Protein AF-A0A1X2I5U7-F1 (afdb_monomer)

Sequence (411 aa):
MTASFQISAQQADEIYQLALQRPPNKSVFQLFKKVQKAIQSRNKKMQIYSWTVEALQRQYERRLCEDRLLVERHKTQVTKLTQDKLQLEKDIHDYTKQIQAQNPHLQTARDDAHTCQTKLQHRQRQYHRYTKIPLVGYSYKRKYLRAQKKTQEADSRVAAQRLVIDRLKEKRMAAAQRIRQELKEQAQLVVDMDGIRSRMADAQALGMTWKEGLIFWTDCMAPLCLAMDQKVVALQHLLRKRKDGNGDDGDSDGDGDGGIYQQEVMSVLKSFRSMCLNFEKMETYGDDRKWRLDDLDFDCAKCMQSVYHDTPLPDKTRPADILCSSCYQDSRTTMIIKKKLGFRQSPSPSPSPSSSTSSSFSSLYSSFSPLVTPSSSRQSSIAIDTSCPTSHSIQYPAYSPPHHIDHPLKT

Structure (mmCIF, N/CA/C/O backbone):
data_AF-A0A1X2I5U7-F1
#
_entry.id   AF-A0A1X2I5U7-F1
#
loop_
_atom_site.group_PDB
_atom_site.id
_atom_site.type_symbol
_atom_site.label_atom_id
_atom_site.label_alt_id
_atom_site.label_comp_id
_atom_site.label_asym_id
_atom_site.label_entity_id
_atom_site.label_seq_id
_atom_site.pdbx_PDB_ins_code
_atom_site.Cartn_x
_atom_site.Cartn_y
_atom_site.Cartn_z
_atom_site.occupancy
_atom_site.B_iso_or_equiv
_atom_site.auth_seq_id
_atom_site.auth_comp_id
_atom_site.auth_asym_id
_atom_site.auth_atom_id
_atom_site.pdbx_PDB_model_num
ATOM 1 N N . MET A 1 1 ? 7.477 -12.141 -41.848 1.00 34.75 1 MET A N 1
ATOM 2 C CA . MET A 1 1 ? 8.507 -11.438 -41.057 1.00 34.75 1 MET A CA 1
ATOM 3 C C . MET A 1 1 ? 9.775 -11.384 -41.893 1.00 34.75 1 MET A C 1
ATOM 5 O O . MET A 1 1 ? 10.355 -12.424 -42.156 1.00 34.75 1 MET A O 1
ATOM 9 N N . THR A 1 2 ? 10.150 -10.219 -42.420 1.00 40.19 2 THR A N 1
ATOM 10 C CA . THR A 1 2 ? 11.444 -10.052 -43.101 1.00 40.19 2 THR A CA 1
ATOM 11 C C . THR A 1 2 ? 12.544 -10.093 -42.049 1.00 40.19 2 THR A C 1
ATOM 13 O O . THR A 1 2 ? 12.471 -9.306 -41.105 1.00 40.19 2 THR A O 1
ATOM 16 N N . ALA A 1 3 ? 13.526 -10.985 -42.196 1.00 51.72 3 ALA A N 1
ATOM 17 C CA . ALA A 1 3 ? 14.685 -11.041 -41.308 1.00 51.72 3 ALA A CA 1
ATOM 18 C C . ALA A 1 3 ? 15.307 -9.640 -41.189 1.00 51.72 3 ALA A C 1
ATOM 20 O O . ALA A 1 3 ? 15.660 -9.017 -42.196 1.00 51.72 3 ALA A O 1
ATOM 21 N N . SER A 1 4 ? 15.360 -9.103 -39.970 1.00 71.12 4 SER A N 1
ATOM 22 C CA . SER A 1 4 ? 16.009 -7.823 -39.710 1.00 71.12 4 SER A CA 1
ATOM 23 C C . SER A 1 4 ? 17.502 -7.975 -39.964 1.00 71.12 4 SER A C 1
ATOM 25 O O . SER A 1 4 ? 18.129 -8.884 -39.430 1.00 71.12 4 SER A O 1
ATOM 27 N N . PHE A 1 5 ? 18.072 -7.091 -40.780 1.00 79.06 5 PHE A N 1
ATOM 28 C CA . PHE A 1 5 ? 19.515 -7.042 -40.994 1.00 79.06 5 PHE A CA 1
ATOM 29 C C . PHE A 1 5 ? 20.218 -6.755 -39.659 1.00 79.06 5 PHE A C 1
ATOM 31 O O . PHE A 1 5 ? 19.973 -5.707 -39.061 1.00 79.06 5 PHE A O 1
ATOM 38 N N . GLN A 1 6 ? 21.060 -7.683 -39.209 1.00 83.94 6 GLN A N 1
ATOM 39 C CA . GLN A 1 6 ? 21.841 -7.581 -37.976 1.00 83.94 6 GLN A CA 1
ATOM 40 C C . GLN A 1 6 ? 23.300 -7.321 -38.331 1.00 83.94 6 GLN A C 1
ATOM 42 O O . GLN A 1 6 ? 23.841 -8.039 -39.166 1.00 83.94 6 GLN A O 1
ATOM 47 N N . ILE A 1 7 ? 23.910 -6.301 -37.726 1.00 85.94 7 ILE A N 1
ATOM 48 C CA . ILE A 1 7 ? 25.324 -5.966 -37.929 1.00 85.94 7 ILE A CA 1
ATOM 49 C C . ILE A 1 7 ? 26.165 -7.056 -37.266 1.00 85.94 7 ILE A C 1
ATOM 51 O O . ILE A 1 7 ? 26.074 -7.242 -36.056 1.00 85.94 7 ILE A O 1
ATOM 55 N N . SER A 1 8 ? 26.982 -7.757 -38.050 1.00 87.25 8 SER A N 1
ATOM 56 C CA . SER A 1 8 ? 27.823 -8.854 -37.560 1.00 87.25 8 SER A CA 1
ATOM 57 C C . SER A 1 8 ? 29.245 -8.796 -38.104 1.00 87.25 8 SER A C 1
ATOM 59 O O . SER A 1 8 ? 29.527 -8.153 -39.123 1.00 87.25 8 SER A O 1
ATOM 61 N N . ALA A 1 9 ? 30.143 -9.530 -37.448 1.00 80.88 9 ALA A N 1
ATOM 62 C CA . ALA A 1 9 ? 31.512 -9.762 -37.905 1.00 80.88 9 ALA A CA 1
ATOM 63 C C . ALA A 1 9 ? 31.581 -10.220 -39.372 1.00 80.88 9 ALA A C 1
ATOM 65 O O . ALA A 1 9 ? 32.409 -9.741 -40.143 1.00 80.88 9 ALA A O 1
ATOM 66 N N . GLN A 1 10 ? 30.670 -11.110 -39.771 1.00 84.81 10 GLN A N 1
ATOM 67 C CA . GLN A 1 10 ? 30.624 -11.677 -41.120 1.00 84.81 10 GLN A CA 1
ATOM 68 C C . GLN A 1 10 ? 30.318 -10.611 -42.179 1.00 84.81 10 GLN A C 1
ATOM 70 O O . GLN A 1 10 ? 30.930 -10.595 -43.244 1.00 84.81 10 GLN A O 1
ATOM 75 N N . GLN A 1 11 ? 29.417 -9.674 -41.876 1.00 84.94 11 GLN A N 1
ATOM 76 C CA . GLN A 1 11 ? 29.107 -8.562 -42.779 1.00 84.94 11 GLN A CA 1
ATOM 77 C C . GLN A 1 11 ? 30.244 -7.547 -42.853 1.00 84.94 11 GLN A C 1
ATOM 79 O O . GLN A 1 11 ? 30.477 -6.954 -43.907 1.00 84.94 11 GLN A O 1
ATOM 84 N N . ALA A 1 12 ? 30.962 -7.340 -41.748 1.00 85.44 12 ALA A N 1
ATOM 85 C CA . ALA A 1 12 ? 32.159 -6.513 -41.757 1.00 85.44 12 ALA A CA 1
ATOM 86 C C . ALA A 1 12 ? 33.244 -7.115 -42.664 1.00 85.44 12 ALA A C 1
ATOM 88 O O . ALA A 1 12 ? 33.891 -6.374 -43.402 1.00 85.44 12 ALA A O 1
ATOM 89 N N . ASP A 1 13 ? 33.388 -8.442 -42.661 1.00 86.50 13 ASP A N 1
ATOM 90 C CA . ASP A 1 13 ? 34.321 -9.172 -43.524 1.00 86.50 13 ASP A CA 1
ATOM 91 C C . ASP A 1 13 ? 33.896 -9.116 -44.998 1.00 86.50 13 ASP A C 1
ATOM 93 O O . ASP A 1 13 ? 34.731 -8.887 -45.872 1.00 86.50 13 ASP A O 1
ATOM 97 N N . GLU A 1 14 ? 32.599 -9.220 -45.289 1.00 87.94 14 GLU A N 1
ATOM 98 C CA . GLU A 1 14 ? 32.057 -9.045 -46.642 1.00 87.94 14 GLU A CA 1
ATOM 99 C C . GLU A 1 14 ? 32.313 -7.624 -47.180 1.00 87.94 14 GLU A C 1
ATOM 101 O O . GLU A 1 14 ? 32.800 -7.449 -48.300 1.00 87.94 14 GLU A O 1
ATOM 106 N N . ILE A 1 15 ? 32.054 -6.595 -46.363 1.00 86.19 15 ILE A N 1
ATOM 107 C CA . ILE A 1 15 ? 32.351 -5.194 -46.701 1.00 86.19 15 ILE A CA 1
ATOM 108 C C . ILE A 1 15 ? 33.853 -5.003 -46.915 1.00 86.19 15 ILE A C 1
ATOM 110 O O . ILE A 1 15 ? 34.245 -4.320 -47.861 1.00 86.19 15 ILE A O 1
ATOM 114 N N . TYR A 1 16 ? 34.689 -5.616 -46.074 1.00 86.81 16 TYR A N 1
ATOM 115 C CA . TYR A 1 16 ? 36.142 -5.564 -46.193 1.00 86.81 16 TYR A CA 1
ATOM 116 C C . TYR A 1 16 ? 36.613 -6.122 -47.542 1.00 86.81 16 TYR A C 1
ATOM 118 O O . TYR A 1 16 ? 37.341 -5.442 -48.262 1.00 86.81 16 TYR A O 1
ATOM 126 N N . GLN A 1 17 ? 36.139 -7.307 -47.936 1.00 85.94 17 GLN A N 1
ATOM 127 C CA . GLN A 1 17 ? 36.508 -7.933 -49.211 1.00 85.94 17 GLN A CA 1
ATOM 128 C C . GLN A 1 17 ? 36.024 -7.123 -50.424 1.00 85.94 17 GLN A C 1
ATOM 130 O O . GLN A 1 17 ? 36.776 -6.906 -51.375 1.00 85.94 17 GLN A O 1
ATOM 135 N N . LEU A 1 18 ? 34.785 -6.621 -50.388 1.00 85.44 18 LEU A N 1
ATOM 136 C CA . LEU A 1 18 ? 34.199 -5.851 -51.493 1.00 85.44 18 LEU A CA 1
ATOM 137 C C . LEU A 1 18 ? 34.793 -4.443 -51.634 1.00 85.44 18 LEU A C 1
ATOM 139 O O . LEU A 1 18 ? 34.870 -3.922 -52.747 1.00 85.44 18 LEU A O 1
ATOM 143 N N . ALA A 1 19 ? 35.220 -3.821 -50.532 1.00 81.56 19 ALA A N 1
ATOM 144 C CA . ALA A 1 19 ? 35.849 -2.501 -50.543 1.00 81.56 19 ALA A CA 1
ATOM 145 C C . ALA A 1 19 ? 37.261 -2.520 -51.154 1.00 81.56 19 ALA A C 1
ATOM 147 O O . ALA A 1 19 ? 37.711 -1.507 -51.693 1.00 81.56 19 ALA A O 1
ATOM 148 N N . LEU A 1 20 ? 37.958 -3.661 -51.100 1.00 82.25 20 LEU A N 1
ATOM 149 C CA . LEU A 1 20 ? 39.312 -3.795 -51.640 1.00 82.25 20 LEU A CA 1
ATOM 150 C C . LEU A 1 20 ? 39.351 -3.972 -53.164 1.00 82.25 20 LEU A C 1
ATOM 152 O O . LEU A 1 20 ? 40.344 -3.575 -53.781 1.00 82.25 20 LEU A O 1
ATOM 156 N N . GLN A 1 21 ? 38.269 -4.458 -53.782 1.00 80.50 21 GLN A N 1
ATOM 157 C CA . GLN A 1 21 ? 38.164 -4.653 -55.236 1.00 80.50 21 GLN A CA 1
ATOM 158 C C . GLN A 1 21 ? 38.388 -3.340 -56.019 1.00 80.50 21 GLN A C 1
ATOM 160 O O . GLN A 1 21 ? 37.928 -2.268 -55.611 1.00 80.50 21 GLN A O 1
ATOM 165 N N . ARG A 1 22 ? 39.114 -3.415 -57.146 1.00 73.81 22 ARG A N 1
ATOM 166 C CA . ARG A 1 22 ? 39.284 -2.322 -58.123 1.00 73.81 22 ARG A CA 1
ATOM 167 C C . ARG A 1 22 ? 38.575 -2.709 -59.430 1.00 73.81 22 ARG A C 1
ATOM 169 O O . ARG A 1 22 ? 39.002 -3.684 -60.040 1.00 73.81 22 ARG A O 1
ATOM 176 N N . PRO A 1 23 ? 37.537 -1.977 -59.879 1.00 70.56 23 PRO A N 1
ATOM 177 C CA . PRO A 1 23 ? 36.858 -0.859 -59.210 1.00 70.56 23 PRO A CA 1
ATOM 178 C C . PRO A 1 23 ? 35.976 -1.311 -58.023 1.00 70.56 23 PRO A C 1
ATOM 180 O O . PRO A 1 23 ? 35.567 -2.473 -57.970 1.00 70.56 23 PRO A O 1
ATOM 183 N N . PRO A 1 24 ? 35.643 -0.411 -57.074 1.00 69.62 24 PRO A N 1
ATOM 184 C CA . PRO A 1 24 ? 34.790 -0.746 -55.935 1.00 69.62 24 PRO A CA 1
ATOM 185 C C . PRO A 1 24 ? 33.391 -1.178 -56.394 1.00 69.62 24 PRO A C 1
ATOM 187 O O . PRO A 1 24 ? 32.719 -0.484 -57.165 1.00 69.62 24 PRO A O 1
ATOM 190 N N . ASN A 1 25 ? 32.938 -2.328 -55.899 1.00 77.88 25 ASN A N 1
ATOM 191 C CA . ASN A 1 25 ? 31.682 -2.936 -56.322 1.00 77.88 25 ASN A CA 1
ATOM 192 C C . ASN A 1 25 ? 30.472 -2.102 -55.858 1.00 77.88 25 ASN A C 1
ATOM 194 O O . ASN A 1 25 ? 30.389 -1.703 -54.698 1.00 77.88 25 ASN A O 1
ATOM 198 N N . LYS A 1 26 ? 29.476 -1.877 -56.730 1.00 83.69 26 LYS A N 1
ATOM 199 C CA . LYS A 1 26 ? 28.217 -1.191 -56.364 1.00 83.69 26 LYS A CA 1
ATOM 200 C C . LYS A 1 26 ? 27.510 -1.861 -55.172 1.00 83.69 26 LYS A C 1
ATOM 202 O O . LYS A 1 26 ? 26.786 -1.179 -54.444 1.00 83.69 26 LYS A O 1
ATOM 207 N N . SER A 1 27 ? 27.735 -3.159 -54.950 1.00 86.69 27 SER A N 1
ATOM 208 C CA . SER A 1 27 ? 27.223 -3.908 -53.798 1.00 86.69 27 SER A CA 1
ATOM 209 C C . SER A 1 27 ? 27.727 -3.374 -52.449 1.00 86.69 27 SER A C 1
ATOM 211 O O . SER A 1 27 ? 26.948 -3.339 -51.497 1.00 86.69 27 SER A O 1
ATOM 213 N N . VAL A 1 28 ? 28.961 -2.851 -52.358 1.00 87.75 28 VAL A N 1
ATOM 214 C CA . VAL A 1 28 ? 29.520 -2.328 -51.094 1.00 87.75 28 VAL A CA 1
ATOM 215 C C . VAL A 1 28 ? 28.720 -1.127 -50.584 1.00 87.75 28 VAL A C 1
ATOM 217 O O . VAL A 1 28 ? 28.394 -1.026 -49.403 1.00 87.75 28 VAL A O 1
ATOM 220 N N . PHE A 1 29 ? 28.279 -0.254 -51.494 1.00 89.12 29 PHE A N 1
ATOM 221 C CA . PHE A 1 29 ? 27.430 0.889 -51.158 1.00 89.12 29 PHE A CA 1
ATOM 222 C C . PHE A 1 29 ? 26.022 0.463 -50.730 1.00 89.12 29 PHE A C 1
ATOM 224 O O . PHE A 1 29 ? 25.394 1.146 -49.919 1.00 89.12 29 PHE A O 1
ATOM 231 N N . GLN A 1 30 ? 25.514 -0.663 -51.240 1.00 90.62 30 GLN A N 1
ATOM 232 C CA . GLN A 1 30 ? 24.252 -1.231 -50.764 1.00 90.62 30 GLN A CA 1
ATOM 233 C C . GLN A 1 30 ? 24.398 -1.804 -49.350 1.00 90.62 30 GLN A C 1
ATOM 235 O O . GLN A 1 30 ? 23.511 -1.584 -48.526 1.00 90.62 30 GLN A O 1
ATOM 240 N N . LEU A 1 31 ? 25.513 -2.478 -49.046 1.00 89.81 31 LEU A N 1
ATOM 241 C CA . LEU A 1 31 ? 25.815 -2.972 -47.699 1.00 89.81 31 LEU A CA 1
ATOM 242 C C . LEU A 1 31 ? 25.954 -1.822 -46.699 1.00 89.81 31 LEU A C 1
ATOM 244 O O . LEU A 1 31 ? 25.306 -1.855 -45.657 1.00 89.81 31 LEU A O 1
ATOM 248 N N . PHE A 1 32 ? 26.664 -0.744 -47.045 1.00 91.50 32 PHE A N 1
ATOM 249 C CA . PHE A 1 32 ? 26.716 0.441 -46.186 1.00 91.50 32 PHE A CA 1
ATOM 250 C C . PHE A 1 32 ? 25.330 1.042 -45.919 1.00 91.50 32 PHE A C 1
ATOM 252 O O . PHE A 1 32 ? 25.024 1.387 -44.781 1.00 91.50 32 PHE A O 1
ATOM 259 N N . LYS A 1 33 ? 24.449 1.108 -46.929 1.00 92.06 33 LYS A N 1
ATOM 260 C CA . LYS A 1 33 ? 23.054 1.539 -46.721 1.00 92.06 33 LYS A CA 1
ATOM 261 C C . LYS A 1 33 ? 22.291 0.605 -45.775 1.00 92.06 33 LYS A C 1
ATOM 263 O O . LYS A 1 33 ? 21.448 1.084 -45.019 1.00 92.06 33 LYS A O 1
ATOM 268 N N . LYS A 1 34 ? 22.543 -0.710 -45.815 1.00 92.38 34 LYS A N 1
ATOM 269 C CA . LYS A 1 34 ? 21.940 -1.672 -44.874 1.00 92.38 34 LYS A CA 1
ATOM 270 C C . LYS A 1 34 ? 22.452 -1.445 -43.446 1.00 92.38 34 LYS A C 1
ATOM 272 O O . LYS A 1 34 ? 21.631 -1.366 -42.538 1.00 92.38 34 LYS A O 1
ATOM 277 N N . VAL A 1 35 ? 23.759 -1.233 -43.269 1.00 92.31 35 VAL A N 1
ATOM 278 C CA . VAL A 1 35 ? 24.370 -0.896 -41.970 1.00 92.31 35 VAL A CA 1
ATOM 279 C C . VAL A 1 35 ? 23.786 0.402 -41.407 1.00 92.31 35 VAL A C 1
ATOM 281 O O . VAL A 1 35 ? 23.311 0.411 -40.277 1.00 92.31 35 VAL A O 1
ATOM 284 N N . GLN A 1 36 ? 23.704 1.473 -42.203 1.00 93.81 36 GLN A N 1
ATOM 285 C CA . GLN A 1 36 ? 23.096 2.740 -41.767 1.00 93.81 36 GLN A CA 1
ATOM 286 C C . GLN A 1 36 ? 21.630 2.573 -41.351 1.00 93.81 36 GLN A C 1
ATOM 288 O O . GLN A 1 36 ? 21.210 3.113 -40.331 1.00 93.81 36 GLN A O 1
ATOM 293 N N . LYS A 1 37 ? 20.845 1.781 -42.096 1.00 93.88 37 LYS A N 1
ATOM 294 C CA . LYS A 1 37 ? 19.461 1.455 -41.714 1.00 93.88 37 LYS A CA 1
ATOM 295 C C . LYS A 1 37 ? 19.387 0.696 -40.387 1.00 93.88 37 LYS A C 1
ATOM 297 O O . LYS A 1 37 ? 18.485 0.968 -39.597 1.00 93.88 37 LYS A O 1
ATOM 302 N N . ALA A 1 38 ? 20.309 -0.231 -40.131 1.00 92.06 38 ALA A N 1
ATOM 303 C CA . ALA A 1 38 ? 20.370 -0.949 -38.861 1.00 92.06 38 ALA A CA 1
ATOM 304 C C . ALA A 1 38 ? 20.753 -0.029 -37.694 1.00 92.06 38 ALA A C 1
ATOM 306 O O . ALA A 1 38 ? 20.063 -0.046 -36.677 1.00 92.06 38 ALA A O 1
ATOM 307 N N . ILE A 1 39 ? 21.743 0.854 -37.872 1.00 93.69 39 ILE A N 1
ATOM 308 C CA . ILE A 1 39 ? 22.111 1.880 -36.879 1.00 93.69 39 ILE A CA 1
ATOM 309 C C . ILE A 1 39 ? 20.911 2.787 -36.571 1.00 93.69 39 ILE A C 1
ATOM 311 O O . ILE A 1 39 ? 20.557 2.984 -35.411 1.00 93.69 39 ILE A O 1
ATOM 315 N N . GLN A 1 40 ? 20.217 3.290 -37.598 1.00 94.12 40 GLN A N 1
ATOM 316 C CA . GLN A 1 40 ? 19.009 4.108 -37.422 1.00 94.12 40 GLN A CA 1
ATOM 317 C C . GLN A 1 40 ? 17.895 3.349 -36.690 1.00 94.12 40 GLN A C 1
ATOM 319 O O . GLN A 1 40 ? 17.229 3.906 -35.815 1.00 94.12 40 GLN A O 1
ATOM 324 N N . SER A 1 41 ? 17.697 2.071 -37.022 1.00 92.44 41 SER A N 1
ATOM 325 C CA . SER A 1 41 ? 16.740 1.208 -36.331 1.00 92.44 41 SER A CA 1
ATOM 326 C C . SER A 1 41 ? 17.110 1.021 -34.857 1.00 92.44 41 SER A C 1
ATOM 328 O O . SER A 1 41 ? 16.226 1.088 -34.002 1.00 92.44 41 SER A O 1
ATOM 330 N N . ARG A 1 42 ? 18.398 0.832 -34.535 1.00 92.88 42 ARG A N 1
ATOM 331 C CA . ARG A 1 42 ? 18.879 0.720 -33.151 1.00 92.88 42 ARG A CA 1
ATOM 332 C C . ARG A 1 42 ? 18.696 2.027 -32.387 1.00 92.88 42 ARG A C 1
ATOM 334 O O . ARG A 1 42 ? 18.124 1.998 -31.305 1.00 92.88 42 ARG A O 1
ATOM 341 N N . ASN A 1 43 ? 19.072 3.167 -32.965 1.00 94.00 43 ASN A N 1
ATOM 342 C CA . ASN A 1 43 ? 18.847 4.489 -32.368 1.00 94.00 43 ASN A CA 1
ATOM 343 C C . ASN A 1 43 ? 17.372 4.710 -32.022 1.00 94.00 43 ASN A C 1
ATOM 345 O O . ASN A 1 43 ? 17.048 5.157 -30.925 1.00 94.00 43 ASN A O 1
ATOM 349 N N . LYS A 1 44 ? 16.462 4.309 -32.916 1.00 92.62 44 LYS A N 1
ATOM 350 C CA . LYS A 1 44 ? 15.024 4.361 -32.648 1.00 92.62 44 LYS A CA 1
ATOM 351 C C . LYS A 1 44 ? 14.604 3.433 -31.502 1.00 92.62 44 LYS A C 1
ATOM 353 O O . LYS A 1 44 ? 13.796 3.844 -30.674 1.00 92.62 44 LYS A O 1
ATOM 358 N N . LYS A 1 45 ? 15.125 2.201 -31.441 1.00 91.56 45 LYS A N 1
ATOM 359 C CA . LYS A 1 45 ? 14.867 1.280 -30.318 1.00 91.56 45 LYS A CA 1
ATOM 360 C C . LYS A 1 45 ? 15.361 1.864 -28.990 1.00 91.56 45 LYS A C 1
ATOM 362 O O . LYS A 1 45 ? 14.607 1.852 -28.028 1.00 91.56 45 LYS A O 1
ATOM 367 N N . MET A 1 46 ? 16.570 2.427 -28.952 1.00 93.62 46 MET A N 1
ATOM 368 C CA . MET A 1 46 ? 17.126 3.067 -27.750 1.00 93.62 46 MET A CA 1
ATOM 369 C C . MET A 1 46 ? 16.304 4.285 -27.315 1.00 93.62 46 MET A C 1
ATOM 371 O O . MET A 1 46 ? 16.060 4.470 -26.130 1.00 93.62 46 MET A O 1
ATOM 375 N N . GLN A 1 47 ? 15.814 5.086 -28.264 1.00 93.31 47 GLN A N 1
ATOM 376 C CA . GLN A 1 47 ? 14.930 6.212 -27.960 1.00 93.31 47 GLN A CA 1
ATOM 377 C C . GLN A 1 47 ? 13.594 5.750 -27.360 1.00 93.31 47 GLN A C 1
ATOM 379 O O . GLN A 1 47 ? 13.153 6.295 -26.352 1.00 93.31 47 GLN A O 1
ATOM 384 N N . ILE A 1 48 ? 12.969 4.724 -27.951 1.00 92.44 48 ILE A N 1
ATOM 385 C CA . ILE A 1 48 ? 11.758 4.097 -27.398 1.00 92.44 48 ILE A CA 1
ATOM 386 C C . ILE A 1 48 ? 12.042 3.565 -25.993 1.00 92.44 48 ILE A C 1
ATOM 388 O O . ILE A 1 48 ? 11.226 3.768 -25.096 1.00 92.44 48 ILE A O 1
ATOM 392 N N . TYR A 1 49 ? 13.202 2.936 -25.797 1.00 93.69 49 TYR A N 1
ATOM 393 C CA . TYR A 1 49 ? 13.620 2.437 -24.497 1.00 93.69 49 TYR A CA 1
ATOM 394 C C . TYR A 1 49 ? 13.714 3.555 -23.459 1.00 93.69 49 TYR A C 1
ATOM 396 O O . TYR A 1 49 ? 13.104 3.444 -22.400 1.00 93.69 49 TYR A O 1
ATOM 404 N N . SER A 1 50 ? 14.388 4.660 -23.793 1.00 94.56 50 SER A N 1
ATOM 405 C CA . SER A 1 50 ? 14.507 5.835 -22.921 1.00 94.56 50 SER A CA 1
ATOM 406 C C . SER A 1 50 ? 13.145 6.361 -22.483 1.00 94.56 50 SER A C 1
ATOM 408 O O . SER A 1 50 ? 12.884 6.477 -21.290 1.00 94.56 50 SER A O 1
ATOM 410 N N . TRP A 1 51 ? 12.243 6.614 -23.435 1.00 94.75 51 TRP A N 1
ATOM 411 C CA . TRP A 1 51 ? 10.904 7.125 -23.131 1.00 94.75 51 TRP A CA 1
ATOM 412 C C . TRP A 1 51 ? 10.093 6.171 -22.261 1.00 94.75 51 TRP A C 1
ATOM 414 O O . TRP A 1 51 ? 9.439 6.595 -21.311 1.00 94.75 51 TRP A O 1
ATOM 424 N N . THR A 1 52 ? 10.169 4.877 -22.563 1.00 94.44 52 THR A N 1
ATOM 425 C CA . THR A 1 52 ? 9.459 3.841 -21.812 1.00 94.44 52 THR A CA 1
ATOM 426 C C . THR A 1 52 ? 9.971 3.763 -20.378 1.00 94.44 52 THR A C 1
ATOM 428 O O . THR A 1 52 ? 9.174 3.794 -19.445 1.00 94.44 52 THR A O 1
ATOM 431 N N . VAL A 1 53 ? 11.292 3.727 -20.183 1.00 95.06 53 VAL A N 1
ATOM 432 C CA . VAL A 1 53 ? 11.902 3.685 -18.849 1.00 95.06 53 VAL A CA 1
ATOM 433 C C . VAL A 1 53 ? 11.591 4.944 -18.051 1.00 95.06 53 VAL A C 1
ATOM 435 O O . VAL A 1 53 ? 11.224 4.833 -16.887 1.00 95.06 53 VAL A O 1
ATOM 438 N N . GLU A 1 54 ? 11.670 6.130 -18.651 1.00 94.38 54 GLU A N 1
ATOM 439 C CA . GLU A 1 54 ? 11.291 7.367 -17.965 1.00 94.38 54 GLU A CA 1
ATOM 440 C C . GLU A 1 54 ? 9.819 7.358 -17.529 1.00 94.38 54 GLU A C 1
ATOM 442 O O . GLU A 1 54 ? 9.484 7.797 -16.429 1.00 94.38 54 GLU A O 1
ATOM 447 N N . ALA A 1 55 ? 8.917 6.865 -18.381 1.00 94.12 55 ALA A N 1
ATOM 448 C CA . ALA A 1 55 ? 7.504 6.737 -18.043 1.00 94.12 55 ALA A CA 1
ATOM 449 C C . ALA A 1 55 ? 7.281 5.734 -16.898 1.00 94.12 55 ALA A C 1
ATOM 451 O O . ALA A 1 55 ? 6.559 6.043 -15.947 1.00 94.12 55 ALA A O 1
ATOM 452 N N . LEU A 1 56 ? 7.943 4.572 -16.948 1.00 94.12 56 LEU A N 1
ATOM 453 C CA . LEU A 1 56 ? 7.911 3.566 -15.882 1.00 94.12 56 LEU A CA 1
ATOM 454 C C . LEU A 1 56 ? 8.470 4.119 -14.567 1.00 94.12 56 LEU A C 1
ATOM 456 O O . LEU A 1 56 ? 7.851 3.947 -13.522 1.00 94.12 56 LEU A O 1
ATOM 460 N N . GLN A 1 57 ? 9.586 4.850 -14.605 1.00 94.31 57 GLN A N 1
ATOM 461 C CA . GLN A 1 57 ? 10.169 5.497 -13.427 1.00 94.31 57 GLN A CA 1
ATOM 462 C C . GLN A 1 57 ? 9.179 6.461 -12.771 1.00 94.31 57 GLN A C 1
ATOM 464 O O . GLN A 1 57 ? 8.952 6.361 -11.568 1.00 94.31 57 GLN A O 1
ATOM 469 N N . ARG A 1 58 ? 8.499 7.312 -13.551 1.00 93.25 58 ARG A N 1
ATOM 470 C CA . ARG A 1 58 ? 7.444 8.197 -13.022 1.00 93.25 58 ARG A CA 1
ATOM 471 C C . ARG A 1 58 ? 6.284 7.412 -12.401 1.00 93.25 58 ARG A C 1
ATOM 473 O O . ARG A 1 58 ? 5.690 7.861 -11.422 1.00 93.25 58 ARG A O 1
ATOM 480 N N . GLN A 1 59 ? 5.919 6.256 -12.959 1.00 93.69 59 GLN A N 1
ATOM 481 C CA . GLN A 1 59 ? 4.900 5.389 -12.357 1.00 93.69 59 GLN A CA 1
ATOM 482 C C . GLN A 1 59 ? 5.370 4.798 -11.029 1.00 93.69 59 GLN A C 1
ATOM 484 O O . GLN A 1 59 ? 4.647 4.899 -10.040 1.00 93.69 59 GLN A O 1
ATOM 489 N N . TYR A 1 60 ? 6.584 4.250 -10.977 1.00 94.06 60 TYR A N 1
ATOM 490 C CA . TYR A 1 60 ? 7.148 3.702 -9.746 1.00 94.06 60 TYR A CA 1
ATOM 491 C C . TYR A 1 60 ? 7.314 4.769 -8.667 1.00 94.06 60 TYR A C 1
ATOM 493 O O . TYR A 1 60 ? 6.958 4.524 -7.522 1.00 94.06 60 TYR A O 1
ATOM 501 N N . GLU A 1 61 ? 7.776 5.971 -9.007 1.00 94.81 61 GLU A N 1
ATOM 502 C CA . GLU A 1 61 ? 7.898 7.082 -8.058 1.00 94.81 61 GLU A CA 1
ATOM 503 C C . GLU A 1 61 ? 6.549 7.482 -7.453 1.00 94.81 61 GLU A C 1
ATOM 505 O O . GLU A 1 61 ? 6.456 7.679 -6.238 1.00 94.81 61 GLU A O 1
ATOM 510 N N . ARG A 1 62 ? 5.489 7.548 -8.273 1.00 93.75 62 ARG A N 1
ATOM 511 C CA . ARG A 1 62 ? 4.126 7.801 -7.783 1.00 93.75 62 ARG A CA 1
ATOM 512 C C . ARG A 1 62 ? 3.653 6.695 -6.845 1.00 93.75 62 ARG A C 1
ATOM 514 O O . ARG A 1 62 ? 3.273 7.004 -5.718 1.00 93.75 62 ARG A O 1
ATOM 521 N N . ARG A 1 63 ? 3.766 5.427 -7.256 1.00 94.00 63 ARG A N 1
ATOM 522 C CA . ARG A 1 63 ? 3.398 4.269 -6.421 1.00 94.00 63 ARG A CA 1
ATOM 523 C C . ARG A 1 63 ? 4.176 4.253 -5.100 1.00 94.00 63 ARG A C 1
ATOM 525 O O . ARG A 1 63 ? 3.586 4.083 -4.043 1.00 94.00 63 ARG A O 1
ATOM 532 N N . LEU A 1 64 ? 5.482 4.529 -5.131 1.00 96.25 64 LEU A N 1
ATOM 533 C CA . LEU A 1 64 ? 6.317 4.633 -3.929 1.00 96.25 64 LEU A CA 1
ATOM 534 C C . LEU A 1 64 ? 5.871 5.771 -3.005 1.00 96.25 64 LEU A C 1
ATOM 536 O O . LEU A 1 64 ? 5.948 5.632 -1.786 1.00 96.25 64 LEU A O 1
ATOM 540 N N . CYS A 1 65 ? 5.442 6.909 -3.554 1.00 97.25 65 CYS A N 1
ATOM 541 C CA . CYS A 1 65 ? 4.900 8.008 -2.759 1.00 97.25 65 CYS A CA 1
ATOM 542 C C . CYS A 1 65 ? 3.579 7.608 -2.086 1.00 97.25 65 CYS A C 1
ATOM 544 O O . CYS A 1 65 ? 3.421 7.814 -0.883 1.00 97.25 65 CYS A O 1
ATOM 546 N N . GLU A 1 66 ? 2.671 6.984 -2.835 1.00 96.38 66 GLU A N 1
ATOM 547 C CA . GLU A 1 66 ? 1.390 6.480 -2.332 1.00 96.38 66 GLU A CA 1
ATOM 548 C C . GLU A 1 66 ? 1.583 5.426 -1.233 1.00 96.38 66 GLU A C 1
ATOM 550 O O . GLU A 1 66 ? 1.010 5.556 -0.149 1.00 96.38 66 GLU A O 1
ATOM 555 N N . ASP A 1 67 ? 2.457 4.444 -1.459 1.00 97.56 67 ASP A N 1
ATOM 556 C CA . ASP A 1 67 ? 2.794 3.406 -0.482 1.00 97.56 67 ASP A CA 1
ATOM 557 C C . ASP A 1 67 ? 3.424 4.007 0.791 1.00 97.56 67 ASP A C 1
ATOM 559 O O . ASP A 1 67 ? 3.060 3.621 1.904 1.00 97.56 67 ASP A O 1
ATOM 563 N N . ARG A 1 68 ? 4.309 5.012 0.670 1.00 98.06 68 ARG A N 1
ATOM 564 C CA . ARG A 1 68 ? 4.860 5.736 1.837 1.00 98.06 68 ARG A CA 1
ATOM 565 C C . ARG A 1 68 ? 3.763 6.417 2.649 1.00 98.06 68 ARG A C 1
ATOM 567 O O . ARG A 1 68 ? 3.750 6.296 3.872 1.00 98.06 68 ARG A O 1
ATOM 574 N N . LEU A 1 69 ? 2.845 7.119 1.986 1.00 97.94 69 LEU A N 1
ATOM 575 C CA . LEU A 1 69 ? 1.723 7.784 2.654 1.00 97.94 69 LEU A CA 1
ATOM 576 C C . LEU A 1 69 ? 0.804 6.773 3.349 1.00 97.94 69 LEU A C 1
ATOM 578 O O . LEU A 1 69 ? 0.324 7.036 4.454 1.00 97.94 69 LEU A O 1
ATOM 582 N N . LEU A 1 70 ? 0.581 5.611 2.734 1.00 97.75 70 LEU A N 1
ATOM 583 C CA . LEU A 1 70 ? -0.208 4.535 3.323 1.00 97.75 70 LEU A CA 1
ATOM 584 C C . LEU A 1 70 ? 0.466 3.955 4.576 1.00 97.75 70 LEU A C 1
ATOM 586 O O . LEU A 1 70 ? -0.194 3.794 5.604 1.00 97.75 70 LEU A O 1
ATOM 590 N N . VAL A 1 71 ? 1.783 3.731 4.539 1.00 98.38 71 VAL A N 1
ATOM 591 C CA . VAL A 1 71 ? 2.563 3.301 5.711 1.00 98.38 71 VAL A CA 1
ATOM 592 C C . VAL A 1 71 ? 2.480 4.325 6.844 1.00 98.38 71 VAL A C 1
ATOM 594 O O . VAL A 1 71 ? 2.250 3.941 7.989 1.00 98.38 71 VAL A O 1
ATOM 597 N N . GLU A 1 72 ? 2.623 5.621 6.559 1.00 98.12 72 GLU A N 1
ATOM 598 C CA . GLU A 1 72 ? 2.495 6.667 7.587 1.00 98.12 72 GLU A CA 1
ATOM 599 C C . GLU A 1 72 ? 1.079 6.738 8.178 1.00 98.12 72 GLU A C 1
ATOM 601 O O . GLU A 1 72 ? 0.908 6.921 9.389 1.00 98.12 72 GLU A O 1
ATOM 606 N N . ARG A 1 73 ? 0.047 6.505 7.359 1.00 98.31 73 ARG A N 1
ATOM 607 C CA . ARG A 1 73 ? -1.333 6.396 7.845 1.00 98.31 73 ARG A CA 1
ATOM 608 C C . ARG A 1 73 ? -1.494 5.213 8.799 1.00 98.31 73 ARG A C 1
ATOM 610 O O . ARG A 1 73 ? -2.050 5.392 9.883 1.00 98.31 73 ARG A O 1
ATOM 617 N N . HIS A 1 74 ? -0.990 4.034 8.437 1.00 98.25 74 HIS A N 1
ATOM 618 C CA . HIS A 1 74 ? -1.053 2.852 9.299 1.00 98.25 74 HIS A CA 1
ATOM 619 C C . HIS A 1 74 ? -0.254 3.033 10.592 1.00 98.25 74 HIS A C 1
ATOM 621 O O . HIS A 1 74 ? -0.768 2.714 11.662 1.00 98.25 74 HIS A O 1
ATOM 627 N N . LYS A 1 75 ? 0.938 3.644 10.543 1.00 98.31 75 LYS A N 1
ATOM 628 C CA . LYS A 1 75 ? 1.690 4.029 11.752 1.00 98.31 75 LYS A CA 1
ATOM 629 C C . LYS A 1 75 ? 0.862 4.925 12.668 1.00 98.31 75 LYS A C 1
ATOM 631 O O . LYS A 1 75 ? 0.753 4.649 13.860 1.00 98.31 75 LYS A O 1
ATOM 636 N N . THR A 1 76 ? 0.243 5.965 12.111 1.00 98.31 76 THR A N 1
ATOM 637 C CA . THR A 1 76 ? -0.629 6.873 12.871 1.00 98.31 76 THR A CA 1
ATOM 638 C C . THR A 1 76 ? -1.778 6.105 13.532 1.00 98.31 76 THR A C 1
ATOM 640 O O . THR A 1 76 ? -2.032 6.267 14.726 1.00 98.31 76 THR A O 1
ATOM 643 N N . GLN A 1 77 ? -2.429 5.198 12.801 1.00 98.31 77 GLN A N 1
ATOM 644 C CA . GLN A 1 77 ? -3.498 4.353 13.340 1.00 98.31 77 GLN A CA 1
ATOM 645 C C . GLN A 1 77 ? -3.007 3.437 14.468 1.00 98.31 77 GLN A C 1
ATOM 647 O O . GLN A 1 77 ? -3.653 3.366 15.510 1.00 98.31 77 GLN A O 1
ATOM 652 N N . VAL A 1 78 ? -1.835 2.813 14.323 1.00 98.31 78 VAL A N 1
ATOM 653 C CA . VAL A 1 78 ? -1.210 2.006 15.383 1.00 98.31 78 VAL A CA 1
ATOM 654 C C . VAL A 1 78 ? -0.938 2.842 16.637 1.00 98.31 78 VAL A C 1
ATOM 656 O O . VAL A 1 78 ? -1.220 2.387 17.748 1.00 98.31 78 VAL A O 1
ATOM 659 N N . THR A 1 79 ? -0.438 4.075 16.492 1.00 98.06 79 THR A N 1
ATOM 660 C CA . THR A 1 79 ? -0.207 4.958 17.651 1.00 98.06 79 THR A CA 1
ATOM 661 C C . THR A 1 79 ? -1.505 5.330 18.359 1.00 98.06 79 THR A C 1
ATOM 663 O O . THR A 1 79 ? -1.551 5.306 19.588 1.00 98.06 79 THR A O 1
ATOM 666 N N . LYS A 1 80 ? -2.579 5.586 17.602 1.00 98.44 80 LYS A N 1
ATOM 667 C CA . LYS A 1 80 ? -3.909 5.848 18.154 1.00 98.44 80 LYS A CA 1
ATOM 668 C C . LYS A 1 80 ? -4.453 4.634 18.911 1.00 98.44 80 LYS A C 1
ATOM 670 O O . LYS A 1 80 ? -4.825 4.777 20.067 1.00 98.44 80 LYS A O 1
ATOM 675 N N . LEU A 1 81 ? -4.421 3.443 18.309 1.00 98.12 81 LEU A N 1
ATOM 676 C CA . LEU A 1 81 ? -4.841 2.199 18.970 1.00 98.12 81 LEU A CA 1
ATOM 677 C C . LEU A 1 81 ? -4.033 1.932 20.249 1.00 98.12 81 LEU A C 1
ATOM 679 O O . LEU A 1 81 ? -4.571 1.470 21.249 1.00 98.12 81 LEU A O 1
ATOM 683 N N . THR A 1 82 ? -2.741 2.272 20.248 1.00 98.00 82 THR A N 1
ATOM 684 C CA . THR A 1 82 ? -1.892 2.158 21.444 1.00 98.00 82 THR A CA 1
ATOM 685 C C . THR A 1 82 ? -2.358 3.099 22.561 1.00 98.00 82 THR A C 1
ATOM 687 O O . THR A 1 82 ? -2.404 2.691 23.720 1.00 98.00 82 THR A O 1
ATOM 690 N N . GLN A 1 83 ? -2.726 4.341 22.234 1.00 98.12 83 GLN A N 1
ATOM 691 C CA . GLN A 1 83 ? -3.270 5.296 23.206 1.00 98.12 83 GLN A CA 1
ATOM 692 C C . GLN A 1 83 ? -4.648 4.859 23.722 1.00 98.12 83 GLN A C 1
ATOM 694 O O . GLN A 1 83 ? -4.874 4.871 24.933 1.00 98.12 83 GLN A O 1
ATOM 699 N N . ASP A 1 84 ? -5.534 4.420 22.825 1.00 97.88 84 ASP A N 1
ATOM 700 C CA . ASP A 1 84 ? -6.876 3.932 23.161 1.00 97.88 84 ASP A CA 1
ATOM 701 C C . ASP A 1 84 ? -6.796 2.726 24.114 1.00 97.88 84 ASP A C 1
ATOM 703 O O . ASP A 1 84 ? -7.462 2.706 25.154 1.00 97.88 84 ASP A O 1
ATOM 707 N N . LYS A 1 85 ? -5.883 1.783 23.850 1.00 98.19 85 LYS A N 1
ATOM 708 C CA . LYS A 1 85 ? -5.595 0.655 24.743 1.00 98.19 85 LYS A CA 1
ATOM 709 C C . LYS A 1 85 ? -5.191 1.113 26.148 1.00 98.19 85 LYS A C 1
ATOM 711 O O . LYS A 1 85 ? -5.736 0.600 27.125 1.00 98.19 85 LYS A O 1
ATOM 716 N N . LEU A 1 86 ? -4.256 2.061 26.270 1.00 98.12 86 LEU A N 1
ATOM 717 C CA . LEU A 1 86 ? -3.815 2.579 27.575 1.00 98.12 86 LEU A CA 1
ATOM 718 C C . LEU A 1 86 ? -4.976 3.219 28.350 1.00 98.12 86 LEU A C 1
ATOM 720 O O . LEU A 1 86 ? -5.092 3.044 29.565 1.00 98.12 86 LEU A O 1
ATOM 724 N N . GLN A 1 87 ? -5.865 3.929 27.651 1.00 98.44 87 GLN A N 1
ATOM 725 C CA . GLN A 1 87 ? -7.061 4.497 28.266 1.00 98.44 87 GLN A CA 1
ATOM 726 C C . GLN A 1 87 ? -8.030 3.402 28.736 1.00 98.44 87 GLN A C 1
ATOM 728 O O . GLN A 1 87 ? -8.523 3.468 29.861 1.00 98.44 87 GLN A O 1
ATOM 733 N N . LEU A 1 88 ? -8.258 2.359 27.934 1.00 98.31 88 LEU A N 1
ATOM 734 C CA . LEU A 1 88 ? -9.099 1.223 28.326 1.00 98.31 88 LEU A CA 1
ATOM 735 C C . LEU A 1 88 ? -8.522 0.454 29.523 1.00 98.31 88 LEU A C 1
ATOM 737 O O . LEU A 1 88 ? -9.279 -0.003 30.380 1.00 98.31 88 LEU A O 1
ATOM 741 N N . GLU A 1 89 ? -7.198 0.323 29.624 1.00 98.44 89 GLU A N 1
ATOM 742 C CA . GLU A 1 89 ? -6.533 -0.278 30.788 1.00 98.44 89 GLU A CA 1
ATOM 743 C C . GLU A 1 89 ? -6.777 0.541 32.063 1.00 98.44 89 GLU A C 1
ATOM 745 O O . GLU A 1 89 ? -7.099 -0.025 33.115 1.00 98.44 89 GLU A O 1
ATOM 750 N N . LYS A 1 90 ? -6.709 1.875 31.963 1.00 98.62 90 LYS A N 1
ATOM 751 C CA . LYS A 1 90 ? -7.068 2.780 33.060 1.00 98.62 90 LYS A CA 1
ATOM 752 C C . LYS A 1 90 ? -8.538 2.628 33.455 1.00 98.62 90 LYS A C 1
ATOM 754 O O . LYS A 1 90 ? -8.831 2.475 34.640 1.00 98.62 90 LYS A O 1
ATOM 759 N N . ASP A 1 91 ? -9.447 2.584 32.484 1.00 98.38 91 ASP A N 1
ATOM 760 C CA . ASP A 1 91 ? -10.878 2.401 32.739 1.00 98.38 91 ASP A CA 1
ATOM 761 C C . ASP A 1 91 ? -11.159 1.058 33.435 1.00 98.38 91 ASP A C 1
ATOM 763 O O . ASP A 1 91 ? -11.922 0.996 34.399 1.00 98.38 91 ASP A O 1
ATOM 767 N N . ILE A 1 92 ? -10.511 -0.032 33.003 1.00 98.62 92 ILE A N 1
ATOM 768 C CA . ILE A 1 92 ? -10.611 -1.354 33.647 1.00 98.62 92 ILE A CA 1
ATOM 769 C C . ILE A 1 92 ? -10.160 -1.290 35.109 1.00 98.62 92 ILE A C 1
ATOM 771 O O . ILE A 1 92 ? -10.812 -1.883 35.980 1.00 98.62 92 ILE A O 1
ATOM 775 N N . HIS A 1 93 ? -9.063 -0.586 35.388 1.00 98.62 93 HIS A N 1
ATOM 776 C CA . HIS A 1 93 ? -8.568 -0.383 36.749 1.00 98.62 93 HIS A CA 1
ATOM 777 C C . HIS A 1 93 ? -9.565 0.407 37.600 1.00 98.62 93 HIS A C 1
ATOM 779 O O . HIS A 1 93 ? -9.899 -0.009 38.712 1.00 98.62 93 HIS A O 1
ATOM 785 N N . ASP A 1 94 ? -10.116 1.491 37.058 1.00 98.62 94 ASP A N 1
ATOM 786 C CA . ASP A 1 94 ? -11.089 2.334 37.751 1.00 98.62 94 ASP A CA 1
ATOM 787 C C . ASP A 1 94 ? -12.409 1.593 38.012 1.00 98.62 94 ASP A C 1
ATOM 789 O O . ASP A 1 94 ? -12.924 1.632 39.133 1.00 98.62 94 ASP A O 1
ATOM 793 N N . TYR A 1 95 ? -12.925 0.821 37.048 1.00 98.69 95 TYR A N 1
ATOM 79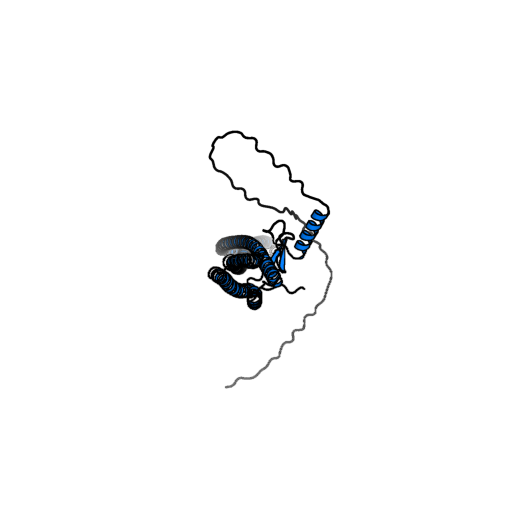4 C CA . TYR A 1 95 ? -14.077 -0.058 37.277 1.00 98.69 95 TYR A CA 1
ATOM 795 C C . TYR A 1 95 ? -13.781 -1.119 38.338 1.00 98.69 95 TYR A C 1
ATOM 797 O O . TYR A 1 95 ? -14.644 -1.430 39.158 1.00 98.69 95 TYR A O 1
ATOM 805 N N . THR A 1 96 ? -12.562 -1.662 38.368 1.00 98.56 96 THR A N 1
ATOM 806 C CA . THR A 1 96 ? -12.157 -2.640 39.387 1.00 98.56 96 THR A CA 1
ATOM 807 C C . THR A 1 96 ? -12.167 -2.021 40.784 1.00 98.56 96 THR A C 1
ATOM 809 O O . THR A 1 96 ? -12.732 -2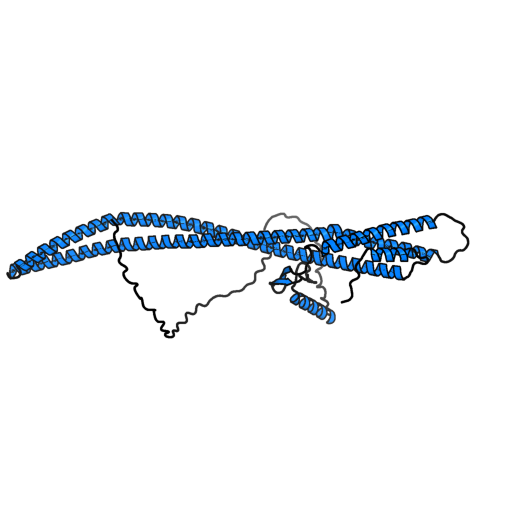.618 41.704 1.00 98.56 96 THR A O 1
ATOM 812 N N . LYS A 1 97 ? -11.643 -0.800 40.938 1.00 98.62 97 LYS A N 1
ATOM 813 C CA . LYS A 1 97 ? -11.722 -0.038 42.193 1.00 98.62 97 LYS A CA 1
ATOM 814 C C . LYS A 1 97 ? -13.164 0.252 42.603 1.00 98.62 97 LYS A C 1
ATOM 816 O O . LYS A 1 97 ? -13.514 0.057 43.763 1.00 98.62 97 LYS A O 1
ATOM 821 N N . GLN A 1 98 ? -14.017 0.671 41.668 1.00 98.44 98 GLN A N 1
ATOM 822 C CA . GLN A 1 98 ? -15.431 0.939 41.952 1.00 98.44 98 GLN A CA 1
ATOM 823 C C . GLN A 1 98 ? -16.168 -0.328 42.404 1.00 98.44 98 GLN A C 1
ATOM 825 O O . GLN A 1 98 ? -16.911 -0.282 43.379 1.00 98.44 98 GLN A O 1
ATOM 830 N N . ILE A 1 99 ? -15.925 -1.475 41.760 1.00 98.38 99 ILE A N 1
ATOM 831 C CA . ILE A 1 99 ? -16.481 -2.770 42.188 1.00 98.38 99 ILE A CA 1
ATOM 832 C C . ILE A 1 99 ? -16.031 -3.100 43.618 1.00 98.38 99 ILE A C 1
ATOM 834 O O . ILE A 1 99 ? -16.856 -3.487 44.444 1.00 98.38 99 ILE A O 1
ATOM 838 N N . GLN A 1 100 ? -14.744 -2.921 43.932 1.00 98.25 100 GLN A N 1
ATOM 839 C CA . GLN A 1 100 ? -14.217 -3.150 45.280 1.00 98.25 100 GLN A CA 1
ATOM 840 C C . GLN A 1 100 ? -14.856 -2.216 46.317 1.00 98.25 100 GLN A C 1
ATOM 842 O O . GLN A 1 100 ? -15.218 -2.676 47.397 1.00 98.25 100 GLN A O 1
ATOM 847 N N . ALA A 1 101 ? -15.066 -0.943 45.972 1.00 98.06 101 ALA A N 1
ATOM 848 C CA . ALA A 1 101 ? -15.721 0.037 46.836 1.00 98.06 101 ALA A CA 1
ATOM 849 C C . ALA A 1 101 ? -17.213 -0.267 47.085 1.00 98.06 101 ALA A C 1
ATOM 851 O O . ALA A 1 101 ? -17.729 0.065 48.148 1.00 98.06 101 ALA A O 1
ATOM 852 N N . GLN A 1 102 ? -17.909 -0.934 46.156 1.00 97.88 102 GLN A N 1
ATOM 853 C CA . GLN A 1 102 ? -19.315 -1.333 46.333 1.00 97.88 102 GLN A CA 1
ATOM 854 C C . GLN A 1 102 ? -19.501 -2.595 47.192 1.00 97.88 102 GLN A C 1
ATOM 856 O O . GLN A 1 102 ? -20.572 -2.802 47.765 1.00 97.88 102 GLN A O 1
ATOM 861 N N . ASN A 1 103 ? -18.469 -3.433 47.335 1.00 97.06 103 ASN A N 1
ATOM 862 C CA . ASN A 1 103 ? -18.534 -4.646 48.156 1.00 97.06 103 ASN A CA 1
ATOM 863 C C . ASN A 1 103 ? -18.942 -4.406 49.624 1.00 97.06 103 ASN A C 1
ATOM 865 O O . ASN A 1 103 ? -19.832 -5.127 50.083 1.00 97.06 103 ASN A O 1
ATOM 869 N N . PRO A 1 104 ? -18.376 -3.433 50.373 1.00 98.12 104 PRO A N 1
ATOM 870 C CA . PRO A 1 104 ? -18.824 -3.167 51.740 1.00 98.12 104 PRO A CA 1
ATOM 871 C C . PRO A 1 104 ? -20.293 -2.729 51.796 1.00 98.12 104 PRO A C 1
ATOM 873 O O . PRO A 1 104 ? -21.029 -3.219 52.646 1.00 98.12 104 PRO A O 1
ATOM 876 N N . HIS A 1 105 ? -20.766 -1.897 50.859 1.00 97.69 105 HIS A N 1
ATOM 877 C CA . HIS A 1 105 ? -22.175 -1.483 50.802 1.00 97.69 105 HIS A CA 1
ATOM 878 C C . HIS A 1 105 ? -23.120 -2.660 50.550 1.00 97.69 105 HIS A C 1
ATOM 880 O O . HIS A 1 105 ? -24.165 -2.777 51.196 1.00 97.69 105 HIS A O 1
ATOM 886 N N . LEU A 1 106 ? -22.744 -3.561 49.639 1.00 98.19 106 LEU A N 1
ATOM 887 C CA . LEU A 1 106 ? -23.486 -4.794 49.406 1.00 98.19 106 LEU A CA 1
ATOM 888 C C . LEU A 1 106 ? -23.485 -5.692 50.652 1.00 98.19 106 LEU A C 1
ATOM 890 O O . LEU A 1 106 ? -24.513 -6.299 50.951 1.00 98.19 106 LEU A O 1
ATOM 894 N N . GLN A 1 107 ? -22.368 -5.775 51.379 1.00 98.38 107 GLN A N 1
ATOM 895 C CA . GLN A 1 107 ? -22.289 -6.561 52.608 1.00 98.38 107 GLN A CA 1
ATOM 896 C C . GLN A 1 107 ? -23.192 -5.981 53.702 1.00 98.38 107 GLN A C 1
ATOM 898 O O . GLN A 1 107 ? -24.031 -6.707 54.225 1.00 98.38 107 GLN A O 1
ATOM 903 N N . THR A 1 108 ? -23.138 -4.669 53.950 1.00 98.25 108 THR A N 1
ATOM 904 C CA . THR A 1 108 ? -24.044 -3.995 54.895 1.00 98.25 108 THR A CA 1
ATOM 905 C C . THR A 1 108 ? -25.514 -4.220 54.530 1.00 98.25 108 THR A C 1
ATOM 907 O O . THR A 1 108 ? -26.325 -4.533 55.398 1.00 98.25 108 THR A O 1
ATOM 910 N N . ALA A 1 109 ? -25.875 -4.132 53.244 1.00 98.19 109 ALA A N 1
ATOM 911 C CA . ALA A 1 109 ? -27.244 -4.398 52.800 1.00 98.19 109 ALA A CA 1
ATOM 912 C C . ALA A 1 109 ? -27.677 -5.857 53.051 1.00 98.19 109 ALA A C 1
ATOM 914 O O . ALA A 1 109 ? -28.833 -6.102 53.398 1.00 98.19 109 ALA A O 1
ATOM 915 N N . ARG A 1 110 ? -26.764 -6.827 52.888 1.00 98.50 110 ARG A N 1
ATOM 916 C CA . ARG A 1 110 ? -27.019 -8.248 53.186 1.00 98.50 110 ARG A CA 1
ATOM 917 C C . ARG A 1 110 ? -27.222 -8.480 54.680 1.00 98.50 110 ARG A C 1
ATOM 919 O O . ARG A 1 110 ? -28.167 -9.176 55.048 1.00 98.50 110 ARG A O 1
ATOM 926 N N . ASP A 1 111 ? -26.386 -7.877 55.520 1.00 98.38 111 ASP A N 1
ATOM 927 C CA . ASP A 1 111 ? -26.476 -8.002 56.978 1.00 98.38 111 ASP A CA 1
ATOM 928 C C . ASP A 1 111 ? -27.798 -7.398 57.504 1.00 98.38 111 ASP A C 1
ATOM 930 O O . ASP A 1 111 ? -28.496 -8.001 58.332 1.00 98.38 111 ASP A O 1
ATOM 934 N N . ASP A 1 112 ? -28.209 -6.252 56.949 1.00 98.12 112 ASP A N 1
ATOM 935 C CA . ASP A 1 112 ? -29.508 -5.613 57.194 1.00 98.12 112 ASP A CA 1
ATOM 936 C C . ASP A 1 112 ? -30.686 -6.520 56.800 1.00 98.12 112 ASP A C 1
ATOM 938 O O . ASP A 1 112 ? -31.637 -6.692 57.576 1.00 98.12 112 ASP A O 1
ATOM 942 N N . ALA A 1 113 ? -30.638 -7.096 55.593 1.00 98.38 113 ALA A N 1
ATOM 943 C CA . ALA A 1 113 ? -31.672 -7.993 55.079 1.00 98.38 113 ALA A CA 1
ATOM 944 C C . ALA A 1 113 ? -31.800 -9.251 55.947 1.00 98.38 113 ALA A C 1
ATOM 946 O O . ALA A 1 113 ? -32.906 -9.595 56.369 1.00 98.38 113 ALA A O 1
ATOM 947 N N . HIS A 1 114 ? -30.676 -9.862 56.330 1.00 98.25 114 HIS A N 1
ATOM 948 C CA . HIS A 1 114 ? -30.640 -11.010 57.237 1.00 98.25 114 HIS A CA 1
ATOM 949 C C . HIS A 1 114 ? -31.237 -10.681 58.617 1.00 98.25 114 HIS A C 1
ATOM 951 O O . HIS A 1 114 ? -32.053 -11.433 59.168 1.00 98.25 114 HIS A O 1
ATOM 957 N N . THR A 1 115 ? -30.902 -9.511 59.167 1.00 98.19 115 THR A N 1
ATOM 958 C CA . THR A 1 115 ? -31.469 -9.031 60.436 1.00 98.19 115 THR A CA 1
ATOM 959 C C . THR A 1 115 ? -32.986 -8.827 60.333 1.00 98.19 115 THR A C 1
ATOM 961 O O . THR A 1 115 ? -33.734 -9.186 61.252 1.00 98.19 115 THR A O 1
ATOM 964 N N . CYS A 1 116 ? -33.475 -8.272 59.219 1.00 97.38 116 CYS A N 1
ATOM 965 C CA . CYS A 1 116 ? -34.906 -8.097 58.963 1.00 97.38 116 CYS A CA 1
ATOM 966 C C . CYS A 1 116 ? -35.630 -9.440 58.809 1.00 97.38 116 CYS A C 1
ATOM 968 O O . CYS A 1 116 ? -36.678 -9.630 59.429 1.00 97.38 116 CYS A O 1
ATOM 970 N N . GLN A 1 117 ? -35.039 -10.388 58.081 1.00 98.06 117 GLN A N 1
ATOM 971 C CA . GLN A 1 117 ? -35.569 -11.736 57.891 1.00 98.06 117 GLN A CA 1
ATOM 972 C C . GLN A 1 117 ? -35.691 -12.489 59.223 1.00 98.06 117 GLN A C 1
ATOM 974 O O . GLN A 1 117 ? -36.740 -13.061 59.523 1.00 98.06 117 GLN A O 1
ATOM 979 N N . THR A 1 118 ? -34.667 -12.415 60.077 1.00 98.12 118 THR A N 1
ATOM 980 C CA . THR A 1 118 ? -34.693 -13.006 61.425 1.00 98.12 118 THR A CA 1
ATOM 981 C C . THR A 1 118 ? -35.829 -12.409 62.268 1.00 98.12 118 THR A C 1
ATOM 983 O O . THR A 1 118 ? -36.602 -13.128 62.911 1.00 98.12 118 THR A O 1
ATOM 986 N N . LYS A 1 119 ? -36.005 -11.078 62.222 1.00 97.56 119 LYS A N 1
ATOM 987 C CA . LYS A 1 119 ? -37.121 -10.388 62.893 1.00 97.56 119 LYS A CA 1
ATOM 988 C C . LYS A 1 119 ? -38.477 -10.808 62.321 1.00 97.56 119 LYS A C 1
ATOM 990 O O . LYS A 1 119 ? -39.407 -11.020 63.100 1.00 97.56 119 LYS A O 1
ATOM 995 N N . LEU A 1 120 ? -38.608 -10.946 61.001 1.00 98.12 120 LEU A N 1
ATOM 996 C CA . LEU A 1 120 ? -39.826 -11.414 60.337 1.00 98.12 120 LEU A CA 1
ATOM 997 C C . LEU A 1 120 ? -40.215 -12.813 60.819 1.00 98.12 120 LEU A C 1
ATOM 999 O O . LEU A 1 120 ? -41.347 -12.992 61.265 1.00 98.12 120 LEU A O 1
ATOM 1003 N N . GLN A 1 121 ? -39.277 -13.763 60.817 1.00 98.06 121 GLN A N 1
ATOM 1004 C CA . GLN A 1 121 ? -39.509 -15.124 61.312 1.00 98.06 121 GLN A CA 1
ATOM 1005 C C . GLN A 1 121 ? -39.976 -15.119 62.774 1.00 98.06 121 GLN A C 1
ATOM 1007 O O . GLN A 1 121 ? -40.935 -15.804 63.133 1.00 98.06 121 GLN A O 1
ATOM 1012 N N . HIS A 1 122 ? -39.361 -14.293 63.627 1.00 97.94 122 HIS A N 1
ATOM 1013 C CA . HIS A 1 122 ? -39.802 -14.142 65.013 1.00 97.94 122 HIS A CA 1
ATOM 1014 C C . HIS A 1 122 ? -41.234 -13.582 65.113 1.00 97.94 122 HIS A C 1
ATOM 1016 O O . HIS A 1 122 ? -42.059 -14.112 65.864 1.00 97.94 122 HIS A O 1
ATOM 1022 N N . ARG A 1 123 ? -41.573 -12.541 64.336 1.00 97.12 123 ARG A N 1
ATOM 1023 C CA . ARG A 1 123 ? -42.934 -11.969 64.305 1.00 97.12 123 ARG A CA 1
ATOM 1024 C C . ARG A 1 123 ? -43.965 -12.937 63.737 1.00 97.12 123 ARG A C 1
ATOM 1026 O O . ARG A 1 123 ? -45.091 -12.944 64.224 1.00 97.12 123 ARG A O 1
ATOM 1033 N N . GLN A 1 124 ? -43.584 -13.764 62.772 1.00 97.44 124 GLN A N 1
ATOM 1034 C CA . GLN A 1 124 ? -44.428 -14.814 62.214 1.00 97.44 124 GLN A CA 1
ATOM 1035 C C . GLN A 1 124 ? -44.798 -15.847 63.285 1.00 97.44 124 GLN A C 1
ATOM 1037 O O . GLN A 1 124 ? -45.979 -16.123 63.486 1.00 97.44 124 GLN A O 1
ATOM 1042 N N . ARG A 1 125 ? -43.814 -16.339 64.055 1.00 97.56 125 ARG A N 1
ATOM 1043 C CA . ARG A 1 125 ? -44.059 -17.257 65.185 1.00 97.56 125 ARG A CA 1
ATOM 1044 C C . ARG A 1 125 ? -44.998 -16.643 66.230 1.00 97.56 125 ARG A C 1
ATOM 1046 O O . ARG A 1 125 ? -45.935 -17.301 66.675 1.00 97.56 125 ARG A O 1
ATOM 1053 N N . GLN A 1 126 ? -44.782 -15.377 66.601 1.00 95.62 126 GLN A N 1
ATOM 1054 C CA . GLN A 1 126 ? -45.658 -14.664 67.544 1.00 95.62 126 GLN A CA 1
ATOM 1055 C C . GLN A 1 126 ? -47.083 -14.502 67.008 1.00 95.62 126 GLN A C 1
ATOM 1057 O O . GLN A 1 126 ? -48.039 -14.731 67.744 1.00 95.62 126 GLN A O 1
ATOM 1062 N N . TYR A 1 127 ? -47.230 -14.127 65.735 1.00 96.81 127 TYR A N 1
ATOM 1063 C CA . TYR A 1 127 ? -48.535 -14.021 65.095 1.00 96.81 127 TYR A CA 1
ATOM 1064 C C . TYR A 1 127 ? -49.277 -15.356 65.151 1.00 96.81 127 TYR A C 1
ATOM 1066 O O . TYR A 1 127 ? -50.386 -15.389 65.682 1.00 96.81 127 TYR A O 1
ATOM 1074 N N . HIS A 1 128 ? -48.651 -16.458 64.726 1.00 96.00 128 HIS A N 1
ATOM 1075 C CA . HIS A 1 128 ? -49.263 -17.789 64.785 1.00 96.00 128 HIS A CA 1
ATOM 1076 C C . HIS A 1 128 ? -49.661 -18.196 66.210 1.00 96.00 128 HIS A C 1
ATOM 1078 O O . HIS A 1 128 ? -50.779 -18.667 66.412 1.00 96.00 128 HIS A O 1
ATOM 1084 N N . ARG A 1 129 ? -48.809 -17.930 67.214 1.00 96.31 129 ARG A N 1
ATOM 1085 C CA . ARG A 1 129 ? -49.105 -18.231 68.627 1.00 96.31 129 ARG A CA 1
ATOM 1086 C C . ARG A 1 129 ? -50.361 -17.519 69.139 1.00 96.31 129 ARG A C 1
ATOM 1088 O O . ARG A 1 129 ? -51.130 -18.115 69.884 1.00 96.31 129 ARG A O 1
ATOM 1095 N N . TYR A 1 130 ? -50.575 -16.264 68.746 1.00 94.69 130 TYR A N 1
ATOM 1096 C CA . TYR A 1 130 ? -51.674 -15.435 69.257 1.00 94.69 130 TYR A CA 1
ATOM 1097 C C . TYR A 1 130 ? -52.841 -15.253 68.275 1.00 94.69 130 TYR A C 1
ATOM 1099 O O . TYR A 1 130 ? -53.754 -14.484 68.560 1.00 94.69 130 TYR A O 1
ATOM 1107 N N . THR A 1 131 ? -52.854 -15.955 67.134 1.00 93.69 131 THR A N 1
ATOM 1108 C CA . THR A 1 131 ? -53.862 -15.756 66.069 1.00 93.69 131 THR A CA 1
ATOM 1109 C C . THR A 1 131 ? -55.296 -15.994 66.555 1.00 93.69 131 THR A C 1
ATOM 1111 O O . THR A 1 131 ? -56.213 -15.331 66.081 1.00 93.69 131 THR A O 1
ATOM 1114 N N . LYS A 1 132 ? -55.493 -16.897 67.524 1.00 94.31 132 LYS A N 1
ATOM 1115 C CA . LYS A 1 132 ? -56.816 -17.263 68.060 1.00 94.31 132 LYS A CA 1
ATOM 1116 C C . LYS A 1 132 ? -57.374 -16.278 69.099 1.00 94.31 132 LYS A C 1
ATOM 1118 O O . LYS A 1 132 ? -58.522 -16.419 69.494 1.00 94.31 132 LYS A O 1
ATOM 1123 N N . ILE A 1 133 ? -56.586 -15.299 69.553 1.00 92.88 133 ILE A N 1
ATOM 1124 C CA . ILE A 1 133 ? -57.017 -14.305 70.547 1.00 92.88 133 ILE A CA 1
ATOM 1125 C C . ILE A 1 133 ? -57.387 -13.019 69.792 1.00 92.88 133 ILE A C 1
ATOM 1127 O O . ILE A 1 133 ? -56.474 -12.375 69.285 1.00 92.88 133 ILE A O 1
ATOM 1131 N N . PRO A 1 134 ? -58.664 -12.601 69.694 1.00 86.38 134 PRO A N 1
ATOM 1132 C CA . PRO A 1 134 ? -59.103 -11.592 68.718 1.00 86.38 134 PRO A CA 1
ATOM 1133 C C . PRO A 1 134 ? -58.304 -10.275 68.725 1.00 86.38 134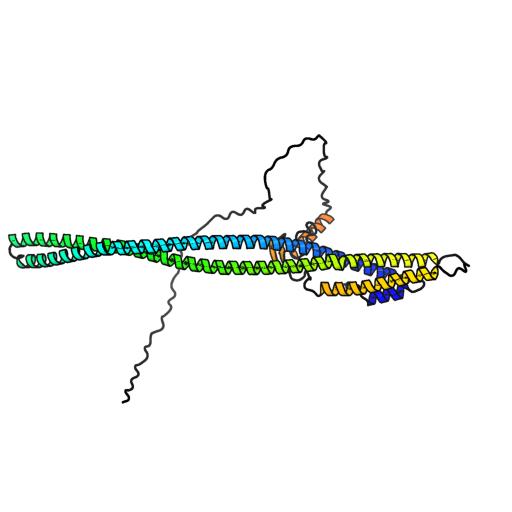 PRO A C 1
ATOM 1135 O O . PRO A 1 134 ? -57.709 -9.895 67.714 1.00 86.38 134 PRO A O 1
ATOM 1138 N N . LEU A 1 135 ? -58.217 -9.595 69.874 1.00 89.44 135 LEU A N 1
ATOM 1139 C CA . LEU A 1 135 ? -57.523 -8.303 69.985 1.00 89.44 135 LEU A CA 1
ATOM 1140 C C . LEU A 1 135 ? -55.993 -8.451 69.899 1.00 89.44 135 LEU A C 1
ATOM 1142 O O . LEU A 1 135 ? -55.309 -7.680 69.218 1.00 89.44 135 LEU A O 1
ATOM 1146 N N . VAL A 1 136 ? -55.443 -9.477 70.552 1.00 92.25 136 VAL A N 1
ATOM 1147 C CA . VAL A 1 136 ? -53.994 -9.721 70.607 1.00 92.25 136 VAL A CA 1
ATOM 1148 C C . VAL A 1 136 ? -53.477 -10.186 69.243 1.00 92.25 136 VAL A C 1
ATOM 1150 O O . VAL A 1 136 ? -52.509 -9.628 68.722 1.00 92.25 136 VAL A O 1
ATOM 1153 N N . GLY A 1 137 ? -54.161 -11.137 68.613 1.00 92.00 137 GLY A N 1
ATOM 1154 C CA . GLY A 1 137 ? -53.875 -11.668 67.284 1.00 92.00 137 GLY A CA 1
ATOM 1155 C C . GLY A 1 137 ? -53.902 -10.596 66.201 1.00 92.00 137 GLY A C 1
ATOM 1156 O O . GLY A 1 137 ? -52.987 -10.547 65.375 1.00 92.00 137 GLY A O 1
ATOM 1157 N N . TYR A 1 138 ? -54.861 -9.665 66.250 1.00 95.06 138 TYR A N 1
ATOM 1158 C CA . TYR A 1 138 ? -54.887 -8.518 65.339 1.00 95.06 138 TYR A CA 1
ATOM 1159 C C . TYR A 1 138 ? -53.647 -7.616 65.490 1.00 95.06 138 TYR A C 1
ATOM 1161 O O . TYR A 1 138 ? -53.028 -7.220 64.494 1.00 95.06 138 TYR A O 1
ATOM 1169 N N . SER A 1 139 ? -53.218 -7.340 66.728 1.00 95.25 139 SER A N 1
ATOM 1170 C CA . SER A 1 139 ? -52.014 -6.538 66.992 1.00 95.25 139 SER A CA 1
ATOM 1171 C C . SER A 1 139 ? -50.734 -7.198 66.449 1.00 95.25 139 SER A C 1
ATOM 1173 O O . SER A 1 139 ? -49.894 -6.525 65.839 1.00 95.25 139 SER A O 1
ATOM 1175 N N . TYR A 1 140 ? -50.597 -8.523 66.597 1.00 96.56 140 TYR A N 1
ATOM 1176 C CA . TYR A 1 140 ? -49.451 -9.268 66.073 1.00 96.56 140 TYR A CA 1
ATOM 1177 C C . TYR A 1 140 ? -49.507 -9.444 64.554 1.00 96.56 140 TYR A C 1
ATOM 1179 O O . TYR A 1 140 ? -48.454 -9.373 63.921 1.00 96.56 140 TYR A O 1
ATOM 1187 N N . LYS A 1 141 ? -50.700 -9.549 63.948 1.00 96.50 141 LYS A N 1
ATOM 1188 C CA . LYS A 1 141 ? -50.867 -9.517 62.485 1.00 96.50 141 LYS A CA 1
ATOM 1189 C C . LYS A 1 141 ? -50.295 -8.226 61.898 1.00 96.50 141 LYS A C 1
ATOM 1191 O O . LYS A 1 141 ? -49.489 -8.274 60.973 1.00 96.50 141 LYS A O 1
ATOM 1196 N N . ARG A 1 142 ? -50.633 -7.064 62.476 1.00 96.88 142 ARG A N 1
ATOM 1197 C CA . ARG A 1 142 ? -50.068 -5.765 62.052 1.00 96.88 142 ARG A CA 1
ATOM 1198 C C . ARG A 1 142 ? -48.541 -5.729 62.190 1.00 96.88 142 ARG A C 1
ATOM 1200 O O . ARG A 1 142 ? -47.861 -5.244 61.287 1.00 96.88 142 ARG A O 1
ATOM 1207 N N . LYS A 1 143 ? -47.986 -6.239 63.298 1.00 96.88 143 LYS A N 1
ATOM 1208 C CA . LYS A 1 143 ? -46.524 -6.313 63.511 1.00 96.88 143 LYS A CA 1
ATOM 1209 C C . LYS A 1 143 ? -45.839 -7.215 62.478 1.00 96.88 143 LYS A C 1
ATOM 1211 O O . LYS A 1 143 ? -44.783 -6.839 61.974 1.00 96.88 143 LYS A O 1
ATOM 1216 N N . TYR A 1 144 ? -46.440 -8.359 62.153 1.00 97.94 144 TYR A N 1
ATOM 1217 C CA . TYR A 1 144 ? -45.954 -9.279 61.125 1.00 97.94 144 TYR A CA 1
ATOM 1218 C C . TYR A 1 144 ? -45.933 -8.621 59.739 1.00 97.94 144 TYR A C 1
ATOM 1220 O O . TYR A 1 144 ? -44.872 -8.562 59.125 1.00 97.94 144 TYR A O 1
ATOM 1228 N N . LEU A 1 145 ? -47.045 -8.021 59.299 1.00 98.00 145 LEU A N 1
ATOM 1229 C CA . LEU A 1 145 ? -47.121 -7.347 57.995 1.00 98.00 145 LEU A CA 1
ATOM 1230 C C . LEU A 1 145 ? -46.105 -6.198 57.868 1.00 98.00 145 LEU A C 1
ATOM 1232 O O . LEU A 1 145 ? -45.468 -6.033 56.830 1.00 98.00 145 LEU A O 1
ATOM 1236 N N . ARG A 1 146 ? -45.880 -5.427 58.942 1.00 97.94 146 ARG A N 1
ATOM 1237 C CA . ARG A 1 146 ? -44.824 -4.396 58.965 1.00 97.94 146 ARG A CA 1
ATOM 1238 C C . ARG A 1 146 ? -43.423 -4.996 58.829 1.00 97.94 146 ARG A C 1
ATOM 1240 O O . ARG A 1 146 ? -42.591 -4.422 58.134 1.00 97.94 146 ARG A O 1
ATOM 1247 N N . ALA A 1 147 ? -43.144 -6.115 59.500 1.00 97.94 147 ALA A N 1
ATOM 1248 C CA . ALA A 1 147 ? -41.859 -6.803 59.375 1.00 97.94 147 ALA A CA 1
ATOM 1249 C C . ALA A 1 147 ? -41.661 -7.383 57.964 1.00 97.94 147 ALA A C 1
ATOM 1251 O O . ALA A 1 147 ? -40.553 -7.321 57.437 1.00 97.94 147 ALA A O 1
ATOM 1252 N N . GLN A 1 148 ? -42.731 -7.878 57.337 1.00 98.06 148 GLN A N 1
ATOM 1253 C CA . GLN A 1 148 ? -42.709 -8.386 55.966 1.00 98.06 148 GLN A CA 1
ATOM 1254 C C . GLN A 1 148 ? -42.338 -7.273 54.983 1.00 98.06 148 GLN A C 1
ATOM 1256 O O . GLN A 1 148 ? -41.373 -7.425 54.240 1.00 98.06 148 GLN A O 1
ATOM 1261 N N . LYS A 1 149 ? -43.025 -6.123 55.053 1.00 98.12 149 LYS A N 1
ATOM 1262 C CA . LYS A 1 149 ? -42.720 -4.957 54.211 1.00 98.12 149 LYS A CA 1
ATOM 1263 C C . LYS A 1 149 ? -41.262 -4.502 54.364 1.00 98.12 149 LYS A C 1
ATOM 1265 O O . LYS A 1 149 ? -40.573 -4.318 53.371 1.00 98.12 149 LYS A O 1
ATOM 1270 N N . LYS A 1 150 ? -40.763 -4.397 55.601 1.00 98.00 150 LYS A N 1
ATOM 1271 C CA . LYS A 1 150 ? -39.358 -4.025 55.866 1.00 98.00 150 LYS A CA 1
ATOM 1272 C C . LYS A 1 150 ? -38.350 -5.026 55.302 1.00 98.00 150 LYS A C 1
ATOM 1274 O O . LYS A 1 150 ? -37.278 -4.627 54.863 1.00 98.00 150 LYS A O 1
ATOM 1279 N N . THR A 1 151 ? -38.680 -6.317 55.334 1.00 98.19 151 THR A N 1
ATOM 1280 C CA . THR A 1 151 ? -37.826 -7.363 54.753 1.00 98.19 151 THR A CA 1
ATOM 1281 C C . THR A 1 151 ? -37.777 -7.212 53.236 1.00 98.19 151 THR A C 1
ATOM 1283 O O . THR A 1 151 ? -36.692 -7.143 52.679 1.00 98.19 151 THR A O 1
ATOM 1286 N N . GLN A 1 152 ? -38.930 -7.013 52.591 1.00 98.19 152 GLN A N 1
ATOM 1287 C CA . GLN A 1 152 ? -39.003 -6.743 51.153 1.00 98.19 152 GLN A CA 1
ATOM 1288 C C . GLN A 1 152 ? -38.204 -5.489 50.751 1.00 98.19 152 GLN A C 1
ATOM 1290 O O . GLN A 1 152 ? -37.481 -5.506 49.758 1.00 98.19 152 GLN A O 1
ATOM 1295 N N . GLU A 1 153 ? -38.289 -4.408 51.531 1.00 98.19 153 GLU A N 1
ATOM 1296 C CA . GLU A 1 153 ? -37.487 -3.193 51.321 1.00 98.19 153 GLU A CA 1
ATOM 1297 C C . GLU A 1 153 ? -35.977 -3.466 51.474 1.00 98.19 153 GLU A C 1
ATOM 1299 O O . GLU A 1 153 ? -35.169 -2.937 50.711 1.00 98.19 153 GLU A O 1
ATOM 1304 N N . ALA A 1 154 ? -35.569 -4.301 52.435 1.00 98.00 154 ALA A N 1
ATOM 1305 C CA . ALA A 1 154 ? -34.169 -4.686 52.612 1.00 98.00 154 ALA A CA 1
ATOM 1306 C C . ALA A 1 154 ? -33.655 -5.568 51.459 1.00 98.00 154 ALA A C 1
ATOM 1308 O O . ALA A 1 154 ? -32.583 -5.292 50.921 1.00 98.00 154 ALA A O 1
ATOM 1309 N N . ASP A 1 155 ? -34.442 -6.546 51.010 1.00 97.69 155 ASP A N 1
ATOM 1310 C CA . ASP A 1 155 ? -34.108 -7.392 49.858 1.00 97.69 155 ASP A CA 1
ATOM 1311 C C . ASP A 1 155 ? -34.002 -6.566 48.568 1.00 97.69 155 ASP A C 1
ATOM 1313 O O . ASP A 1 155 ? -33.065 -6.737 47.784 1.00 97.69 155 ASP A O 1
ATOM 1317 N N . SER A 1 156 ? -34.901 -5.593 48.380 1.00 98.06 156 SER A N 1
ATOM 1318 C CA . SER A 1 156 ? -34.827 -4.646 47.264 1.00 98.06 156 SER A CA 1
ATOM 1319 C C . SER A 1 156 ? -33.540 -3.815 47.292 1.00 98.06 156 SER A C 1
ATOM 1321 O O . SER A 1 156 ? -32.980 -3.535 46.231 1.00 98.06 156 SER A O 1
ATOM 1323 N N . ARG A 1 157 ? -33.038 -3.432 48.478 1.00 98.06 157 ARG A N 1
ATOM 1324 C CA . ARG A 1 157 ? -31.747 -2.731 48.614 1.00 98.06 157 ARG A CA 1
ATOM 1325 C C . ARG A 1 157 ? -30.573 -3.633 48.227 1.00 98.06 157 ARG A C 1
ATOM 1327 O O . ARG A 1 157 ? -29.684 -3.179 47.509 1.00 98.06 157 ARG A O 1
ATOM 1334 N N . VAL A 1 158 ? -30.584 -4.908 48.626 1.00 98.50 158 VAL A N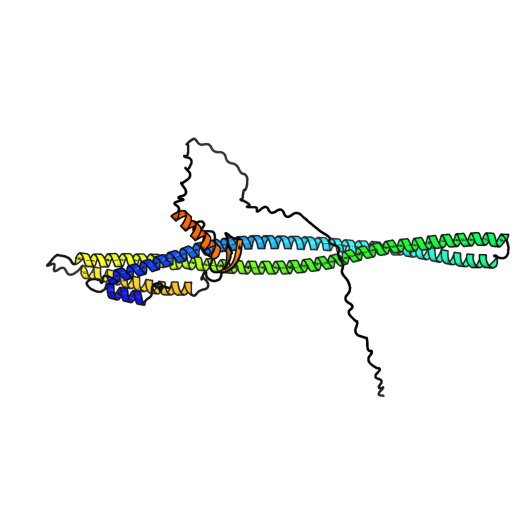 1
ATOM 1335 C CA . VAL A 1 158 ? -29.566 -5.888 48.199 1.00 98.50 158 VAL A CA 1
ATOM 1336 C C . VAL A 1 158 ? -29.577 -6.057 46.680 1.00 98.50 158 VAL A C 1
ATOM 1338 O O . VAL A 1 158 ? -28.516 -6.033 46.055 1.00 98.50 158 VAL A O 1
ATOM 1341 N N . ALA A 1 159 ? -30.759 -6.204 46.078 1.00 98.12 159 ALA A N 1
ATOM 1342 C CA . ALA A 1 159 ? -30.904 -6.326 44.631 1.00 98.12 159 ALA A CA 1
ATOM 1343 C C . ALA A 1 159 ? -30.368 -5.085 43.900 1.00 98.12 159 ALA A C 1
ATOM 1345 O O . ALA A 1 159 ? -29.598 -5.222 42.951 1.00 98.12 159 ALA A O 1
ATOM 1346 N N . ALA A 1 160 ? -30.691 -3.881 44.385 1.00 97.94 160 ALA A N 1
ATOM 1347 C CA . ALA A 1 160 ? -30.184 -2.635 43.817 1.00 97.94 160 ALA A CA 1
ATOM 1348 C C . ALA A 1 160 ? -28.645 -2.564 43.839 1.00 97.94 160 ALA A C 1
ATOM 1350 O O . ALA A 1 160 ? -28.036 -2.232 42.824 1.00 97.94 160 ALA A O 1
ATOM 1351 N N . GLN A 1 161 ? -28.006 -2.940 44.953 1.00 98.06 161 GLN A N 1
ATOM 1352 C CA . GLN A 1 161 ? -26.540 -2.955 45.059 1.00 98.06 161 GLN A CA 1
ATOM 1353 C C . GLN A 1 161 ? -25.890 -3.985 44.122 1.00 98.06 161 GLN A C 1
ATOM 1355 O O . GLN A 1 161 ? -24.873 -3.697 43.489 1.00 98.06 161 GLN A O 1
ATOM 1360 N N . ARG A 1 162 ? -26.493 -5.174 43.973 1.00 98.12 162 ARG A N 1
ATOM 1361 C CA . ARG A 1 162 ? -26.019 -6.185 43.009 1.00 98.12 162 ARG A CA 1
ATOM 1362 C C . ARG A 1 162 ? -26.062 -5.657 41.578 1.00 98.12 162 ARG A C 1
ATOM 1364 O O . ARG A 1 162 ? -25.059 -5.747 40.883 1.00 98.12 162 ARG A O 1
ATOM 1371 N N . LEU A 1 163 ? -27.167 -5.022 41.184 1.00 98.31 163 LEU A N 1
ATOM 1372 C CA . LEU A 1 163 ? -27.314 -4.442 39.847 1.00 98.31 163 LEU A CA 1
ATOM 1373 C C . LEU A 1 163 ? -26.253 -3.376 39.543 1.00 98.31 163 LEU A C 1
ATOM 1375 O O . LEU A 1 163 ? -25.765 -3.305 38.417 1.00 98.31 163 LEU A O 1
ATOM 1379 N N . VAL A 1 164 ? -25.868 -2.555 40.526 1.00 98.25 164 VAL A N 1
ATOM 1380 C CA . VAL A 1 164 ? -24.776 -1.580 40.356 1.00 98.25 164 VAL A CA 1
ATOM 1381 C C . VAL A 1 164 ? -23.453 -2.293 40.063 1.00 98.25 164 VAL A C 1
ATOM 1383 O O . VAL A 1 164 ? -22.757 -1.928 39.115 1.00 98.25 164 VAL A O 1
ATOM 1386 N N . ILE A 1 165 ? -23.120 -3.330 40.836 1.00 98.38 165 ILE A N 1
ATOM 1387 C CA . ILE A 1 165 ? -21.897 -4.119 40.637 1.00 98.38 165 ILE A CA 1
ATOM 1388 C C . ILE A 1 165 ? -21.910 -4.840 39.286 1.00 98.38 165 ILE A C 1
ATOM 1390 O O . ILE A 1 165 ? -20.891 -4.846 38.593 1.00 98.38 165 ILE A O 1
ATOM 1394 N N . ASP A 1 166 ? -23.038 -5.425 38.891 1.00 98.38 166 ASP A N 1
ATOM 1395 C CA . ASP A 1 166 ? -23.151 -6.168 37.635 1.00 98.38 166 ASP A CA 1
ATOM 1396 C C . ASP A 1 166 ? -22.964 -5.243 36.425 1.00 98.38 166 ASP A C 1
ATOM 1398 O O . ASP A 1 166 ? -22.159 -5.549 35.546 1.00 98.38 166 ASP A O 1
ATOM 1402 N N . ARG A 1 167 ? -23.545 -4.035 36.446 1.00 98.50 167 ARG A N 1
ATOM 1403 C CA . ARG A 1 167 ? -23.294 -3.009 35.414 1.00 98.50 167 ARG A CA 1
ATOM 1404 C C . ARG A 1 167 ? -21.820 -2.607 35.320 1.00 98.50 167 ARG A C 1
ATOM 1406 O O . ARG A 1 167 ? -21.3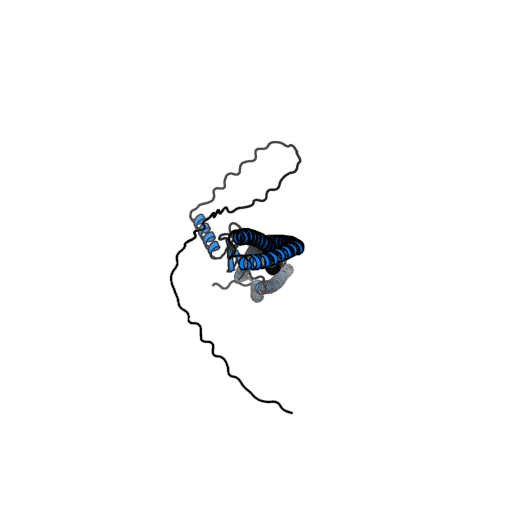06 -2.383 34.226 1.00 98.50 167 ARG A O 1
ATOM 1413 N N . LEU A 1 168 ? -21.118 -2.491 36.449 1.00 98.50 168 LEU A N 1
ATOM 1414 C CA . LEU A 1 168 ? -19.681 -2.187 36.447 1.00 98.50 168 LEU A CA 1
ATOM 1415 C C . LEU A 1 168 ? -18.859 -3.345 35.866 1.00 98.50 168 LEU A C 1
ATOM 1417 O O . LEU A 1 168 ? -17.917 -3.113 35.107 1.00 98.50 168 LEU A O 1
ATOM 1421 N N . LYS A 1 169 ? -19.226 -4.592 36.183 1.00 98.50 169 LYS A N 1
ATOM 1422 C CA . LYS A 1 169 ? -18.592 -5.784 35.604 1.00 98.50 169 LYS A CA 1
ATOM 1423 C C . LYS A 1 169 ? -18.805 -5.854 34.097 1.00 98.50 169 LYS A C 1
ATOM 1425 O O . LYS A 1 169 ? -17.845 -6.125 33.383 1.00 98.50 169 LYS A O 1
ATOM 1430 N N . GLU A 1 170 ? -20.010 -5.571 33.613 1.00 98.56 170 GLU A N 1
ATOM 1431 C CA . GLU A 1 170 ? -20.314 -5.506 32.179 1.00 98.56 170 GLU A CA 1
ATOM 1432 C C . GLU A 1 170 ? -19.432 -4.480 31.464 1.00 98.56 170 GLU A C 1
ATOM 1434 O O . GLU A 1 170 ? -18.766 -4.825 30.488 1.00 98.56 170 GLU A O 1
ATOM 1439 N N . LYS A 1 171 ? -19.334 -3.250 31.991 1.00 98.44 171 LYS A N 1
ATOM 1440 C CA . LYS A 1 171 ? -18.453 -2.210 31.428 1.00 98.44 171 LYS A CA 1
ATOM 1441 C C . LYS A 1 171 ? -16.988 -2.645 31.391 1.00 98.44 171 LYS A C 1
ATOM 1443 O O . LYS A 1 171 ? -16.321 -2.479 30.372 1.00 98.44 171 LYS A O 1
ATOM 1448 N N . ARG A 1 172 ? -16.495 -3.249 32.475 1.00 98.56 172 ARG A N 1
ATOM 1449 C CA . ARG A 1 172 ? -15.129 -3.785 32.546 1.00 98.56 172 ARG A CA 1
ATOM 1450 C C . ARG A 1 172 ? -14.897 -4.896 31.516 1.00 98.56 172 ARG A C 1
ATOM 1452 O O . ARG A 1 172 ? -13.847 -4.920 30.878 1.00 98.56 172 ARG A O 1
ATOM 1459 N N . MET A 1 173 ? -15.848 -5.818 31.354 1.00 98.56 173 MET A N 1
ATOM 1460 C CA . MET A 1 173 ? -15.757 -6.888 30.354 1.00 98.56 173 MET A CA 1
ATOM 1461 C C . MET A 1 173 ? -15.758 -6.330 28.931 1.00 98.56 173 MET A C 1
ATOM 1463 O O . MET A 1 173 ? -14.941 -6.763 28.122 1.00 98.56 173 MET A O 1
ATOM 1467 N N . ALA A 1 174 ? -16.612 -5.347 28.641 1.00 98.44 174 ALA A N 1
ATOM 1468 C CA . ALA A 1 174 ? -16.660 -4.685 27.342 1.00 98.44 174 ALA A CA 1
ATOM 1469 C C . ALA A 1 174 ? -15.332 -3.981 27.012 1.00 98.44 174 ALA A C 1
ATOM 1471 O O . ALA A 1 174 ? -14.794 -4.166 25.921 1.00 98.44 174 ALA A O 1
ATOM 1472 N N . ALA A 1 175 ? -14.744 -3.253 27.971 1.00 98.44 175 ALA A N 1
ATOM 1473 C CA . ALA A 1 175 ? -13.423 -2.644 27.803 1.00 98.44 175 ALA A CA 1
ATOM 1474 C C . ALA A 1 175 ? -12.331 -3.699 27.534 1.00 98.44 175 ALA A C 1
ATOM 1476 O O . ALA A 1 175 ? -11.530 -3.548 26.613 1.00 98.44 175 ALA A O 1
ATOM 1477 N N . ALA A 1 176 ? -12.339 -4.817 28.267 1.00 98.38 176 ALA A N 1
ATOM 1478 C CA . ALA A 1 176 ? -11.380 -5.904 28.058 1.00 98.38 176 ALA A CA 1
ATOM 1479 C C . ALA A 1 176 ? -11.542 -6.600 26.693 1.00 98.38 176 ALA A C 1
ATOM 1481 O O . ALA A 1 176 ? -10.553 -6.994 26.074 1.00 98.38 176 ALA A O 1
ATOM 1482 N N . GLN A 1 177 ? -12.776 -6.759 26.206 1.00 98.44 177 GLN A N 1
ATOM 1483 C CA . GLN A 1 177 ? -13.042 -7.277 24.861 1.00 98.44 177 GLN A CA 1
ATOM 1484 C C . GLN A 1 177 ? -12.525 -6.322 23.786 1.00 98.44 177 GLN A C 1
ATOM 1486 O O . GLN A 1 177 ? -11.893 -6.773 22.831 1.00 98.44 177 GLN A O 1
ATOM 1491 N N . ARG A 1 178 ? -12.727 -5.015 23.976 1.00 98.19 178 ARG A N 1
ATOM 1492 C CA . ARG A 1 178 ? -12.247 -3.987 23.055 1.00 98.19 178 ARG A CA 1
ATOM 1493 C C . ARG A 1 178 ? -10.722 -3.978 22.937 1.00 98.19 178 ARG A C 1
ATOM 1495 O O . ARG A 1 178 ? -10.226 -4.016 21.819 1.00 98.19 178 ARG A O 1
ATOM 1502 N N . ILE A 1 179 ? -9.986 -4.101 24.048 1.00 98.38 179 ILE A N 1
ATOM 1503 C CA . ILE A 1 179 ? -8.517 -4.265 24.016 1.00 98.38 179 ILE A CA 1
ATOM 1504 C C . ILE A 1 179 ? -8.106 -5.455 23.135 1.00 98.38 179 ILE A C 1
ATOM 1506 O O . ILE A 1 179 ? -7.181 -5.351 22.335 1.00 98.38 179 ILE A O 1
ATOM 1510 N N . ARG A 1 180 ? -8.787 -6.605 23.247 1.00 98.00 180 ARG A N 1
ATOM 1511 C CA . ARG A 1 180 ? -8.463 -7.785 22.421 1.00 98.00 180 ARG A CA 1
ATOM 1512 C C . ARG A 1 180 ? -8.707 -7.538 20.934 1.00 98.00 180 ARG A C 1
ATOM 1514 O O . ARG A 1 180 ? -7.979 -8.088 20.112 1.00 98.00 180 ARG A O 1
ATOM 1521 N N . GLN A 1 181 ? -9.736 -6.768 20.592 1.00 98.00 181 GLN A N 1
ATOM 1522 C CA . GLN A 1 181 ? -10.024 -6.391 19.211 1.00 98.00 181 GLN A CA 1
ATOM 1523 C C . GLN A 1 181 ? -8.960 -5.428 18.672 1.00 98.00 181 GLN A C 1
ATOM 1525 O O . GLN A 1 181 ? -8.408 -5.686 17.607 1.00 98.00 181 GLN A O 1
ATOM 1530 N N . GLU A 1 182 ? -8.613 -4.393 19.438 1.00 97.62 182 GLU A N 1
ATOM 1531 C CA . GLU A 1 182 ? -7.592 -3.406 19.065 1.00 97.62 182 GLU A CA 1
ATOM 1532 C C . GLU A 1 182 ? -6.208 -4.057 18.892 1.00 97.62 182 GLU A C 1
ATOM 1534 O O . GLU A 1 182 ? -5.489 -3.727 17.955 1.00 97.62 182 GLU A O 1
ATOM 1539 N N . LEU A 1 183 ? -5.860 -5.061 19.709 1.00 97.69 183 LEU A N 1
ATOM 1540 C CA . LEU A 1 183 ? -4.624 -5.840 19.536 1.00 97.69 183 LEU A CA 1
ATOM 1541 C C . LEU A 1 183 ? -4.601 -6.656 18.234 1.00 97.69 183 LEU A C 1
ATOM 1543 O O . LEU A 1 183 ? -3.553 -6.768 17.600 1.00 97.69 183 LEU A O 1
ATOM 1547 N N . LYS A 1 184 ? -5.738 -7.233 17.825 1.00 98.12 184 LYS A N 1
ATOM 1548 C CA . LYS A 1 184 ? -5.841 -7.954 16.545 1.00 98.12 184 LYS A CA 1
ATOM 1549 C C . LYS A 1 184 ? -5.698 -7.000 15.364 1.00 98.12 184 LYS A C 1
ATOM 1551 O O . LYS A 1 184 ? -4.978 -7.311 14.421 1.00 98.12 184 LYS A O 1
ATOM 1556 N N . GLU A 1 185 ? -6.356 -5.846 15.433 1.00 97.81 185 GLU A N 1
ATOM 1557 C CA . GLU A 1 185 ? -6.250 -4.804 14.410 1.00 97.81 185 GLU A CA 1
ATOM 1558 C C . GLU A 1 185 ? -4.814 -4.273 14.307 1.00 97.81 185 GLU A C 1
ATOM 1560 O O . GLU A 1 185 ? -4.269 -4.180 13.212 1.00 97.81 185 GLU A O 1
ATOM 1565 N N . GLN A 1 186 ? -4.156 -4.022 15.442 1.00 98.00 186 GLN A N 1
ATOM 1566 C CA . GLN A 1 186 ? -2.756 -3.606 15.478 1.00 98.00 186 GLN A CA 1
ATOM 1567 C C . GLN A 1 186 ? -1.831 -4.639 14.820 1.00 98.00 186 GLN A C 1
ATOM 1569 O O . GLN A 1 186 ? -0.967 -4.261 14.032 1.00 98.00 186 GLN A O 1
ATOM 1574 N N . ALA A 1 187 ? -2.013 -5.930 15.114 1.00 97.88 187 ALA A N 1
ATOM 1575 C CA . ALA A 1 187 ? -1.222 -6.991 14.495 1.00 97.88 187 ALA A CA 1
ATOM 1576 C C . ALA A 1 187 ? -1.421 -7.041 12.970 1.00 97.88 187 ALA A C 1
ATOM 1578 O O . ALA A 1 187 ? -0.442 -7.161 12.236 1.00 97.88 187 ALA A O 1
ATOM 1579 N N . GLN A 1 188 ? -2.661 -6.884 12.493 1.00 98.19 188 GLN A N 1
ATOM 1580 C CA . GLN A 1 188 ? -2.954 -6.840 11.059 1.00 98.19 188 GLN A CA 1
ATOM 1581 C C . GLN A 1 188 ? -2.281 -5.641 10.376 1.00 98.19 188 GLN A C 1
ATOM 1583 O O . GLN A 1 188 ? -1.617 -5.815 9.360 1.00 98.19 188 GLN A O 1
ATOM 1588 N N . LEU A 1 189 ? -2.371 -4.447 10.971 1.00 98.12 189 LEU A N 1
ATOM 1589 C CA . LEU A 1 189 ? -1.742 -3.235 10.435 1.00 98.12 189 LEU A CA 1
ATOM 1590 C C . LEU A 1 189 ? -0.219 -3.373 10.300 1.00 98.12 189 LEU A C 1
ATOM 1592 O O . LEU A 1 189 ? 0.365 -2.838 9.359 1.00 98.12 189 LEU A O 1
ATOM 1596 N N . VAL A 1 190 ? 0.433 -4.088 11.222 1.00 97.69 190 VAL A N 1
ATOM 1597 C CA . VAL A 1 190 ? 1.876 -4.366 11.140 1.00 97.69 190 VAL A CA 1
ATOM 1598 C C . VAL A 1 190 ? 2.192 -5.275 9.950 1.00 97.69 190 VAL A C 1
ATOM 1600 O O . VAL A 1 190 ? 3.092 -4.955 9.176 1.00 97.69 190 VAL A O 1
ATOM 1603 N N . VAL A 1 191 ? 1.423 -6.352 9.760 1.00 98.25 191 VAL A N 1
ATOM 1604 C CA . VAL A 1 191 ? 1.575 -7.254 8.604 1.00 98.25 191 VAL A CA 1
ATOM 1605 C C . VAL A 1 191 ? 1.366 -6.497 7.289 1.00 98.25 191 VAL A C 1
ATOM 1607 O O . VAL A 1 191 ? 2.169 -6.633 6.365 1.00 98.25 191 VAL A O 1
ATOM 1610 N N . ASP A 1 192 ? 0.338 -5.650 7.218 1.00 97.81 192 ASP A N 1
ATOM 1611 C CA . ASP A 1 192 ? 0.044 -4.846 6.030 1.00 97.81 192 ASP A CA 1
ATOM 1612 C C . ASP A 1 192 ? 1.188 -3.866 5.721 1.00 97.81 192 ASP A C 1
ATOM 1614 O O . ASP A 1 192 ? 1.611 -3.740 4.570 1.00 97.81 192 ASP A O 1
ATOM 1618 N N . MET A 1 193 ? 1.742 -3.207 6.747 1.00 98.25 193 MET A N 1
ATOM 1619 C CA . MET A 1 193 ? 2.902 -2.323 6.604 1.00 98.25 193 MET A CA 1
ATOM 1620 C C . MET A 1 193 ? 4.139 -3.051 6.075 1.00 98.25 193 MET A C 1
ATOM 1622 O O . MET A 1 193 ? 4.842 -2.500 5.226 1.00 98.25 193 MET A O 1
ATOM 1626 N N . ASP A 1 194 ? 4.419 -4.262 6.553 1.00 97.94 194 ASP A N 1
ATOM 1627 C CA . ASP A 1 194 ? 5.552 -5.055 6.067 1.00 97.94 194 ASP A CA 1
ATOM 1628 C C . ASP A 1 194 ? 5.336 -5.516 4.620 1.00 97.94 194 ASP A C 1
ATOM 1630 O O . ASP A 1 194 ? 6.253 -5.422 3.800 1.00 97.94 194 ASP A O 1
ATOM 1634 N N . GLY A 1 195 ? 4.102 -5.886 4.263 1.00 98.12 195 GLY A N 1
ATOM 1635 C CA . GLY A 1 195 ? 3.716 -6.154 2.878 1.00 98.12 195 GLY A CA 1
ATOM 1636 C C . GLY A 1 195 ? 3.929 -4.945 1.960 1.00 98.12 195 GLY A C 1
ATOM 1637 O O . GLY A 1 195 ? 4.497 -5.086 0.877 1.00 98.12 195 GLY A O 1
ATOM 1638 N N . ILE A 1 196 ? 3.541 -3.741 2.398 1.00 97.69 196 ILE A N 1
ATOM 1639 C CA . ILE A 1 196 ? 3.785 -2.499 1.645 1.00 97.69 196 ILE A CA 1
ATOM 1640 C C . ILE A 1 196 ? 5.292 -2.238 1.495 1.00 97.69 196 ILE A C 1
ATOM 1642 O O . ILE A 1 196 ? 5.757 -1.936 0.397 1.00 97.69 196 ILE A O 1
ATOM 1646 N N . ARG A 1 197 ? 6.083 -2.398 2.564 1.00 97.75 197 ARG A N 1
ATOM 1647 C CA . ARG A 1 197 ? 7.544 -2.206 2.518 1.00 97.75 197 ARG A CA 1
ATOM 1648 C C . ARG A 1 197 ? 8.230 -3.159 1.543 1.00 97.75 197 ARG A C 1
ATOM 1650 O O . ARG A 1 197 ? 9.132 -2.719 0.835 1.00 97.75 197 ARG A O 1
ATOM 1657 N N . SER A 1 198 ? 7.796 -4.420 1.482 1.00 97.56 198 SER A N 1
ATOM 1658 C CA . SER A 1 198 ? 8.311 -5.383 0.501 1.00 97.56 198 SER A CA 1
ATOM 1659 C C . SER A 1 198 ? 8.041 -4.904 -0.923 1.00 97.56 198 SER A C 1
ATOM 1661 O O . SER A 1 198 ? 8.976 -4.778 -1.707 1.00 97.56 198 SER A O 1
ATOM 1663 N N . ARG A 1 199 ? 6.794 -4.515 -1.232 1.00 95.19 199 ARG A N 1
ATOM 1664 C CA . ARG A 1 199 ? 6.447 -3.981 -2.560 1.00 95.19 199 ARG A CA 1
ATOM 1665 C C . ARG A 1 199 ? 7.249 -2.733 -2.919 1.00 95.19 199 ARG A C 1
ATOM 1667 O O . ARG A 1 199 ? 7.667 -2.577 -4.064 1.00 95.19 199 ARG A O 1
ATOM 1674 N N . MET A 1 200 ? 7.490 -1.848 -1.951 1.00 97.25 200 MET A N 1
ATOM 1675 C CA . MET A 1 200 ? 8.339 -0.675 -2.159 1.00 97.25 200 MET A CA 1
ATOM 1676 C C . MET A 1 200 ? 9.782 -1.067 -2.499 1.00 97.25 200 MET A C 1
ATOM 1678 O O . MET A 1 200 ? 10.383 -0.451 -3.379 1.00 97.25 200 MET A O 1
ATOM 1682 N N . ALA A 1 201 ? 10.344 -2.066 -1.814 1.00 96.94 201 ALA A N 1
ATOM 1683 C CA . ALA A 1 201 ? 11.686 -2.567 -2.100 1.00 96.94 201 ALA A CA 1
ATOM 1684 C C . ALA A 1 201 ? 11.763 -3.184 -3.506 1.00 96.94 201 ALA A C 1
ATOM 1686 O O . ALA A 1 201 ? 12.688 -2.871 -4.257 1.00 96.94 201 ALA A O 1
ATOM 1687 N N . ASP A 1 202 ? 10.753 -3.962 -3.900 1.00 94.12 202 ASP A N 1
ATOM 1688 C CA . ASP A 1 202 ? 10.661 -4.562 -5.234 1.00 94.12 202 ASP A CA 1
ATOM 1689 C C . ASP A 1 202 ? 10.574 -3.487 -6.329 1.00 94.12 202 ASP A C 1
ATOM 1691 O O . ASP A 1 202 ? 11.330 -3.511 -7.303 1.00 94.12 202 ASP A O 1
ATOM 1695 N N . ALA A 1 203 ? 9.717 -2.476 -6.142 1.00 93.19 203 ALA A N 1
ATOM 1696 C CA . ALA A 1 203 ? 9.591 -1.353 -7.069 1.00 93.19 203 ALA A CA 1
ATOM 1697 C C . ALA A 1 203 ? 10.896 -0.543 -7.190 1.00 93.19 203 ALA A C 1
ATOM 1699 O O . ALA A 1 203 ? 11.261 -0.111 -8.285 1.00 93.19 203 ALA A O 1
ATOM 1700 N N . GLN A 1 204 ? 11.631 -0.358 -6.088 1.00 95.69 204 GLN A N 1
ATOM 1701 C CA . GLN A 1 204 ? 12.946 0.291 -6.106 1.00 95.69 204 GLN A CA 1
ATOM 1702 C C . GLN A 1 204 ? 13.991 -0.547 -6.848 1.00 95.69 204 GLN A C 1
ATOM 1704 O O . GLN A 1 204 ? 14.735 0.000 -7.663 1.00 95.69 204 GLN A O 1
ATOM 1709 N N . ALA A 1 205 ? 14.035 -1.860 -6.611 1.00 94.00 205 ALA A N 1
ATOM 1710 C CA . ALA A 1 205 ? 14.958 -2.768 -7.288 1.00 94.00 205 ALA A CA 1
ATOM 1711 C C . ALA A 1 205 ? 14.710 -2.807 -8.806 1.00 94.00 205 ALA A C 1
ATOM 1713 O O . ALA A 1 205 ? 15.655 -2.725 -9.600 1.00 94.00 205 ALA A O 1
ATOM 1714 N N . LEU A 1 206 ? 13.439 -2.851 -9.220 1.00 91.44 206 LEU A N 1
ATOM 1715 C CA . LEU A 1 206 ? 13.048 -2.724 -10.624 1.00 91.44 206 LEU A CA 1
ATOM 1716 C C . LEU A 1 206 ? 13.472 -1.365 -11.191 1.00 91.44 206 LEU A C 1
ATOM 1718 O O . LEU A 1 206 ? 14.142 -1.314 -12.221 1.00 91.44 206 LEU A O 1
ATOM 1722 N N . GLY A 1 207 ? 13.171 -0.265 -10.493 1.00 92.44 207 GLY A N 1
ATOM 1723 C CA . GLY A 1 207 ? 13.574 1.085 -10.900 1.00 92.44 207 GLY A CA 1
ATOM 1724 C C . GLY A 1 207 ? 15.085 1.230 -11.130 1.00 92.44 207 GLY A C 1
ATOM 1725 O O . GLY A 1 207 ? 15.502 1.837 -12.121 1.00 92.44 207 GLY A O 1
ATOM 1726 N N . MET A 1 208 ? 15.906 0.627 -10.265 1.00 93.12 208 MET A N 1
ATOM 1727 C CA . MET A 1 208 ? 17.365 0.593 -10.420 1.00 93.12 208 MET A CA 1
ATOM 1728 C C . MET A 1 208 ? 17.795 -0.226 -11.639 1.00 93.12 208 MET A C 1
ATOM 1730 O O . MET A 1 208 ? 18.603 0.253 -12.432 1.00 93.12 208 MET A O 1
ATOM 1734 N N . THR A 1 209 ? 17.196 -1.402 -11.847 1.00 92.81 209 THR A N 1
ATOM 1735 C CA . THR A 1 209 ? 17.471 -2.256 -13.017 1.00 92.81 209 THR A CA 1
ATOM 1736 C C . THR A 1 209 ? 17.206 -1.508 -14.329 1.00 92.81 209 THR A C 1
ATOM 1738 O O . THR A 1 209 ? 18.022 -1.548 -15.253 1.00 92.81 209 THR A O 1
ATOM 1741 N N . TRP A 1 210 ? 16.097 -0.763 -14.407 1.00 93.06 210 TRP A N 1
ATOM 1742 C CA . TRP A 1 210 ? 15.767 0.039 -15.588 1.00 93.06 210 TRP A CA 1
ATOM 1743 C C . TRP A 1 210 ? 16.743 1.191 -15.812 1.00 93.06 210 TRP A C 1
ATOM 1745 O O . TRP A 1 210 ? 17.113 1.471 -16.955 1.00 93.06 210 TRP A O 1
ATOM 1755 N N . LYS A 1 211 ? 17.193 1.833 -14.729 1.00 93.50 211 LYS A N 1
ATOM 1756 C CA . LYS A 1 211 ? 18.187 2.910 -14.775 1.00 93.50 211 LYS A CA 1
ATOM 1757 C C . LYS A 1 211 ? 19.549 2.411 -15.260 1.00 93.50 211 LYS A C 1
ATOM 1759 O O . LYS A 1 211 ? 20.175 3.083 -16.073 1.00 93.50 211 LYS A O 1
ATOM 1764 N N . GLU A 1 212 ? 19.985 1.234 -14.818 1.00 93.50 212 GLU A N 1
ATOM 1765 C CA . GLU A 1 212 ? 21.205 0.590 -15.322 1.00 93.50 212 GLU A CA 1
ATOM 1766 C C . GLU A 1 212 ? 21.115 0.307 -16.823 1.00 93.50 212 GLU A C 1
ATOM 1768 O O . GLU A 1 212 ? 22.050 0.604 -17.564 1.00 93.50 212 GLU A O 1
ATOM 1773 N N . GLY A 1 213 ? 19.971 -0.207 -17.287 1.00 93.69 213 GLY A N 1
ATOM 1774 C CA . GLY A 1 213 ? 19.744 -0.418 -18.715 1.00 93.69 213 GLY A CA 1
ATOM 1775 C C . GLY A 1 213 ? 19.737 0.891 -19.504 1.00 93.69 213 GLY A C 1
ATOM 1776 O O . GLY A 1 213 ? 20.292 0.947 -20.598 1.00 93.69 213 GLY A O 1
ATOM 1777 N N . LEU A 1 214 ? 19.174 1.969 -18.943 1.00 94.38 214 LEU A N 1
ATOM 1778 C CA . LEU A 1 214 ? 19.204 3.291 -19.571 1.00 94.38 214 LEU A CA 1
ATOM 1779 C C . LEU A 1 214 ? 20.644 3.774 -19.764 1.00 94.38 214 LEU A C 1
ATOM 1781 O O . LEU A 1 214 ? 21.013 4.081 -20.892 1.00 94.38 214 LEU A O 1
ATOM 1785 N N . ILE A 1 215 ? 21.453 3.739 -18.699 1.00 94.75 215 ILE A N 1
ATOM 1786 C CA . ILE A 1 215 ? 22.883 4.089 -18.725 1.00 94.75 215 ILE A CA 1
ATOM 1787 C C . ILE A 1 215 ? 23.628 3.241 -19.759 1.00 94.75 215 ILE A C 1
ATOM 1789 O O . ILE A 1 215 ? 24.415 3.757 -20.543 1.00 94.75 215 ILE A O 1
ATOM 1793 N N . PHE A 1 216 ? 23.367 1.934 -19.812 1.00 94.75 216 PHE A N 1
ATOM 1794 C CA . PHE A 1 216 ? 23.997 1.067 -20.801 1.00 94.75 216 PHE A CA 1
ATOM 1795 C C . PHE A 1 216 ? 23.684 1.508 -22.241 1.00 94.75 216 PHE A C 1
ATOM 1797 O O . PHE A 1 216 ? 24.595 1.670 -23.062 1.00 94.75 216 PHE A O 1
ATOM 1804 N N . TRP A 1 217 ? 22.409 1.737 -22.566 1.00 94.38 217 TRP A N 1
ATOM 1805 C CA . TRP A 1 217 ? 22.019 2.133 -23.919 1.00 94.38 217 TRP A CA 1
ATOM 1806 C C . TRP A 1 217 ? 22.508 3.542 -24.283 1.00 94.38 217 TRP A C 1
ATOM 1808 O O . TRP A 1 217 ? 22.940 3.753 -25.418 1.00 94.38 217 TRP A O 1
ATOM 1818 N N . THR A 1 218 ? 22.489 4.492 -23.346 1.00 94.62 218 THR A N 1
ATOM 1819 C CA . THR A 1 218 ? 22.925 5.873 -23.600 1.00 94.62 218 THR A CA 1
ATOM 1820 C C . THR A 1 218 ? 24.438 6.018 -23.629 1.00 94.62 218 THR A C 1
ATOM 1822 O O . THR A 1 218 ? 24.959 6.661 -24.536 1.00 94.62 218 THR A O 1
ATOM 1825 N N . ASP A 1 219 ? 25.150 5.402 -22.690 1.00 94.50 219 ASP A N 1
ATOM 1826 C CA . ASP A 1 219 ? 26.563 5.708 -22.448 1.00 94.50 219 ASP A CA 1
ATOM 1827 C C . ASP A 1 219 ? 27.484 4.717 -23.159 1.00 94.50 219 ASP A C 1
ATOM 1829 O O . ASP A 1 219 ? 28.616 5.054 -23.502 1.00 94.50 219 ASP A O 1
ATOM 1833 N N . CYS A 1 220 ? 27.003 3.500 -23.433 1.00 92.38 220 CYS A N 1
ATOM 1834 C CA . CYS A 1 220 ? 27.787 2.489 -24.136 1.00 92.38 220 CYS A CA 1
ATOM 1835 C C . CYS A 1 220 ? 27.360 2.350 -25.602 1.00 92.38 220 CYS A C 1
ATOM 1837 O O . CYS A 1 220 ? 28.197 2.393 -26.506 1.00 92.38 220 CYS A O 1
ATOM 1839 N N . MET A 1 221 ? 26.059 2.185 -25.860 1.00 93.81 221 MET A N 1
ATOM 1840 C CA . MET A 1 221 ? 25.579 1.840 -27.202 1.00 93.81 221 MET A CA 1
ATOM 1841 C C . MET A 1 221 ? 25.431 3.052 -28.134 1.00 93.81 221 MET A C 1
ATOM 1843 O O . MET A 1 221 ? 25.779 2.959 -29.315 1.00 93.81 221 MET A O 1
ATOM 1847 N N . ALA A 1 222 ? 24.950 4.198 -27.642 1.00 94.62 222 ALA A N 1
ATOM 1848 C CA . ALA A 1 222 ? 24.768 5.384 -28.482 1.00 94.62 222 ALA A CA 1
ATOM 1849 C C . ALA A 1 222 ? 26.086 5.938 -29.072 1.00 94.62 222 ALA A C 1
ATOM 1851 O O . ALA A 1 222 ? 26.115 6.196 -30.282 1.00 94.62 222 ALA A O 1
ATOM 1852 N N . PRO A 1 223 ? 27.202 6.048 -28.316 1.00 95.81 223 PRO A N 1
ATOM 1853 C CA . PRO A 1 223 ? 28.487 6.463 -28.881 1.00 95.81 223 PRO A CA 1
ATOM 1854 C C . PRO A 1 223 ? 29.006 5.483 -29.933 1.00 95.81 223 PRO A C 1
ATOM 1856 O O . PRO A 1 223 ? 29.561 5.902 -30.948 1.00 95.81 223 PRO A O 1
ATOM 1859 N N . LEU A 1 224 ? 28.782 4.181 -29.733 1.00 94.38 224 LEU A N 1
ATOM 1860 C CA . LEU A 1 224 ? 29.168 3.149 -30.691 1.00 94.38 224 LEU A CA 1
ATOM 1861 C C . LEU A 1 224 ? 28.373 3.262 -31.999 1.00 94.38 224 LEU A C 1
ATOM 1863 O O . LEU A 1 224 ? 28.963 3.194 -33.076 1.00 94.38 224 LEU A O 1
ATOM 1867 N N . CYS A 1 225 ? 27.062 3.510 -31.919 1.00 94.94 225 CYS A N 1
ATOM 1868 C CA . CYS A 1 225 ? 26.214 3.776 -33.084 1.00 94.94 225 CYS A CA 1
ATOM 1869 C C . CYS A 1 225 ? 26.704 4.998 -33.879 1.00 94.94 225 CYS A C 1
ATOM 1871 O O . CYS A 1 225 ? 26.805 4.937 -35.106 1.00 94.94 225 CYS A O 1
ATOM 1873 N N . LEU A 1 226 ? 27.042 6.090 -33.183 1.00 95.25 226 LEU A N 1
ATOM 1874 C CA . LEU A 1 226 ? 27.572 7.308 -33.797 1.00 95.25 226 LEU A CA 1
ATOM 1875 C C . LEU A 1 226 ? 28.931 7.063 -34.467 1.00 95.25 226 LEU A C 1
ATOM 1877 O O . LEU A 1 226 ? 29.125 7.428 -35.626 1.00 95.25 226 LEU A O 1
ATOM 1881 N N . ALA A 1 227 ? 29.860 6.416 -33.760 1.00 94.69 227 ALA A N 1
ATOM 1882 C CA . ALA A 1 227 ? 31.187 6.104 -34.279 1.00 94.69 227 ALA A CA 1
ATOM 1883 C C . ALA A 1 227 ? 31.109 5.194 -35.515 1.00 94.69 227 ALA A C 1
ATOM 1885 O O . ALA A 1 227 ? 31.804 5.430 -36.504 1.00 94.69 227 ALA A O 1
ATOM 1886 N N . MET A 1 228 ? 30.222 4.195 -35.501 1.00 93.44 228 MET A N 1
ATOM 1887 C CA . MET A 1 228 ? 29.982 3.337 -36.659 1.00 93.44 228 MET A CA 1
ATOM 1888 C C . MET A 1 228 ? 29.454 4.111 -37.867 1.00 93.44 228 MET A C 1
ATOM 1890 O O . MET A 1 228 ? 29.967 3.916 -38.969 1.00 93.44 228 MET A O 1
ATOM 1894 N N . ASP A 1 229 ? 28.473 4.998 -37.684 1.00 93.94 229 ASP A N 1
ATOM 1895 C CA . ASP A 1 229 ? 27.936 5.805 -38.785 1.00 93.94 229 ASP A CA 1
ATOM 1896 C C . ASP A 1 229 ? 29.016 6.721 -39.385 1.00 93.94 229 ASP A C 1
ATOM 1898 O O . ASP A 1 229 ? 29.192 6.755 -40.604 1.00 93.94 229 ASP A O 1
ATOM 1902 N N . GLN A 1 230 ? 29.843 7.352 -38.541 1.00 94.75 230 GLN A N 1
ATOM 1903 C CA . GLN A 1 230 ? 30.998 8.140 -38.986 1.00 94.75 230 GLN A CA 1
ATOM 1904 C C . GLN A 1 230 ? 31.981 7.311 -39.827 1.00 94.75 230 GLN A C 1
ATOM 1906 O O . GLN A 1 230 ? 32.451 7.781 -40.865 1.00 94.75 230 GLN A O 1
ATOM 1911 N N . LYS A 1 231 ? 32.277 6.062 -39.429 1.00 92.62 231 LYS A N 1
ATOM 1912 C CA . LYS A 1 231 ? 33.141 5.166 -40.219 1.00 92.62 231 LYS A CA 1
ATOM 1913 C C . LYS A 1 231 ? 32.503 4.768 -41.544 1.00 92.62 231 LYS A C 1
ATOM 1915 O O . LYS A 1 231 ? 33.205 4.737 -42.552 1.00 92.62 231 LYS A O 1
ATOM 1920 N N . VAL A 1 232 ? 31.195 4.514 -41.577 1.00 93.31 232 VAL A N 1
ATOM 1921 C CA . VAL A 1 232 ? 30.484 4.229 -42.831 1.00 93.31 232 VAL A CA 1
ATOM 1922 C C . VAL A 1 232 ? 30.555 5.424 -43.783 1.00 93.31 232 VAL A C 1
ATOM 1924 O O . VAL A 1 232 ? 30.872 5.242 -44.959 1.00 93.31 232 VAL A O 1
ATOM 1927 N N . VAL A 1 233 ? 30.316 6.643 -43.293 1.00 93.88 233 VAL A N 1
ATOM 1928 C CA . VAL A 1 233 ? 30.406 7.870 -44.102 1.00 93.88 233 VAL A CA 1
ATOM 1929 C C . VAL A 1 233 ? 31.830 8.088 -44.622 1.00 93.88 233 VAL A C 1
ATOM 1931 O O . VAL A 1 233 ? 32.005 8.341 -45.815 1.00 93.88 233 VAL A O 1
ATOM 1934 N N . ALA A 1 234 ? 32.848 7.917 -43.772 1.00 92.81 234 ALA A N 1
ATOM 1935 C CA . ALA A 1 234 ? 34.252 8.030 -44.169 1.00 92.81 234 ALA A CA 1
ATOM 1936 C C . ALA A 1 234 ? 34.627 7.011 -45.259 1.00 92.81 234 ALA A C 1
ATOM 1938 O O . ALA A 1 234 ? 35.197 7.384 -46.283 1.00 92.81 234 ALA A O 1
ATOM 1939 N N . LEU A 1 235 ? 34.240 5.738 -45.097 1.00 91.12 235 LEU A N 1
ATOM 1940 C CA . LEU A 1 235 ? 34.482 4.697 -46.102 1.00 91.12 235 LEU A CA 1
ATOM 1941 C C . LEU A 1 235 ? 33.765 4.991 -47.421 1.00 91.12 235 LEU A C 1
ATOM 1943 O O . LEU A 1 235 ? 34.355 4.827 -48.486 1.00 91.12 235 LEU A O 1
ATOM 1947 N N . GLN A 1 236 ? 32.514 5.455 -47.376 1.00 91.19 236 GLN A N 1
ATOM 1948 C CA . GLN A 1 236 ? 31.788 5.852 -48.583 1.00 91.19 236 GLN A CA 1
ATOM 1949 C C . GLN A 1 236 ? 32.473 7.015 -49.309 1.00 91.19 236 GLN A C 1
ATOM 1951 O O . GLN A 1 236 ? 32.529 6.998 -50.539 1.00 91.19 236 GLN A O 1
ATOM 1956 N N . HIS A 1 237 ? 32.968 8.013 -48.571 1.00 90.81 237 HIS A N 1
ATOM 1957 C CA . HIS A 1 237 ? 33.676 9.157 -49.142 1.00 90.81 237 HIS A CA 1
ATOM 1958 C C . HIS A 1 237 ? 34.979 8.722 -49.811 1.00 90.81 237 HIS A C 1
ATOM 1960 O O . HIS A 1 237 ? 35.176 9.005 -50.994 1.00 90.81 237 HIS A O 1
ATOM 1966 N N . LEU A 1 238 ? 35.812 7.961 -49.092 1.00 89.38 238 LEU A N 1
ATOM 1967 C CA . LEU A 1 238 ? 37.060 7.434 -49.630 1.00 89.38 238 LEU A CA 1
ATOM 1968 C C . LEU A 1 238 ? 36.775 6.619 -50.897 1.00 89.38 238 LEU A C 1
ATOM 1970 O O . LEU A 1 238 ? 37.278 6.967 -51.962 1.00 89.38 238 LEU A O 1
ATOM 1974 N N . LEU A 1 239 ? 35.897 5.615 -50.846 1.00 86.94 239 LEU A N 1
ATOM 1975 C CA . LEU A 1 239 ? 35.626 4.742 -51.996 1.00 86.94 239 LEU A CA 1
ATOM 1976 C C . LEU A 1 239 ? 35.038 5.472 -53.218 1.00 86.94 239 LEU A C 1
ATOM 1978 O O . LEU A 1 239 ? 35.238 5.008 -54.340 1.00 86.94 239 LEU A O 1
ATOM 1982 N N . ARG A 1 240 ? 34.331 6.598 -53.034 1.00 86.50 240 ARG A N 1
ATOM 1983 C CA . ARG A 1 240 ? 33.895 7.463 -54.149 1.00 86.50 240 ARG A CA 1
ATOM 1984 C C . ARG A 1 240 ? 35.063 8.244 -54.746 1.00 86.50 240 ARG A C 1
ATOM 1986 O O . ARG A 1 240 ? 35.243 8.178 -55.954 1.00 86.50 240 ARG A O 1
ATOM 1993 N N . LYS A 1 241 ? 35.919 8.850 -53.912 1.00 83.12 241 LYS A N 1
ATOM 1994 C CA . LYS A 1 241 ? 37.149 9.533 -54.357 1.00 83.12 241 LYS A CA 1
ATOM 1995 C C . LYS A 1 241 ? 38.036 8.612 -55.213 1.00 83.12 241 LYS A C 1
ATOM 1997 O O . LYS A 1 241 ? 38.549 9.041 -56.238 1.00 83.12 241 LYS A O 1
ATOM 2002 N N . ARG A 1 242 ? 38.132 7.320 -54.856 1.00 77.00 242 ARG A N 1
ATOM 2003 C CA . ARG A 1 242 ? 38.843 6.285 -55.644 1.00 77.00 242 ARG A CA 1
ATOM 2004 C C . ARG A 1 242 ? 38.249 6.049 -57.031 1.00 77.00 242 ARG A C 1
ATOM 2006 O O . ARG A 1 242 ? 38.967 5.674 -57.947 1.00 77.00 242 ARG A O 1
ATOM 2013 N N . LYS A 1 243 ? 36.925 6.154 -57.153 1.00 73.12 243 LYS A N 1
ATOM 2014 C CA . LYS A 1 243 ? 36.199 5.911 -58.401 1.00 73.12 243 LYS A CA 1
ATOM 2015 C C . LYS A 1 243 ? 36.335 7.102 -59.350 1.00 73.12 243 LYS A C 1
ATOM 2017 O O . LYS A 1 243 ? 36.460 6.890 -60.550 1.00 73.12 243 LYS A O 1
ATOM 2022 N N . ASP A 1 244 ? 36.309 8.312 -58.800 1.00 68.56 244 ASP A N 1
ATOM 2023 C CA . ASP A 1 244 ? 36.339 9.553 -59.574 1.00 68.56 244 ASP A CA 1
ATOM 2024 C C . ASP A 1 244 ? 37.769 9.915 -60.028 1.00 68.56 244 ASP A C 1
ATOM 2026 O O . ASP A 1 244 ? 37.934 10.481 -61.098 1.00 68.56 244 ASP A O 1
ATOM 2030 N N . GLY A 1 245 ? 38.809 9.502 -59.288 1.00 61.62 245 GLY A N 1
ATOM 2031 C CA . GLY A 1 245 ? 40.222 9.683 -59.669 1.00 61.62 245 GLY A CA 1
ATOM 2032 C C . GLY A 1 245 ? 40.782 8.664 -60.673 1.00 61.62 245 GLY A C 1
ATOM 2033 O O . GLY A 1 245 ? 41.992 8.583 -60.832 1.00 61.62 245 GLY A O 1
ATOM 2034 N N . ASN A 1 246 ? 39.933 7.843 -61.302 1.00 56.25 246 ASN A N 1
ATOM 2035 C CA . ASN A 1 246 ? 40.341 6.816 -62.273 1.00 56.25 246 ASN A CA 1
ATOM 2036 C C . ASN A 1 246 ? 39.829 7.120 -63.696 1.00 56.25 246 ASN A C 1
ATOM 2038 O O . ASN A 1 246 ? 39.772 6.219 -64.538 1.00 56.25 246 ASN A O 1
ATOM 2042 N N . GLY A 1 247 ? 39.393 8.361 -63.928 1.00 51.03 247 GLY A N 1
ATOM 2043 C CA . GLY A 1 247 ? 39.025 8.889 -65.233 1.00 51.03 247 GLY A CA 1
ATOM 2044 C C . GLY A 1 247 ? 40.044 9.929 -65.680 1.00 51.03 247 GLY A C 1
ATOM 2045 O O . GLY A 1 247 ? 40.130 10.977 -65.055 1.00 51.03 247 GLY A O 1
ATOM 2046 N N . ASP A 1 248 ? 40.742 9.602 -66.766 1.00 47.53 248 ASP A N 1
ATOM 2047 C CA . ASP A 1 248 ? 41.348 10.549 -67.707 1.00 47.53 248 ASP A CA 1
ATOM 2048 C C . ASP A 1 248 ? 42.516 11.398 -67.180 1.00 47.53 248 ASP A C 1
ATOM 2050 O O . ASP A 1 248 ? 42.351 12.573 -66.901 1.00 47.53 248 ASP A O 1
ATOM 2054 N N . ASP A 1 249 ? 43.699 10.789 -67.052 1.00 42.28 249 ASP A N 1
ATOM 2055 C CA . ASP A 1 249 ? 44.941 11.392 -67.553 1.00 42.28 249 ASP A CA 1
ATOM 2056 C C . ASP A 1 249 ? 46.020 10.305 -67.660 1.00 42.28 249 ASP A C 1
ATOM 2058 O O . ASP A 1 249 ? 46.295 9.554 -66.718 1.00 42.28 249 ASP A O 1
ATOM 2062 N N . GLY A 1 250 ? 46.565 10.165 -68.868 1.00 48.47 250 GLY A N 1
ATOM 2063 C CA . GLY A 1 250 ? 47.731 9.339 -69.143 1.00 48.47 250 GLY A CA 1
ATOM 2064 C C . GLY A 1 250 ? 48.990 9.901 -68.483 1.00 48.47 250 GLY A C 1
ATOM 2065 O O . GLY A 1 250 ? 49.051 11.074 -68.130 1.00 48.47 250 GLY A O 1
ATOM 2066 N N . ASP A 1 251 ? 49.992 9.036 -68.345 1.00 45.81 251 ASP A N 1
ATOM 2067 C CA . ASP A 1 251 ? 51.388 9.383 -68.073 1.00 45.81 251 ASP A CA 1
ATOM 2068 C C . ASP A 1 251 ? 51.626 10.367 -66.915 1.00 45.81 251 ASP A C 1
ATOM 2070 O O . ASP A 1 251 ? 51.956 11.541 -67.082 1.00 45.81 251 ASP A O 1
ATOM 2074 N N . SER A 1 252 ? 51.573 9.850 -65.690 1.00 43.50 252 SER A N 1
ATOM 2075 C CA . SER A 1 252 ? 52.407 10.394 -64.619 1.00 43.50 252 SER A CA 1
ATOM 2076 C C . SER A 1 252 ? 53.033 9.262 -63.824 1.00 43.50 252 SER A C 1
ATOM 2078 O O . SER A 1 252 ? 52.444 8.712 -62.893 1.00 43.50 252 SER A O 1
ATOM 2080 N N . ASP A 1 253 ? 54.263 8.936 -64.219 1.00 47.88 253 ASP A N 1
ATOM 2081 C CA . ASP A 1 253 ? 55.278 8.369 -63.341 1.00 47.88 253 ASP A CA 1
ATOM 2082 C C . ASP A 1 253 ? 55.405 9.280 -62.109 1.00 47.88 253 ASP A C 1
ATOM 2084 O O . ASP A 1 253 ? 55.911 10.400 -62.178 1.00 47.88 253 ASP A O 1
ATOM 2088 N N . GLY A 1 254 ? 54.866 8.825 -60.980 1.00 48.88 254 GLY A N 1
ATOM 2089 C CA . GLY A 1 254 ? 54.725 9.634 -59.771 1.00 48.88 254 GLY A CA 1
ATOM 2090 C C . GLY A 1 254 ? 54.341 8.795 -58.559 1.00 48.88 254 GLY A C 1
ATOM 2091 O O . GLY A 1 254 ? 53.317 9.030 -57.919 1.00 48.88 254 GLY A O 1
ATOM 2092 N N . ASP A 1 255 ? 55.161 7.782 -58.283 1.00 49.31 255 ASP A N 1
ATOM 2093 C CA . ASP A 1 255 ? 55.182 6.972 -57.065 1.00 49.31 255 ASP A CA 1
ATOM 2094 C C . ASP A 1 255 ? 55.057 7.838 -55.793 1.00 49.31 255 ASP A C 1
ATOM 2096 O O . ASP A 1 255 ? 55.951 8.614 -55.458 1.00 49.31 255 ASP A O 1
ATOM 2100 N N . GLY A 1 256 ? 53.959 7.691 -55.045 1.00 52.38 256 GLY A N 1
ATOM 2101 C CA . GLY A 1 256 ? 53.857 8.250 -53.690 1.00 52.38 256 GLY A CA 1
ATOM 2102 C C . GLY A 1 256 ? 52.449 8.292 -53.095 1.00 52.38 256 GLY A C 1
ATOM 2103 O O . GLY A 1 256 ? 52.236 7.813 -51.981 1.00 52.38 256 GLY A O 1
ATOM 2104 N N . ASP A 1 257 ? 51.459 8.810 -53.828 1.00 54.41 257 ASP A N 1
ATOM 2105 C CA . ASP A 1 257 ? 50.147 9.150 -53.237 1.00 54.41 257 ASP A CA 1
ATOM 2106 C C . ASP A 1 257 ? 49.170 7.954 -53.161 1.00 54.41 257 ASP A C 1
ATOM 2108 O O . ASP A 1 257 ? 48.406 7.786 -52.205 1.00 54.41 257 ASP A O 1
ATOM 2112 N N . GLY A 1 258 ? 49.261 7.017 -54.114 1.00 59.69 258 GLY A N 1
ATOM 2113 C CA . GLY A 1 258 ? 48.410 5.819 -54.142 1.00 59.69 258 GLY A CA 1
ATOM 2114 C C . GLY A 1 258 ? 48.612 4.875 -52.945 1.00 59.69 258 GLY A C 1
ATOM 2115 O O . GLY A 1 258 ? 47.673 4.184 -52.534 1.00 59.69 258 GLY A O 1
ATOM 2116 N N . GLY A 1 259 ? 49.817 4.862 -52.362 1.00 65.81 259 GLY A N 1
ATOM 2117 C CA . GLY A 1 259 ? 50.148 4.076 -51.169 1.00 65.81 259 GLY A CA 1
ATOM 2118 C C . GLY A 1 259 ? 49.533 4.652 -49.891 1.00 65.81 259 GLY A C 1
ATOM 2119 O O . GLY A 1 259 ? 48.940 3.907 -49.107 1.00 65.81 259 GLY A O 1
ATOM 2120 N N . ILE A 1 260 ? 49.594 5.977 -49.727 1.00 70.50 260 ILE A N 1
ATOM 2121 C CA . ILE A 1 260 ? 49.034 6.704 -48.575 1.00 70.50 260 ILE A CA 1
ATOM 2122 C C . ILE A 1 260 ? 47.512 6.535 -48.539 1.00 70.50 260 ILE A C 1
ATOM 2124 O O . ILE A 1 260 ? 46.939 6.158 -47.515 1.00 70.50 260 ILE A O 1
ATOM 2128 N N . TYR A 1 261 ? 46.857 6.709 -49.687 1.00 75.25 261 TYR A N 1
ATOM 2129 C CA . TYR A 1 261 ? 45.413 6.542 -49.813 1.00 75.25 261 TYR A CA 1
ATOM 2130 C C . TYR A 1 261 ? 44.950 5.100 -49.515 1.00 75.25 261 TYR A C 1
ATOM 2132 O O . TYR A 1 261 ? 43.968 4.872 -48.801 1.00 75.25 261 TYR A O 1
ATOM 2140 N N . GLN A 1 262 ? 45.670 4.092 -50.022 1.00 78.75 262 GLN A N 1
ATOM 2141 C CA . GLN A 1 262 ? 45.360 2.686 -49.744 1.00 78.75 262 GLN A CA 1
ATOM 2142 C C . GLN A 1 262 ? 45.550 2.353 -48.251 1.00 78.75 262 GLN A C 1
ATOM 2144 O O . GLN A 1 262 ? 44.755 1.597 -47.687 1.00 78.75 262 GLN A O 1
ATOM 2149 N N . GLN A 1 263 ? 46.556 2.939 -47.596 1.00 83.31 263 GLN A N 1
ATOM 2150 C CA . GLN A 1 263 ? 46.791 2.787 -46.160 1.00 83.31 263 GLN A CA 1
ATOM 2151 C C . GLN A 1 263 ? 45.677 3.432 -45.320 1.00 83.31 263 GLN A C 1
ATOM 2153 O O . GLN A 1 263 ? 45.227 2.834 -44.339 1.00 83.31 263 GLN A O 1
ATOM 2158 N N . GLU A 1 264 ? 45.177 4.601 -45.728 1.00 86.44 264 GLU A N 1
ATOM 2159 C CA . GLU A 1 264 ? 44.051 5.279 -45.078 1.00 86.44 264 GLU A CA 1
ATOM 2160 C C . GLU A 1 264 ? 42.769 4.432 -45.150 1.00 86.44 264 GLU A C 1
ATOM 2162 O O . GLU A 1 264 ? 42.156 4.142 -44.119 1.00 86.44 264 GLU A O 1
ATOM 2167 N N . VAL A 1 265 ? 42.413 3.927 -46.339 1.00 86.19 265 VAL A N 1
ATOM 2168 C CA . VAL A 1 265 ? 41.255 3.032 -46.525 1.00 86.19 265 VAL A CA 1
ATOM 2169 C C . VAL A 1 265 ? 41.379 1.775 -45.659 1.00 86.19 265 VAL A C 1
ATOM 2171 O O . VAL A 1 265 ? 40.425 1.395 -44.979 1.00 86.19 265 VAL A O 1
ATOM 2174 N N . MET A 1 266 ? 42.558 1.147 -45.633 1.00 87.50 266 MET A N 1
ATOM 2175 C CA . MET A 1 266 ? 42.821 -0.048 -44.822 1.00 87.50 266 MET A CA 1
ATOM 2176 C C . MET A 1 266 ? 42.692 0.219 -43.319 1.00 87.50 266 MET A C 1
ATOM 2178 O O . MET A 1 266 ? 42.124 -0.602 -42.592 1.00 87.50 266 MET A O 1
ATOM 2182 N N . SER A 1 267 ? 43.177 1.371 -42.849 1.00 90.62 267 SER A N 1
ATOM 2183 C CA . SER A 1 267 ? 43.060 1.797 -41.451 1.00 90.62 267 SER A CA 1
ATOM 2184 C C . SER A 1 267 ? 41.596 1.980 -41.042 1.00 90.62 267 SER A C 1
ATOM 2186 O O . SER A 1 267 ? 41.145 1.423 -40.032 1.00 90.62 267 SER A O 1
ATOM 2188 N N . VAL A 1 268 ? 40.812 2.683 -41.868 1.00 91.06 268 VAL A N 1
ATOM 2189 C CA . VAL A 1 268 ? 39.382 2.904 -41.611 1.00 91.06 268 VAL A CA 1
ATOM 2190 C C . VAL A 1 268 ? 38.607 1.584 -41.662 1.00 91.06 268 VAL A C 1
ATOM 2192 O O . VAL A 1 268 ? 37.780 1.344 -40.784 1.00 91.06 268 VAL A O 1
ATOM 2195 N N . LEU A 1 269 ? 38.907 0.692 -42.612 1.00 89.31 269 LEU A N 1
ATOM 2196 C CA . LEU A 1 269 ? 38.289 -0.636 -42.709 1.00 89.31 269 LEU A CA 1
ATOM 2197 C C . LEU A 1 269 ? 38.583 -1.513 -41.483 1.00 89.31 269 LEU A C 1
ATOM 2199 O O . LEU A 1 269 ? 37.672 -2.146 -40.948 1.00 89.31 269 LEU A O 1
ATOM 2203 N N . LYS A 1 270 ? 39.829 -1.526 -40.992 1.00 90.88 270 LYS A N 1
ATOM 2204 C CA . LYS A 1 270 ? 40.203 -2.269 -39.776 1.00 90.88 270 LYS A CA 1
ATOM 2205 C C . LYS A 1 270 ? 39.468 -1.733 -38.546 1.00 90.88 270 LYS A C 1
ATOM 2207 O O . LYS A 1 270 ? 38.958 -2.512 -37.740 1.00 90.88 270 LYS A O 1
ATOM 2212 N N . SER A 1 271 ? 39.376 -0.408 -38.420 1.00 92.25 271 SER A N 1
ATOM 2213 C CA . SER A 1 271 ? 38.618 0.248 -37.350 1.00 92.25 271 SER A CA 1
ATOM 2214 C C . SER A 1 271 ? 37.121 -0.072 -37.437 1.00 92.25 271 SER A C 1
ATOM 2216 O O . SER A 1 271 ? 36.524 -0.456 -36.434 1.00 92.25 271 SER A O 1
ATOM 2218 N N . PHE A 1 272 ? 36.532 -0.004 -38.635 1.00 92.38 272 PHE A N 1
ATOM 2219 C CA . PHE A 1 272 ? 35.131 -0.347 -38.883 1.00 92.38 272 PHE A CA 1
ATOM 2220 C C . PHE A 1 272 ? 34.818 -1.802 -38.513 1.00 92.38 272 PHE A C 1
ATOM 2222 O O . PHE A 1 272 ? 33.836 -2.056 -37.816 1.00 92.38 272 PHE A O 1
ATOM 2229 N N . ARG A 1 273 ? 35.681 -2.752 -38.897 1.00 91.94 273 ARG A N 1
ATOM 2230 C CA . ARG A 1 273 ? 35.540 -4.170 -38.530 1.00 91.94 273 ARG A CA 1
ATOM 2231 C C . ARG A 1 273 ? 35.535 -4.374 -37.014 1.00 91.94 273 ARG A C 1
ATOM 2233 O O . ARG A 1 273 ? 34.663 -5.062 -36.493 1.00 91.94 273 ARG A O 1
ATOM 2240 N N . SER A 1 274 ? 36.468 -3.735 -36.307 1.00 91.38 274 SER A N 1
ATOM 2241 C CA . SER A 1 274 ? 36.524 -3.769 -34.838 1.00 91.38 274 SER A CA 1
ATOM 2242 C C . SER A 1 274 ? 35.250 -3.196 -34.200 1.00 91.38 274 SER A C 1
ATOM 2244 O O . SER A 1 274 ? 34.696 -3.783 -33.272 1.00 91.38 274 SER A O 1
ATOM 2246 N N . MET A 1 275 ? 34.719 -2.095 -34.742 1.00 92.44 275 MET A N 1
ATOM 2247 C CA . MET A 1 275 ? 33.461 -1.517 -34.261 1.00 92.44 275 MET A CA 1
ATOM 2248 C C . MET A 1 275 ? 32.256 -2.427 -34.512 1.00 92.44 275 MET A C 1
ATOM 2250 O O . MET A 1 275 ? 31.419 -2.538 -33.624 1.00 92.44 275 MET A O 1
ATOM 2254 N N . CYS A 1 276 ? 32.180 -3.115 -35.656 1.00 91.75 276 CYS A N 1
ATOM 2255 C CA . CYS A 1 276 ? 31.104 -4.077 -35.925 1.00 91.75 276 CYS A CA 1
ATOM 2256 C C . CYS A 1 276 ? 31.117 -5.240 -34.922 1.00 91.75 276 CYS A C 1
ATOM 2258 O O . CYS A 1 276 ? 30.067 -5.614 -34.413 1.00 91.75 276 CYS A O 1
ATOM 2260 N N . LEU A 1 277 ? 32.305 -5.756 -34.583 1.00 91.31 277 LEU A N 1
ATOM 2261 C CA . LEU A 1 277 ? 32.471 -6.788 -33.553 1.00 91.31 277 LEU A CA 1
ATOM 2262 C C . LEU A 1 277 ? 32.019 -6.304 -32.171 1.00 91.31 277 LEU A C 1
ATOM 2264 O O . LEU A 1 277 ? 31.337 -7.026 -31.447 1.00 91.31 277 LEU A O 1
ATOM 2268 N N . ASN A 1 278 ? 32.400 -5.082 -31.793 1.00 91.81 278 ASN A N 1
ATOM 2269 C CA . ASN A 1 278 ? 31.965 -4.496 -30.528 1.00 91.81 278 ASN A CA 1
ATOM 2270 C C . ASN A 1 278 ? 30.453 -4.245 -30.519 1.00 91.81 278 ASN A C 1
ATOM 2272 O O . ASN A 1 278 ? 29.812 -4.487 -29.503 1.00 91.81 278 ASN A O 1
ATOM 2276 N N . PHE A 1 279 ? 29.877 -3.810 -31.640 1.00 93.38 279 PHE A N 1
ATOM 2277 C CA . PHE A 1 279 ? 28.440 -3.576 -31.772 1.00 93.38 279 PHE A CA 1
ATOM 2278 C C . PHE A 1 279 ? 27.656 -4.865 -31.586 1.00 93.38 279 PHE A C 1
ATOM 2280 O O . PHE A 1 279 ? 26.746 -4.897 -30.769 1.00 93.38 279 PHE A O 1
ATOM 2287 N N . GLU A 1 280 ? 28.050 -5.934 -32.275 1.00 91.94 280 GLU A N 1
ATOM 2288 C CA . GLU A 1 280 ? 27.424 -7.251 -32.154 1.00 91.94 280 GLU A CA 1
ATOM 2289 C C . GLU A 1 280 ? 27.468 -7.765 -30.708 1.00 91.94 280 GLU A C 1
ATOM 2291 O O . GLU A 1 280 ? 26.448 -8.194 -30.165 1.00 91.94 280 GLU A O 1
ATOM 2296 N N . LYS A 1 281 ? 28.624 -7.649 -30.040 1.00 91.00 281 LYS A N 1
ATOM 2297 C CA . LYS A 1 281 ? 28.778 -8.040 -28.630 1.00 91.00 281 LYS A CA 1
ATOM 2298 C C . LYS A 1 281 ? 27.893 -7.224 -27.693 1.00 91.00 281 LYS A C 1
ATOM 2300 O O . LYS A 1 281 ? 27.260 -7.799 -26.814 1.00 91.00 281 LYS A O 1
ATOM 2305 N N . MET A 1 282 ? 27.858 -5.903 -27.858 1.00 91.12 282 MET A N 1
ATOM 2306 C CA . MET A 1 282 ? 27.086 -5.010 -26.987 1.00 91.12 282 MET A CA 1
ATOM 2307 C C . MET A 1 282 ? 25.582 -5.138 -27.237 1.00 91.12 282 MET A C 1
ATOM 2309 O O . MET A 1 282 ? 24.806 -5.133 -26.285 1.00 91.12 282 MET A O 1
ATOM 2313 N N . GLU A 1 283 ? 25.166 -5.310 -28.491 1.00 89.62 283 GLU A N 1
ATOM 2314 C CA . GLU A 1 283 ? 23.774 -5.585 -28.840 1.00 89.62 283 GLU A CA 1
ATOM 2315 C C . GLU A 1 283 ? 23.316 -6.909 -28.229 1.00 89.62 283 GLU A C 1
ATOM 2317 O O . GLU A 1 283 ? 22.309 -6.922 -27.531 1.00 89.62 283 GLU A O 1
ATOM 2322 N N . THR A 1 284 ? 24.100 -7.979 -28.389 1.00 88.75 284 THR A N 1
ATOM 2323 C CA . THR A 1 284 ? 23.808 -9.287 -27.781 1.00 88.75 284 THR A CA 1
ATOM 2324 C C . THR A 1 284 ? 23.767 -9.186 -26.259 1.00 88.75 284 THR A C 1
ATOM 2326 O O . THR A 1 284 ? 22.825 -9.647 -25.635 1.00 88.75 284 THR A O 1
ATOM 2329 N N . TYR A 1 285 ? 24.740 -8.516 -25.639 1.00 89.06 285 TYR A N 1
ATOM 2330 C CA . TYR A 1 285 ? 24.773 -8.339 -24.187 1.00 89.06 285 TYR A CA 1
ATOM 2331 C C . TYR A 1 285 ? 23.556 -7.581 -23.652 1.00 89.06 285 TYR A C 1
ATOM 2333 O O . TYR A 1 285 ? 23.009 -7.956 -22.617 1.00 89.06 285 TYR A O 1
ATOM 2341 N N . GLY A 1 286 ? 23.143 -6.505 -24.322 1.00 87.00 286 GLY A N 1
ATOM 2342 C CA . GLY A 1 286 ? 22.004 -5.717 -23.876 1.00 87.00 286 GLY A CA 1
ATOM 2343 C C . GLY A 1 286 ? 20.663 -6.381 -24.178 1.00 87.00 286 GLY A C 1
ATOM 2344 O O . GLY A 1 286 ? 19.755 -6.294 -23.354 1.00 87.00 286 GLY A O 1
ATOM 2345 N N . ASP A 1 287 ? 20.552 -7.073 -25.314 1.00 83.12 287 ASP A N 1
ATOM 2346 C CA . ASP A 1 287 ? 19.344 -7.801 -25.684 1.00 83.12 287 ASP A CA 1
ATOM 2347 C C . ASP A 1 287 ? 19.226 -9.117 -24.887 1.00 83.12 287 ASP A C 1
ATOM 2349 O O . ASP A 1 287 ? 18.117 -9.478 -24.540 1.00 83.12 287 ASP A O 1
ATOM 2353 N N . ASP A 1 288 ? 20.292 -9.831 -24.511 1.00 82.38 288 ASP A N 1
ATOM 2354 C CA . ASP A 1 288 ? 20.209 -11.081 -23.718 1.00 82.38 288 ASP A CA 1
ATOM 2355 C C . ASP A 1 288 ? 20.101 -10.859 -22.201 1.00 82.38 288 ASP A C 1
ATOM 2357 O O . ASP A 1 288 ? 19.814 -11.789 -21.442 1.00 82.38 288 ASP A O 1
ATOM 2361 N N . ARG A 1 289 ? 20.309 -9.625 -21.731 1.00 69.44 289 ARG A N 1
ATOM 2362 C CA . ARG A 1 289 ? 20.131 -9.252 -20.322 1.00 69.44 289 ARG A CA 1
ATOM 2363 C C . ARG A 1 289 ? 18.691 -8.859 -19.982 1.00 69.44 289 ARG A C 1
ATOM 2365 O O . ARG A 1 289 ? 17.818 -8.730 -20.831 1.00 69.44 289 ARG A O 1
ATOM 2372 N N . LYS A 1 290 ? 18.472 -8.596 -18.686 1.00 69.50 290 LYS A N 1
ATOM 2373 C CA . LYS A 1 290 ? 17.217 -8.146 -18.047 1.00 69.50 290 LYS A CA 1
ATOM 2374 C C . LYS A 1 290 ? 16.644 -6.805 -18.561 1.00 69.50 290 LYS A C 1
ATOM 2376 O O . LYS A 1 290 ? 15.721 -6.288 -17.948 1.00 69.50 290 LYS A O 1
ATOM 2381 N N . TRP A 1 291 ? 17.180 -6.213 -19.630 1.00 86.19 291 TRP A N 1
ATOM 2382 C CA . TRP A 1 291 ? 16.754 -4.901 -20.144 1.00 86.19 291 TRP A CA 1
ATOM 2383 C C . TRP A 1 291 ? 15.826 -5.006 -21.360 1.00 86.19 291 TRP A C 1
ATOM 2385 O O . TRP A 1 291 ? 15.676 -4.045 -22.114 1.00 86.19 291 TRP A O 1
ATOM 2395 N N . ARG A 1 292 ? 15.201 -6.167 -21.574 1.00 84.81 292 ARG A N 1
ATOM 2396 C CA . ARG A 1 292 ? 14.094 -6.283 -22.527 1.00 84.81 292 ARG A CA 1
ATOM 2397 C C . ARG A 1 292 ? 12.876 -5.548 -21.974 1.00 84.81 292 ARG A C 1
ATOM 2399 O O . ARG A 1 292 ? 12.593 -5.621 -20.785 1.00 84.81 292 ARG A O 1
ATOM 2406 N N . LEU A 1 293 ? 12.164 -4.852 -22.857 1.00 86.44 293 LEU A N 1
ATOM 2407 C CA . LEU A 1 293 ? 10.888 -4.199 -22.539 1.00 86.44 293 LEU A CA 1
ATOM 2408 C C . LEU A 1 293 ? 9.687 -5.103 -22.817 1.00 86.44 293 LEU A C 1
ATOM 2410 O O . LEU A 1 293 ? 8.561 -4.627 -22.928 1.00 86.44 293 LEU A O 1
ATOM 2414 N N . ASP A 1 294 ? 9.939 -6.391 -22.987 1.00 85.50 294 ASP A N 1
ATOM 2415 C CA . ASP A 1 294 ? 8.896 -7.375 -23.193 1.00 85.50 294 ASP A CA 1
ATOM 2416 C C . ASP A 1 294 ? 8.435 -7.872 -21.824 1.00 85.50 294 ASP A C 1
ATOM 2418 O O . ASP A 1 294 ? 9.255 -8.008 -20.916 1.00 85.50 294 ASP A O 1
ATOM 2422 N N . ASP A 1 295 ? 7.141 -8.163 -21.707 1.00 87.31 295 ASP A N 1
ATOM 2423 C CA . ASP A 1 295 ? 6.572 -8.829 -20.534 1.00 87.31 295 ASP A CA 1
ATOM 2424 C C . ASP A 1 295 ? 6.655 -8.005 -19.233 1.00 87.31 295 ASP A C 1
ATOM 2426 O O . ASP A 1 295 ? 7.156 -8.467 -18.209 1.00 87.31 295 ASP A O 1
ATOM 2430 N N . LEU A 1 296 ? 6.192 -6.748 -19.277 1.00 90.19 296 LEU A N 1
ATOM 2431 C CA . LEU A 1 296 ? 6.261 -5.824 -18.144 1.00 90.19 296 LEU A CA 1
ATOM 2432 C C . LEU A 1 296 ? 4.898 -5.544 -17.516 1.00 90.19 296 LEU A C 1
ATOM 2434 O O . LEU A 1 296 ? 3.873 -5.479 -18.196 1.00 90.19 296 LEU A O 1
ATOM 2438 N N . ASP A 1 297 ? 4.938 -5.261 -16.215 1.00 91.88 297 ASP A N 1
ATOM 2439 C CA . ASP A 1 297 ? 3.793 -4.786 -15.446 1.00 91.88 297 ASP A CA 1
ATOM 2440 C C . ASP A 1 297 ? 3.799 -3.254 -15.368 1.00 91.88 297 ASP A C 1
ATOM 2442 O O . ASP A 1 297 ? 4.737 -2.645 -14.837 1.00 91.88 297 ASP A O 1
ATOM 2446 N N . PHE A 1 298 ? 2.743 -2.611 -15.868 1.00 94.50 298 PHE A N 1
ATOM 2447 C CA . PHE A 1 298 ? 2.636 -1.149 -15.912 1.00 94.50 298 PHE A CA 1
ATOM 2448 C C . PH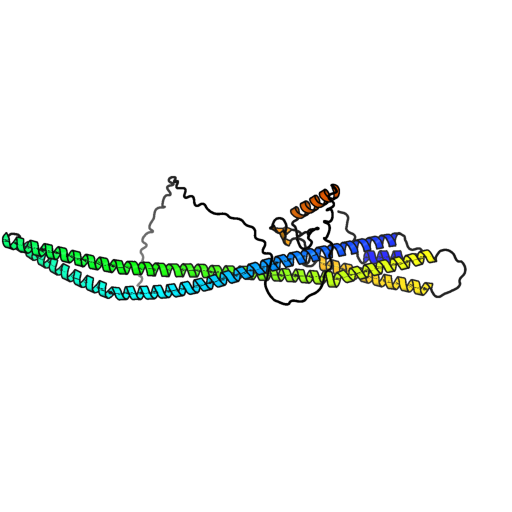E A 1 298 ? 1.187 -0.660 -15.894 1.00 94.50 298 PHE A C 1
ATOM 2450 O O . PHE A 1 298 ? 0.262 -1.399 -16.213 1.00 94.50 298 PHE A O 1
ATOM 2457 N N . ASP A 1 299 ? 0.977 0.613 -15.559 1.00 94.94 299 ASP A N 1
ATOM 2458 C CA . ASP A 1 299 ? -0.348 1.231 -15.660 1.00 94.94 299 ASP A CA 1
ATOM 2459 C C . ASP A 1 299 ? -0.494 1.941 -17.005 1.00 94.94 299 ASP A C 1
ATOM 2461 O O . ASP A 1 299 ? 0.300 2.810 -17.367 1.00 94.94 299 ASP A O 1
ATOM 2465 N N . CYS A 1 300 ? -1.527 1.611 -17.773 1.00 95.81 300 CYS A N 1
ATOM 2466 C CA . CYS A 1 300 ? -1.765 2.304 -19.031 1.00 95.81 300 CYS A CA 1
ATOM 2467 C C . CYS A 1 300 ? -2.286 3.728 -18.771 1.00 95.81 300 CYS A C 1
ATOM 2469 O O . CYS A 1 300 ? -3.374 3.904 -18.226 1.00 95.81 300 CYS A O 1
ATOM 2471 N N . ALA A 1 301 ? -1.592 4.752 -19.275 1.00 94.81 301 ALA A N 1
ATOM 2472 C CA . ALA A 1 301 ? -1.945 6.159 -19.044 1.00 94.81 301 ALA A CA 1
ATOM 2473 C C . ALA A 1 301 ? -3.318 6.579 -19.613 1.00 94.81 301 ALA A C 1
ATOM 2475 O O . ALA A 1 301 ? -3.897 7.569 -19.172 1.00 94.81 301 ALA A O 1
ATOM 2476 N N . LYS A 1 302 ? -3.849 5.845 -20.604 1.00 93.88 302 LYS A N 1
ATOM 2477 C CA . LYS A 1 302 ? -5.145 6.147 -21.238 1.00 93.88 302 LYS A CA 1
ATOM 2478 C C . LYS A 1 302 ? -6.339 5.500 -20.530 1.00 93.88 302 LYS A C 1
ATOM 2480 O O . LYS A 1 302 ? -7.293 6.201 -20.216 1.00 93.88 302 LYS A O 1
ATOM 2485 N N . CYS A 1 303 ? -6.325 4.180 -20.323 1.00 95.00 303 CYS A N 1
ATOM 2486 C CA . CYS A 1 303 ? -7.431 3.472 -19.664 1.00 95.00 303 CYS A CA 1
ATOM 2487 C C . CYS A 1 303 ? -7.286 3.373 -18.139 1.00 95.00 303 CYS A C 1
ATOM 2489 O O . CYS A 1 303 ? -8.229 2.939 -17.487 1.00 95.00 303 CYS A O 1
ATOM 2491 N N . MET A 1 304 ? -6.136 3.769 -17.580 1.00 93.94 304 MET A N 1
ATOM 2492 C CA . MET A 1 304 ? -5.820 3.703 -16.147 1.00 93.94 304 MET A CA 1
ATOM 2493 C C . MET A 1 304 ? -5.866 2.283 -15.558 1.00 93.94 304 MET A C 1
ATOM 2495 O O . MET A 1 304 ? -5.967 2.121 -14.347 1.00 93.94 304 MET A O 1
ATOM 2499 N N . GLN A 1 305 ? -5.805 1.250 -16.402 1.00 95.25 305 GLN A N 1
ATOM 2500 C CA . GLN A 1 305 ? -5.757 -0.143 -15.964 1.00 95.25 305 GLN A CA 1
ATOM 2501 C C . GLN A 1 305 ? -4.309 -0.583 -15.762 1.00 95.25 305 GLN A C 1
ATOM 2503 O O . GLN A 1 305 ? -3.446 -0.257 -16.585 1.00 95.25 305 GLN A O 1
ATOM 2508 N N . SER A 1 306 ? -4.076 -1.360 -14.706 1.00 93.56 306 SER A N 1
ATOM 2509 C CA . SER A 1 306 ? -2.843 -2.123 -14.535 1.00 93.56 306 SER A CA 1
ATOM 2510 C C . SER A 1 306 ? -2.826 -3.266 -15.539 1.00 93.56 306 SER A C 1
ATOM 2512 O O . SER A 1 306 ? -3.756 -4.071 -15.612 1.00 93.56 306 SER A O 1
ATOM 2514 N N . VAL A 1 307 ? -1.782 -3.287 -16.349 1.00 95.12 307 VAL A N 1
ATOM 2515 C CA . VAL A 1 307 ? -1.532 -4.284 -17.377 1.00 95.12 307 VAL A CA 1
ATOM 2516 C C . VAL A 1 307 ? -0.376 -5.141 -16.910 1.00 95.12 307 VAL A C 1
ATOM 2518 O O . VAL A 1 307 ? 0.615 -4.617 -16.404 1.00 95.12 307 VAL A O 1
ATOM 2521 N N . TYR A 1 308 ? -0.538 -6.446 -17.075 1.00 92.81 308 TYR A N 1
ATOM 2522 C CA . TYR A 1 308 ? 0.444 -7.448 -16.697 1.00 92.81 308 TYR A CA 1
ATOM 2523 C C . TYR A 1 308 ? 0.953 -8.126 -17.953 1.00 92.81 308 TYR A C 1
ATOM 2525 O O . TYR A 1 308 ? 0.151 -8.393 -18.855 1.00 92.81 308 TYR A O 1
ATOM 2533 N N . HIS A 1 309 ? 2.244 -8.439 -17.984 1.00 90.38 309 HIS A N 1
ATOM 2534 C CA . HIS A 1 309 ? 2.820 -9.259 -19.048 1.00 90.38 309 HIS A CA 1
ATOM 2535 C C . HIS A 1 309 ? 2.592 -8.704 -20.478 1.00 90.38 309 HIS A C 1
ATOM 2537 O O . HIS A 1 309 ? 2.319 -9.451 -21.420 1.00 90.38 309 HIS A O 1
ATOM 2543 N N . ASP A 1 310 ? 2.666 -7.377 -20.661 1.00 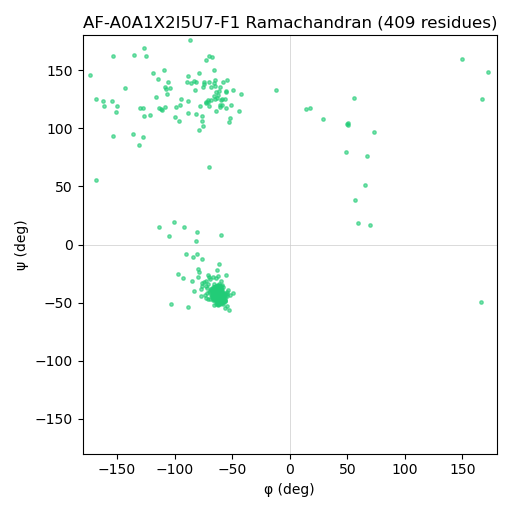91.44 310 ASP A N 1
ATOM 2544 C CA . ASP A 1 310 ? 2.513 -6.712 -21.973 1.00 91.44 310 ASP A CA 1
ATOM 2545 C C . ASP A 1 310 ? 3.735 -5.832 -22.282 1.00 91.44 310 ASP A C 1
ATOM 2547 O O . ASP A 1 310 ? 4.516 -5.470 -21.399 1.00 91.44 310 ASP A O 1
ATOM 2551 N N . THR A 1 311 ? 3.910 -5.468 -23.551 1.00 92.06 311 THR A N 1
ATOM 2552 C CA . THR A 1 311 ? 4.971 -4.553 -23.983 1.00 92.06 311 THR A CA 1
ATOM 2553 C C . THR A 1 311 ? 4.460 -3.111 -23.886 1.00 92.06 311 THR A C 1
ATOM 2555 O O . THR A 1 311 ? 3.583 -2.725 -24.667 1.00 92.06 311 THR A O 1
ATOM 2558 N N . PRO A 1 312 ? 4.993 -2.265 -22.987 1.00 92.44 312 PRO A N 1
ATOM 2559 C CA . PRO A 1 312 ? 4.599 -0.866 -22.913 1.00 92.44 312 PRO A CA 1
ATOM 2560 C C . PRO A 1 312 ? 4.987 -0.122 -24.191 1.00 92.44 312 PRO A C 1
ATOM 2562 O O . PRO A 1 312 ? 6.122 -0.182 -24.666 1.00 92.44 312 PRO A O 1
ATOM 2565 N N . LEU A 1 313 ? 4.030 0.620 -24.746 1.00 92.94 313 LEU A N 1
ATOM 2566 C CA . LEU A 1 313 ? 4.233 1.394 -25.966 1.00 92.94 313 LEU A CA 1
ATOM 2567 C C . LEU A 1 313 ? 4.137 2.890 -25.648 1.00 92.94 313 LEU A C 1
ATOM 2569 O O . LEU A 1 313 ? 3.061 3.345 -25.250 1.00 92.94 313 LEU A O 1
ATOM 2573 N N . PRO A 1 314 ? 5.210 3.681 -25.839 1.00 92.69 314 PRO A N 1
ATOM 2574 C CA . PRO A 1 314 ? 5.155 5.113 -25.579 1.00 92.69 314 PRO A CA 1
ATOM 2575 C C . PRO A 1 314 ? 4.180 5.789 -26.545 1.00 92.69 314 PRO A C 1
ATOM 2577 O O . PRO A 1 314 ? 4.175 5.504 -27.753 1.00 92.69 314 PRO A O 1
ATOM 2580 N N . ASP A 1 315 ? 3.350 6.694 -26.029 1.00 89.94 315 ASP A N 1
ATOM 2581 C CA . ASP A 1 315 ? 2.438 7.452 -26.871 1.00 89.94 315 ASP A CA 1
ATOM 2582 C C . ASP A 1 315 ? 3.216 8.386 -27.808 1.00 89.94 315 ASP A C 1
ATOM 2584 O O . ASP A 1 315 ? 4.181 9.053 -27.437 1.00 89.94 315 ASP A O 1
ATOM 2588 N N . LYS A 1 316 ? 2.765 8.462 -29.062 1.00 85.12 316 LYS A N 1
ATOM 2589 C CA . LYS A 1 316 ? 3.415 9.298 -30.077 1.00 85.12 316 LYS A CA 1
ATOM 2590 C C . LYS A 1 316 ? 3.222 10.785 -29.824 1.00 85.12 316 LYS A C 1
ATOM 2592 O O . LYS A 1 316 ? 4.036 11.573 -30.298 1.00 85.12 316 LYS A O 1
ATOM 2597 N N . THR A 1 317 ? 2.128 11.167 -29.165 1.00 84.62 317 THR A N 1
ATOM 2598 C CA . THR A 1 317 ? 1.836 12.575 -28.871 1.00 84.62 317 THR A CA 1
ATOM 2599 C C . THR A 1 317 ? 2.358 13.002 -27.508 1.00 84.62 317 THR A C 1
ATOM 2601 O O . THR A 1 317 ? 2.720 14.165 -27.338 1.00 84.62 317 THR A O 1
ATOM 2604 N N . ARG A 1 318 ? 2.447 12.063 -26.561 1.00 86.31 318 ARG A N 1
ATOM 2605 C CA . ARG A 1 318 ? 2.959 12.274 -25.208 1.00 86.31 318 ARG A CA 1
ATOM 2606 C C . ARG A 1 318 ? 3.983 11.186 -24.859 1.00 86.31 318 ARG A C 1
ATOM 2608 O O . ARG A 1 318 ? 3.624 10.203 -24.228 1.00 86.31 318 ARG A O 1
ATOM 2615 N N . PRO A 1 319 ? 5.268 11.354 -25.217 1.00 83.12 319 PRO A N 1
ATOM 2616 C CA . PRO A 1 319 ? 6.294 10.331 -24.981 1.00 83.12 319 PRO A CA 1
ATOM 2617 C C . PRO A 1 319 ? 6.526 9.974 -23.504 1.00 83.12 319 PRO A C 1
ATOM 2619 O O . PRO A 1 319 ? 7.119 8.943 -23.213 1.00 83.12 319 PRO A O 1
ATOM 2622 N N . ALA A 1 320 ? 6.064 10.819 -22.576 1.00 86.38 320 ALA A N 1
ATOM 2623 C CA . ALA A 1 320 ? 6.094 10.549 -21.140 1.00 86.38 320 ALA A CA 1
ATOM 2624 C C . ALA A 1 320 ? 5.020 9.545 -20.677 1.00 86.38 320 ALA A C 1
ATOM 2626 O O . ALA A 1 320 ? 5.096 9.070 -19.544 1.00 86.38 320 ALA A O 1
ATOM 2627 N N . ASP A 1 321 ? 4.044 9.235 -21.534 1.00 92.00 321 ASP A N 1
ATOM 2628 C CA . ASP A 1 321 ? 2.945 8.318 -21.265 1.00 92.00 321 ASP A CA 1
ATOM 2629 C C . ASP A 1 321 ? 3.188 6.982 -21.983 1.00 92.00 321 ASP A C 1
ATOM 2631 O O . ASP A 1 321 ? 3.514 6.947 -23.172 1.00 92.00 321 ASP A O 1
ATOM 2635 N N . ILE A 1 322 ? 2.971 5.873 -21.275 1.00 94.75 322 ILE A N 1
ATOM 2636 C CA . ILE A 1 322 ? 2.967 4.519 -21.845 1.00 94.75 322 ILE A CA 1
ATOM 2637 C C . ILE A 1 322 ? 1.542 3.985 -21.941 1.00 94.75 322 ILE A C 1
ATOM 2639 O O . ILE A 1 322 ? 0.698 4.208 -21.066 1.00 94.75 322 ILE A O 1
ATOM 2643 N N . LEU A 1 323 ? 1.268 3.296 -23.043 1.00 95.81 323 LEU A N 1
ATOM 2644 C CA . LEU A 1 323 ? -0.036 2.761 -23.396 1.00 95.81 323 LEU A CA 1
ATOM 2645 C C . LEU A 1 323 ? 0.036 1.244 -23.517 1.00 95.81 323 LEU A C 1
ATOM 2647 O O . LEU A 1 323 ? 1.037 0.698 -23.978 1.00 95.81 323 LEU A O 1
ATOM 2651 N N . CYS A 1 324 ? -1.063 0.583 -23.166 1.00 95.38 324 CYS A N 1
ATOM 2652 C CA . CYS A 1 324 ? -1.255 -0.820 -23.497 1.00 95.38 324 CYS A CA 1
ATOM 2653 C C . CYS A 1 324 ? -1.479 -1.014 -24.995 1.00 95.38 324 CYS A C 1
ATOM 2655 O O . CYS A 1 324 ? -1.845 -0.074 -25.718 1.00 95.38 324 CYS A O 1
ATOM 2657 N N . SER A 1 325 ? -1.298 -2.251 -25.452 1.00 93.62 325 SER A N 1
ATOM 2658 C CA . SER A 1 325 ? -1.400 -2.608 -26.865 1.00 93.62 325 SER A CA 1
ATOM 2659 C C . SER A 1 325 ? -2.706 -2.126 -27.521 1.00 93.62 325 SER A C 1
ATOM 2661 O O . SER A 1 325 ? -2.671 -1.533 -28.603 1.00 93.62 325 SER A O 1
ATOM 2663 N N . SER A 1 326 ? -3.855 -2.279 -26.852 1.00 94.38 326 SER A N 1
ATOM 2664 C CA . SER A 1 326 ? -5.157 -1.811 -27.358 1.00 94.38 326 SER A CA 1
ATOM 2665 C C . SER A 1 326 ? -5.227 -0.281 -27.460 1.00 94.38 326 SER A C 1
ATOM 2667 O O . SER A 1 326 ? -5.490 0.268 -28.534 1.00 94.38 326 SER A O 1
ATOM 2669 N N . CYS A 1 327 ? -4.892 0.429 -26.379 1.00 95.06 327 CYS A N 1
ATOM 2670 C CA . CYS A 1 327 ? -4.906 1.892 -26.335 1.00 95.06 327 CYS A CA 1
ATOM 2671 C C . CYS A 1 327 ? -3.962 2.531 -27.363 1.00 95.06 327 CYS A C 1
ATOM 2673 O O . CYS A 1 327 ? -4.288 3.581 -27.934 1.00 95.06 327 CYS A O 1
ATOM 2675 N N . TYR A 1 328 ? -2.809 1.904 -27.609 1.00 94.19 328 TYR A N 1
ATOM 2676 C CA . TYR A 1 328 ? -1.847 2.350 -28.609 1.00 94.19 328 TYR A CA 1
ATOM 2677 C C . TYR A 1 328 ? -2.400 2.230 -30.034 1.00 94.19 328 TYR A C 1
ATOM 2679 O O . TYR A 1 328 ? -2.266 3.172 -30.824 1.00 94.19 328 TYR A O 1
ATOM 2687 N N . GLN A 1 329 ? -3.053 1.110 -30.376 1.00 92.94 329 GLN A N 1
ATOM 2688 C CA . GLN A 1 329 ? -3.659 0.927 -31.702 1.00 92.94 329 GLN A CA 1
ATOM 2689 C C . GLN A 1 329 ? -4.773 1.942 -31.961 1.00 92.94 329 GLN A C 1
ATOM 2691 O O . GLN A 1 329 ? -4.829 2.521 -33.051 1.00 92.94 329 GLN A O 1
ATOM 2696 N N . ASP A 1 330 ? -5.595 2.244 -30.957 1.00 91.44 330 ASP A N 1
ATOM 2697 C CA . ASP A 1 330 ? -6.639 3.265 -31.069 1.00 91.44 330 ASP A CA 1
ATOM 2698 C C . ASP A 1 330 ? -6.056 4.664 -31.296 1.00 91.44 330 ASP A C 1
ATOM 2700 O O . ASP A 1 330 ? -6.507 5.403 -32.179 1.00 91.44 330 ASP A O 1
ATOM 2704 N N . SER A 1 331 ? -5.027 5.036 -30.520 1.00 89.31 331 SER A N 1
ATOM 2705 C CA . SER A 1 331 ? -4.327 6.323 -30.665 1.00 89.31 331 SER A CA 1
ATOM 2706 C C . SER A 1 331 ? -3.719 6.450 -32.065 1.00 89.31 331 SER A C 1
ATOM 2708 O O . SER A 1 331 ? -3.936 7.436 -32.780 1.00 89.31 331 SER A O 1
ATOM 2710 N N . ARG A 1 332 ? -3.038 5.392 -32.523 1.00 87.62 332 ARG A N 1
ATOM 2711 C CA . ARG A 1 332 ? -2.436 5.320 -33.855 1.00 87.62 332 ARG A CA 1
ATOM 2712 C C . ARG A 1 332 ? -3.481 5.435 -34.964 1.00 87.62 332 ARG A C 1
ATOM 2714 O O . ARG A 1 332 ? -3.258 6.183 -35.916 1.00 87.62 332 ARG A O 1
ATOM 2721 N N . THR A 1 333 ? -4.592 4.713 -34.860 1.00 86.38 333 THR A N 1
ATOM 2722 C CA . THR A 1 333 ? -5.673 4.733 -35.856 1.00 86.38 333 THR A CA 1
ATOM 2723 C C . THR A 1 333 ? -6.301 6.117 -35.930 1.00 86.38 333 THR A C 1
ATOM 2725 O O . THR A 1 333 ? -6.422 6.682 -37.016 1.00 86.38 333 THR A O 1
ATOM 2728 N N . THR A 1 334 ? -6.569 6.731 -34.777 1.00 85.56 334 THR A N 1
ATOM 2729 C CA . THR A 1 334 ? -7.084 8.102 -34.685 1.00 85.56 334 THR A CA 1
ATOM 2730 C C . THR A 1 334 ? -6.126 9.110 -35.324 1.00 85.56 334 THR A C 1
ATOM 2732 O O . THR A 1 334 ? -6.555 9.970 -36.091 1.00 85.56 334 THR A O 1
ATOM 2735 N N . MET A 1 335 ? -4.818 8.993 -35.077 1.00 83.56 335 MET A N 1
ATOM 2736 C CA . MET A 1 335 ? -3.803 9.824 -35.735 1.00 83.56 335 MET A CA 1
ATOM 2737 C C . MET A 1 335 ? -3.788 9.645 -37.258 1.00 83.56 335 MET A C 1
ATOM 2739 O O . MET A 1 335 ? -3.672 10.628 -37.991 1.00 83.56 335 MET A O 1
ATOM 2743 N N . ILE A 1 336 ? -3.887 8.404 -37.747 1.00 85.62 336 ILE A N 1
ATOM 2744 C CA . ILE A 1 336 ? -3.916 8.109 -39.186 1.00 85.62 336 ILE A CA 1
ATOM 2745 C C . ILE A 1 336 ? -5.165 8.722 -39.820 1.00 85.62 336 ILE A C 1
ATOM 2747 O O . ILE A 1 336 ? -5.052 9.363 -40.863 1.00 85.62 336 ILE A O 1
ATOM 2751 N N . ILE A 1 337 ? -6.329 8.571 -39.182 1.00 83.62 337 ILE A N 1
ATOM 2752 C CA . ILE A 1 337 ? -7.593 9.151 -39.643 1.00 83.62 337 ILE A CA 1
ATOM 2753 C C . ILE A 1 337 ? -7.495 10.679 -39.666 1.00 83.62 337 ILE A C 1
ATOM 2755 O O . ILE A 1 337 ? -7.734 11.273 -40.712 1.00 83.62 337 ILE A O 1
ATOM 2759 N N . LYS A 1 338 ? -7.042 11.325 -38.581 1.00 82.69 338 LYS A N 1
ATOM 2760 C CA . LYS A 1 338 ? -6.845 12.787 -38.533 1.00 82.69 338 LYS A CA 1
ATOM 2761 C C . LYS A 1 338 ? -5.912 13.285 -39.639 1.00 82.69 338 LYS A C 1
ATOM 2763 O O . LYS A 1 338 ? -6.207 14.289 -40.283 1.00 82.69 338 LYS A O 1
ATOM 2768 N N . LYS A 1 339 ? -4.817 12.560 -39.897 1.00 85.50 339 LYS A N 1
ATOM 2769 C CA . LYS A 1 339 ? -3.865 12.887 -40.968 1.00 85.50 339 LYS A CA 1
ATOM 2770 C C . LYS A 1 339 ? -4.477 12.715 -42.363 1.00 85.50 339 LYS A C 1
ATOM 2772 O O . LYS A 1 339 ? -4.208 13.540 -43.228 1.00 85.50 339 LYS A O 1
ATOM 2777 N N . LYS A 1 340 ? -5.276 11.665 -42.587 1.00 85.38 340 LYS A N 1
ATOM 2778 C CA . LYS A 1 340 ? -5.947 11.398 -43.873 1.00 85.38 340 LYS A CA 1
ATOM 2779 C C . LYS A 1 340 ? -7.109 12.353 -44.149 1.00 85.38 340 LYS A C 1
ATOM 2781 O O . LYS A 1 340 ? -7.290 12.745 -45.292 1.00 85.38 340 LYS A O 1
ATOM 2786 N N . LEU A 1 341 ? -7.855 12.747 -43.119 1.00 83.50 341 LEU A N 1
ATOM 2787 C CA . LEU A 1 341 ? -8.986 13.674 -43.218 1.00 83.50 341 LEU A CA 1
ATOM 2788 C C . LEU A 1 341 ? -8.564 15.153 -43.244 1.00 83.50 341 LEU A C 1
ATOM 2790 O O . LEU A 1 341 ? -9.417 16.029 -43.253 1.00 83.50 341 LEU A O 1
ATOM 2794 N N . GLY A 1 342 ? -7.260 15.453 -43.245 1.00 68.38 342 GLY A N 1
ATOM 2795 C CA . GLY A 1 342 ? -6.778 16.823 -43.415 1.00 68.38 342 GLY A CA 1
ATOM 2796 C C . GLY A 1 342 ? -7.061 17.752 -42.234 1.00 68.38 342 GLY A C 1
ATOM 2797 O O . GLY A 1 342 ? -6.904 18.960 -42.386 1.00 68.38 342 GLY A O 1
ATOM 2798 N N . PHE A 1 343 ? -7.396 17.219 -41.051 1.00 66.94 343 PHE A N 1
ATOM 2799 C CA . PHE A 1 343 ? -7.444 17.989 -39.804 1.00 66.94 343 PHE A CA 1
ATOM 2800 C C . PHE A 1 343 ? -6.016 18.363 -39.379 1.00 66.94 343 PHE A C 1
ATOM 2802 O O . PHE A 1 343 ? -5.479 17.871 -38.385 1.00 66.94 343 PHE A O 1
ATOM 2809 N N . ARG A 1 344 ? -5.355 19.219 -40.165 1.00 56.25 344 ARG A N 1
ATOM 2810 C CA . ARG A 1 344 ? -4.215 19.993 -39.692 1.00 56.25 344 ARG A CA 1
ATOM 2811 C C . ARG A 1 344 ? -4.777 20.899 -38.613 1.00 56.25 344 ARG A C 1
ATOM 2813 O O . ARG A 1 344 ? -5.627 21.734 -38.898 1.00 56.25 344 ARG A O 1
ATOM 2820 N N . GLN A 1 345 ? -4.339 20.696 -37.375 1.00 56.16 345 GLN A N 1
ATOM 2821 C CA . GLN A 1 345 ? -4.522 21.705 -36.344 1.00 56.16 345 GLN A CA 1
ATOM 2822 C C . GLN A 1 345 ? -3.971 23.008 -36.925 1.00 56.16 345 GLN A C 1
ATOM 2824 O O . GLN A 1 345 ? -2.769 23.113 -37.174 1.00 56.16 345 GLN A O 1
ATOM 2829 N N . SER A 1 346 ? -4.862 23.948 -37.240 1.00 46.53 346 SER A N 1
ATOM 2830 C CA . SER A 1 346 ? -4.457 25.317 -37.509 1.00 46.53 346 SER A CA 1
ATOM 2831 C C . SER A 1 346 ? -3.689 25.760 -36.266 1.00 46.53 346 SER A C 1
ATOM 2833 O O . SER A 1 346 ? -4.220 25.584 -35.163 1.00 46.53 346 SER A O 1
ATOM 2835 N N . PRO A 1 347 ? -2.444 26.245 -36.378 1.00 49.22 347 PRO A N 1
ATOM 2836 C CA . PRO A 1 347 ? -1.784 26.816 -35.222 1.00 49.22 347 PRO A CA 1
ATOM 2837 C C . PRO A 1 347 ? -2.671 27.970 -34.750 1.00 49.22 347 PRO A C 1
ATOM 2839 O O . PRO A 1 347 ? -2.988 28.875 -35.523 1.00 49.22 347 PRO A O 1
ATOM 2842 N N . SER A 1 348 ? -3.144 27.889 -33.507 1.00 41.12 348 SER A N 1
ATOM 2843 C CA . SER A 1 348 ? -3.719 29.044 -32.824 1.00 41.12 348 SER A CA 1
ATOM 2844 C C . SER A 1 348 ? -2.727 30.202 -32.974 1.00 41.12 348 SER A C 1
ATOM 2846 O O . SER A 1 348 ? -1.534 29.970 -32.749 1.00 41.12 348 SER A O 1
ATOM 2848 N N . PRO A 1 349 ? -3.155 31.420 -33.348 1.00 45.62 349 PRO A N 1
ATOM 2849 C CA . PRO A 1 349 ? -2.247 32.550 -33.376 1.00 45.62 349 PRO A CA 1
ATOM 2850 C C . PRO A 1 349 ? -1.726 32.763 -31.955 1.00 45.62 349 PRO A C 1
ATOM 2852 O O . PRO A 1 349 ? -2.495 32.964 -31.015 1.00 45.62 349 PRO A O 1
ATOM 2855 N N . SER A 1 350 ? -0.412 32.665 -31.796 1.00 43.25 350 SER A N 1
ATOM 2856 C CA . SER A 1 350 ? 0.309 33.196 -30.647 1.00 43.25 350 SER A CA 1
ATOM 2857 C C . SER A 1 350 ? -0.006 34.691 -30.511 1.00 43.25 350 SER A C 1
ATOM 2859 O O . SER A 1 350 ? 0.105 35.399 -31.516 1.00 43.25 350 SER A O 1
ATOM 2861 N N . PRO A 1 351 ? -0.371 35.203 -29.324 1.00 48.41 351 PRO A N 1
ATOM 2862 C CA . PRO A 1 351 ? -0.476 36.638 -29.125 1.00 48.41 351 PRO A CA 1
ATOM 2863 C C . PRO A 1 351 ? 0.926 37.251 -29.193 1.00 48.41 351 PRO A C 1
ATOM 2865 O O . PRO A 1 351 ? 1.846 36.833 -28.489 1.00 48.41 351 PRO A O 1
ATOM 2868 N N . SER A 1 352 ? 1.086 38.222 -30.085 1.00 39.16 352 SER A N 1
ATOM 2869 C CA . SER A 1 352 ? 2.268 39.069 -30.217 1.00 39.16 352 SER A CA 1
ATOM 2870 C C . SER A 1 352 ? 2.602 39.749 -28.879 1.00 39.16 352 SER A C 1
ATOM 2872 O O . SER A 1 352 ? 1.682 40.202 -28.194 1.00 39.16 352 SER A O 1
ATOM 2874 N N . PRO A 1 353 ? 3.885 39.893 -28.505 1.00 47.16 353 PRO A N 1
ATOM 2875 C CA . PRO A 1 353 ? 4.266 40.646 -27.321 1.00 47.16 353 PRO A CA 1
ATOM 2876 C C . PRO A 1 353 ? 4.278 42.143 -27.651 1.00 47.16 353 PRO A C 1
ATOM 2878 O O . PRO A 1 353 ? 5.116 42.620 -28.414 1.00 47.16 353 PRO A O 1
ATOM 2881 N N . SER A 1 354 ? 3.355 42.901 -27.066 1.00 35.72 354 SER A N 1
ATOM 2882 C CA . SER A 1 354 ? 3.487 44.352 -26.963 1.00 35.72 354 SER A CA 1
ATOM 2883 C C . SER A 1 354 ? 4.457 44.690 -25.831 1.00 35.72 354 SER A C 1
ATOM 2885 O O . SER A 1 354 ? 4.243 44.359 -24.667 1.00 35.72 354 SER A O 1
ATOM 2887 N N . SER A 1 355 ? 5.537 45.353 -26.218 1.00 40.88 355 SER A N 1
ATOM 2888 C CA . SER A 1 355 ? 6.558 45.993 -25.400 1.00 40.88 355 SER A CA 1
ATOM 2889 C C . SER A 1 355 ? 5.995 47.085 -24.486 1.00 40.88 355 SER A C 1
ATOM 2891 O O . SER A 1 355 ? 5.454 48.064 -25.000 1.00 40.88 355 SER A O 1
ATOM 2893 N N . SER A 1 356 ? 6.216 46.997 -23.168 1.00 33.50 356 SER A N 1
ATOM 2894 C CA . SER A 1 356 ? 6.455 48.165 -22.293 1.00 33.50 356 SER A CA 1
ATOM 2895 C C . SER A 1 356 ? 7.123 47.766 -20.962 1.00 33.50 356 SER A C 1
ATOM 2897 O O . SER A 1 356 ? 6.566 47.009 -20.178 1.00 33.50 356 SER A O 1
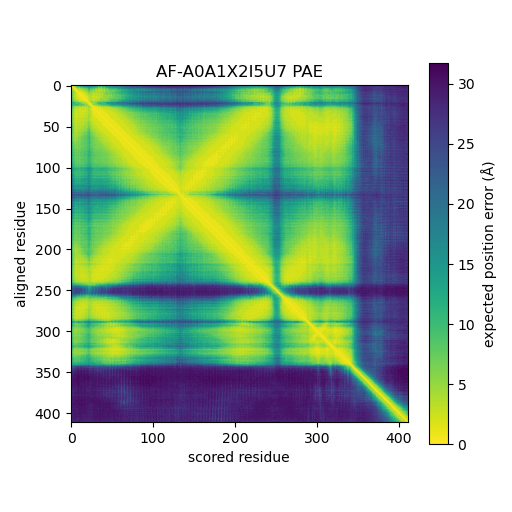ATOM 2899 N N . THR A 1 357 ? 8.322 48.317 -20.739 1.00 33.38 357 THR A N 1
ATOM 2900 C CA . THR A 1 357 ? 8.821 48.931 -19.486 1.00 33.38 357 THR A CA 1
ATOM 2901 C C . THR A 1 357 ? 8.723 48.193 -18.139 1.00 33.38 357 THR A C 1
ATOM 2903 O O . THR A 1 357 ? 7.711 48.223 -17.450 1.00 33.38 357 THR A O 1
ATOM 2906 N N . SER A 1 358 ? 9.882 47.662 -17.730 1.00 38.81 358 SER A N 1
ATOM 2907 C CA . SER A 1 358 ? 10.564 47.853 -16.433 1.00 38.81 358 SER A CA 1
ATOM 2908 C C . SER A 1 358 ? 9.776 48.408 -15.231 1.00 38.81 358 SER A C 1
ATOM 2910 O O . SER A 1 358 ? 9.501 49.606 -15.185 1.00 38.81 358 SER A O 1
ATOM 2912 N N . SER A 1 359 ? 9.655 47.601 -14.173 1.00 30.23 359 SER A N 1
ATOM 2913 C CA . SER A 1 359 ? 10.156 47.936 -12.827 1.00 30.23 359 SER A CA 1
ATOM 2914 C C . SER A 1 359 ? 10.016 46.756 -11.856 1.00 30.23 359 SER A C 1
ATOM 2916 O O . SER A 1 359 ? 9.115 45.926 -11.943 1.00 30.23 359 SER A O 1
ATOM 2918 N N . SER A 1 360 ? 10.995 46.673 -10.962 1.00 36.84 360 SER A N 1
ATOM 2919 C CA . SER A 1 360 ? 11.204 45.666 -9.928 1.00 36.84 360 SER A CA 1
ATOM 2920 C C . SER A 1 360 ? 10.117 45.668 -8.854 1.00 36.84 360 SER A C 1
ATOM 2922 O O . SER A 1 360 ? 9.778 46.736 -8.363 1.00 36.84 360 SER A O 1
ATOM 2924 N N . PHE A 1 361 ? 9.704 44.489 -8.378 1.00 34.50 361 PHE A N 1
ATOM 2925 C CA . PHE A 1 361 ? 9.303 44.284 -6.981 1.00 34.50 361 PHE A CA 1
ATOM 2926 C C . PHE A 1 361 ? 9.486 42.817 -6.575 1.00 34.50 361 PHE A C 1
ATOM 2928 O O . PHE A 1 361 ? 8.949 41.898 -7.189 1.00 34.50 361 PHE A O 1
ATOM 2935 N N . SER A 1 362 ? 10.264 42.615 -5.517 1.00 35.75 362 SER A N 1
ATOM 2936 C CA . SER A 1 362 ? 10.376 41.363 -4.773 1.00 35.75 362 SER A CA 1
ATOM 2937 C C . SER A 1 362 ? 9.134 41.154 -3.903 1.00 35.75 362 SER A C 1
ATOM 2939 O O . SER A 1 362 ? 8.708 42.110 -3.257 1.00 35.75 362 SER A O 1
ATOM 2941 N N . SER A 1 363 ? 8.618 39.921 -3.813 1.00 30.66 363 SER A N 1
ATOM 2942 C CA . SER A 1 363 ? 8.241 39.223 -2.560 1.00 30.66 363 SER A CA 1
ATOM 2943 C C . SER A 1 363 ? 7.400 37.962 -2.818 1.00 30.66 363 SER A C 1
ATOM 2945 O O . SER A 1 363 ? 6.362 38.009 -3.464 1.00 30.66 363 SER A O 1
ATOM 2947 N N . LEU A 1 364 ? 7.893 36.846 -2.271 1.00 36.25 364 LEU A N 1
ATOM 2948 C CA . LEU A 1 364 ? 7.190 35.775 -1.545 1.00 36.25 364 LEU A CA 1
ATOM 2949 C C . LEU A 1 364 ? 5.647 35.724 -1.639 1.00 36.25 364 LEU A C 1
ATOM 2951 O O . LEU A 1 364 ? 4.987 36.579 -1.060 1.00 36.25 364 LEU A O 1
ATOM 2955 N N . TYR A 1 365 ? 5.089 34.652 -2.222 1.00 31.23 365 TYR A N 1
ATOM 2956 C CA . TYR A 1 365 ? 4.228 33.647 -1.555 1.00 31.23 365 TYR A CA 1
ATOM 2957 C C . TYR A 1 365 ? 3.597 32.659 -2.564 1.00 31.23 365 TYR A C 1
ATOM 2959 O O . TYR A 1 365 ? 3.239 33.025 -3.677 1.00 31.23 365 TYR A O 1
ATOM 2967 N N . SER A 1 366 ? 3.389 31.427 -2.085 1.00 28.55 366 SER A N 1
ATOM 2968 C CA . SER A 1 366 ? 2.431 30.399 -2.540 1.00 28.55 366 SER A CA 1
ATOM 2969 C C . SER A 1 366 ? 2.658 29.630 -3.850 1.00 28.55 366 SER A C 1
ATOM 2971 O O . SER A 1 366 ? 2.214 29.998 -4.931 1.00 28.55 366 SER A O 1
ATOM 2973 N N . SER A 1 367 ? 3.236 28.437 -3.678 1.00 37.38 367 SER A N 1
ATOM 2974 C CA . SER A 1 367 ? 2.525 27.152 -3.790 1.00 37.38 367 SER A CA 1
ATOM 2975 C C . SER A 1 367 ? 1.319 27.087 -4.732 1.00 37.38 367 SER A C 1
ATOM 2977 O O . SER A 1 367 ? 0.244 27.496 -4.324 1.00 37.38 367 SER A O 1
ATOM 2979 N N . PHE A 1 368 ? 1.444 26.404 -5.877 1.00 36.62 368 PHE A N 1
ATOM 2980 C CA . PHE A 1 368 ? 0.353 25.601 -6.449 1.00 36.62 368 PHE A CA 1
ATOM 2981 C C . PHE A 1 368 ? 0.907 24.425 -7.267 1.00 36.62 368 PHE A C 1
ATOM 2983 O O . PHE A 1 368 ? 1.533 24.593 -8.308 1.00 36.62 368 PHE A O 1
ATOM 2990 N N . SER A 1 369 ? 0.647 23.217 -6.766 1.00 42.16 369 SER A N 1
ATOM 2991 C CA . SER A 1 369 ? 0.623 21.981 -7.554 1.00 42.16 369 SER A CA 1
ATOM 2992 C C . SER A 1 369 ? -0.751 21.857 -8.223 1.00 42.16 369 SER A C 1
ATOM 2994 O O . SER A 1 369 ? -1.750 22.141 -7.557 1.00 42.16 369 SER A O 1
ATOM 2996 N N . PRO A 1 370 ? -0.868 21.396 -9.479 1.00 46.19 370 PRO A N 1
ATOM 2997 C CA . PRO A 1 370 ? -2.162 21.025 -10.027 1.00 46.19 370 PRO A CA 1
ATOM 2998 C C . PRO A 1 370 ? -2.552 19.635 -9.507 1.00 46.19 370 PRO A C 1
ATOM 3000 O O . PRO A 1 370 ? -2.116 18.604 -10.017 1.00 46.19 370 PRO A O 1
ATOM 3003 N N . LEU A 1 371 ? -3.384 19.626 -8.465 1.00 35.38 371 LEU A N 1
ATOM 3004 C CA . LEU A 1 371 ? -4.120 18.453 -8.010 1.00 35.38 371 LEU A CA 1
ATOM 3005 C C . LEU A 1 371 ? -5.287 18.218 -8.980 1.00 35.38 371 LEU A C 1
ATOM 3007 O O . LEU A 1 371 ? -6.302 18.913 -8.935 1.00 35.38 371 LEU A O 1
ATOM 3011 N N . VAL A 1 372 ? -5.136 17.245 -9.875 1.00 39.34 372 VAL A N 1
ATOM 3012 C CA . VAL A 1 372 ? -6.252 16.728 -10.672 1.00 39.34 372 VAL A CA 1
ATOM 3013 C C . VAL A 1 372 ? -7.076 15.820 -9.764 1.00 39.34 372 VAL A C 1
ATOM 3015 O O . VAL A 1 372 ? -6.667 14.715 -9.421 1.00 39.34 372 VAL A O 1
ATOM 3018 N N . THR A 1 373 ? -8.238 16.312 -9.351 1.00 43.03 373 THR A N 1
ATOM 3019 C CA . THR A 1 373 ? -9.306 15.505 -8.761 1.00 43.03 373 THR A CA 1
ATOM 3020 C C . THR A 1 373 ? -10.112 14.838 -9.876 1.00 43.03 373 THR A C 1
ATOM 3022 O O . THR A 1 373 ? -10.460 15.495 -10.858 1.00 43.03 373 THR A O 1
ATOM 3025 N N . PRO A 1 374 ? -10.517 13.572 -9.708 1.00 46.41 374 PRO A N 1
ATOM 3026 C CA . PRO A 1 374 ? -11.793 13.115 -10.211 1.00 46.41 374 PRO A CA 1
ATOM 3027 C C . PRO A 1 374 ? -12.810 13.112 -9.072 1.00 46.41 374 PRO A C 1
ATOM 3029 O O . PRO A 1 374 ? -12.684 12.417 -8.065 1.00 46.41 374 PRO A O 1
ATOM 3032 N N . SER A 1 375 ? -13.837 13.925 -9.283 1.00 35.41 375 SER A N 1
ATOM 3033 C CA . SER A 1 375 ? -15.111 13.890 -8.585 1.00 35.41 375 SER A CA 1
ATOM 3034 C C . SER A 1 375 ? -15.816 12.559 -8.870 1.00 35.41 375 SER A C 1
ATOM 3036 O O . SER A 1 375 ? -16.020 12.208 -10.029 1.00 35.41 375 SER A O 1
ATOM 3038 N N . SER A 1 376 ? -16.207 11.823 -7.829 1.00 37.81 376 SER A N 1
ATOM 3039 C CA . SER A 1 376 ? -17.320 10.875 -7.922 1.00 37.81 376 SER A CA 1
ATOM 3040 C C . SER A 1 376 ? -17.959 10.685 -6.552 1.00 37.81 376 SER A C 1
ATOM 3042 O O . SER A 1 376 ? -17.572 9.847 -5.740 1.00 37.81 376 SER A O 1
ATOM 3044 N N . SER A 1 377 ? -18.990 11.486 -6.335 1.00 38.53 377 SER A N 1
ATOM 3045 C CA . SER A 1 377 ? -20.062 11.285 -5.377 1.00 38.53 377 SER A CA 1
ATOM 3046 C C . SER A 1 377 ? -20.751 9.929 -5.591 1.00 38.53 377 SER A C 1
ATOM 3048 O O . SER A 1 377 ? -21.395 9.686 -6.607 1.00 38.53 377 SER A O 1
ATOM 3050 N N . ARG A 1 378 ? -20.683 9.051 -4.587 1.00 34.62 378 ARG A N 1
ATOM 3051 C CA . ARG A 1 378 ? -21.704 8.022 -4.348 1.00 34.62 378 ARG A CA 1
ATOM 3052 C C . ARG A 1 378 ? -22.152 8.120 -2.897 1.00 34.62 378 ARG A C 1
ATOM 3054 O O . ARG A 1 378 ? -21.546 7.544 -2.000 1.00 34.62 378 ARG A O 1
ATOM 3061 N N . GLN A 1 379 ? -23.206 8.902 -2.685 1.00 34.50 379 GLN A N 1
ATOM 3062 C CA . GLN A 1 379 ? -24.029 8.829 -1.487 1.00 34.50 379 GLN A CA 1
ATOM 3063 C C . GLN A 1 379 ? -25.053 7.699 -1.646 1.00 34.50 379 GLN A C 1
ATOM 3065 O O . GLN A 1 379 ? -25.720 7.600 -2.671 1.00 34.50 379 GLN A O 1
ATOM 3070 N N . SER A 1 380 ? -25.136 6.900 -0.579 1.00 33.38 380 SER A N 1
ATOM 3071 C CA . SER A 1 380 ? -26.312 6.227 -0.008 1.00 33.38 380 SER A CA 1
ATOM 3072 C C . SER A 1 380 ? -27.164 5.302 -0.881 1.00 33.38 380 SER A C 1
ATOM 3074 O O . SER A 1 380 ? -27.832 5.752 -1.804 1.00 33.38 380 SER A O 1
ATOM 3076 N N . SER A 1 381 ? -27.365 4.065 -0.420 1.00 28.88 381 SER A N 1
ATOM 3077 C CA . SER A 1 381 ? -28.612 3.718 0.291 1.00 28.88 381 SER A CA 1
ATOM 3078 C C . SER A 1 381 ? -28.499 2.351 0.974 1.00 28.88 381 SER A C 1
ATOM 3080 O O . SER A 1 381 ? -28.172 1.341 0.360 1.00 28.88 381 SER A O 1
ATOM 3082 N N . ILE A 1 382 ? -28.769 2.360 2.277 1.00 43.28 382 ILE A N 1
ATOM 3083 C CA . ILE A 1 382 ? -29.159 1.196 3.066 1.00 43.28 382 ILE A CA 1
ATOM 3084 C C . ILE A 1 382 ? -30.600 0.878 2.663 1.00 43.28 382 ILE A C 1
ATOM 3086 O O . ILE A 1 382 ? -31.472 1.730 2.818 1.00 43.28 382 ILE A O 1
ATOM 3090 N N . ALA A 1 383 ? -30.839 -0.334 2.173 1.00 34.84 383 ALA A N 1
ATOM 3091 C CA . ALA A 1 383 ? -32.160 -0.941 2.130 1.00 34.84 383 ALA A CA 1
ATOM 3092 C C . ALA A 1 383 ? -32.082 -2.243 2.930 1.00 34.84 383 ALA A C 1
ATOM 3094 O O . ALA A 1 383 ? -31.361 -3.174 2.575 1.00 34.84 383 ALA A O 1
ATOM 3095 N N . ILE A 1 384 ? -32.769 -2.241 4.069 1.00 39.53 384 ILE A N 1
ATOM 3096 C CA . ILE A 1 384 ? -33.105 -3.430 4.841 1.00 39.53 384 ILE A CA 1
ATOM 3097 C C . ILE A 1 384 ? -34.253 -4.079 4.078 1.00 39.53 384 ILE A C 1
ATOM 3099 O O . ILE A 1 384 ? -35.345 -3.516 4.069 1.00 39.53 384 ILE A O 1
ATOM 3103 N N . ASP A 1 385 ? -34.013 -5.233 3.462 1.00 29.31 385 ASP A N 1
ATOM 3104 C CA . ASP A 1 385 ? -35.096 -6.086 2.986 1.00 29.31 385 ASP A CA 1
ATOM 3105 C C . ASP A 1 385 ? -35.193 -7.329 3.860 1.00 29.31 385 ASP A C 1
ATOM 3107 O O . ASP A 1 385 ? -34.263 -8.123 4.014 1.00 29.31 385 ASP A O 1
ATOM 3111 N N . THR A 1 386 ? -36.358 -7.431 4.486 1.00 41.41 386 THR A N 1
ATOM 3112 C CA . THR A 1 386 ? -36.760 -8.501 5.383 1.00 41.41 386 THR A CA 1
ATOM 3113 C C . THR A 1 386 ? -37.553 -9.481 4.537 1.00 41.41 386 THR A C 1
ATOM 3115 O O . THR A 1 386 ? -38.693 -9.198 4.185 1.00 41.41 386 THR A O 1
ATOM 3118 N N . SER A 1 387 ? -36.990 -10.637 4.196 1.00 37.34 387 SER A N 1
ATOM 3119 C CA . SER A 1 387 ? -37.811 -11.764 3.751 1.00 37.34 387 SER A CA 1
ATOM 3120 C C . SER A 1 387 ? -37.169 -13.102 4.107 1.00 37.34 387 SER A C 1
ATOM 3122 O O . SER A 1 387 ? -36.052 -13.437 3.729 1.00 37.34 387 SER A O 1
ATOM 3124 N N . CYS A 1 388 ? -37.922 -13.840 4.917 1.00 38.31 388 CYS A N 1
ATOM 3125 C CA . CYS A 1 388 ? -37.742 -15.248 5.235 1.00 38.31 388 CYS A CA 1
ATOM 3126 C C . CYS A 1 388 ? -37.973 -16.091 3.967 1.00 38.31 388 CYS A C 1
ATOM 3128 O O . CYS A 1 388 ? -38.822 -15.723 3.151 1.00 38.31 388 CYS A O 1
ATOM 3130 N N . PRO A 1 389 ? -37.316 -17.255 3.837 1.00 44.00 389 PRO A N 1
ATOM 3131 C CA . PRO A 1 389 ? -38.113 -18.475 3.957 1.00 44.00 389 PRO A CA 1
ATOM 3132 C C . PRO A 1 389 ? -37.411 -19.644 4.678 1.00 44.00 389 PRO A C 1
ATOM 3134 O O . PRO A 1 389 ? -36.269 -19.998 4.413 1.00 44.00 389 PRO A O 1
ATOM 3137 N N . THR A 1 390 ? -38.184 -20.251 5.578 1.00 34.66 390 THR A N 1
ATOM 3138 C CA . THR A 1 390 ? -38.538 -21.681 5.623 1.00 34.66 390 THR A CA 1
ATOM 3139 C C . THR A 1 390 ? -37.427 -22.744 5.526 1.00 34.66 390 THR A C 1
ATOM 3141 O O . THR A 1 390 ? -36.969 -23.117 4.455 1.00 34.66 390 THR A O 1
ATOM 3144 N N . SER A 1 391 ? -37.148 -23.324 6.697 1.00 40.09 391 SER A N 1
ATOM 3145 C CA . SER A 1 391 ? -37.039 -24.763 6.996 1.00 40.09 391 SER A CA 1
ATOM 3146 C C . SER A 1 391 ? -36.167 -25.663 6.112 1.00 40.09 391 SER A C 1
ATOM 3148 O O . SER A 1 391 ? -36.638 -26.214 5.124 1.00 40.09 391 SER A O 1
ATOM 3150 N N . HIS A 1 392 ? -34.987 -26.024 6.625 1.00 37.53 392 HIS A N 1
ATOM 3151 C CA . HIS A 1 392 ? -34.434 -27.364 6.418 1.00 37.53 392 HIS A CA 1
ATOM 3152 C C . HIS A 1 392 ? -33.983 -27.980 7.747 1.00 37.53 392 HIS A C 1
ATOM 3154 O O . HIS A 1 392 ? -33.116 -27.469 8.452 1.00 37.53 392 HIS A O 1
ATOM 3160 N N . SER A 1 393 ? -34.650 -29.086 8.070 1.00 38.94 393 SER A N 1
ATOM 3161 C CA . SER A 1 393 ? -34.348 -30.030 9.139 1.00 38.94 393 SER A CA 1
ATOM 3162 C C . SER A 1 393 ? -33.015 -30.721 8.853 1.00 38.94 393 SER A C 1
ATOM 3164 O O . SER A 1 393 ? -32.861 -31.314 7.785 1.00 38.94 393 SER A O 1
ATOM 3166 N N . ILE A 1 394 ? -32.065 -30.667 9.789 1.00 40.94 394 ILE A N 1
ATOM 3167 C CA . ILE A 1 394 ? -30.876 -31.527 9.775 1.00 40.94 394 ILE A CA 1
ATOM 3168 C C . ILE A 1 394 ? -30.779 -32.218 11.134 1.00 40.94 394 ILE A C 1
ATOM 3170 O O . ILE A 1 394 ? -30.682 -31.584 12.184 1.00 40.94 394 ILE A O 1
ATOM 3174 N N . GLN A 1 395 ? -30.875 -33.543 11.063 1.00 42.50 395 GLN A N 1
ATOM 3175 C CA . GLN A 1 395 ? -30.797 -34.513 12.146 1.00 42.50 395 GLN A CA 1
ATOM 3176 C C . GLN A 1 395 ? -29.446 -34.450 12.871 1.00 42.50 395 GLN A C 1
ATOM 3178 O O . GLN A 1 395 ? -28.387 -34.448 12.245 1.00 42.50 395 GLN A O 1
ATOM 3183 N N . TYR A 1 396 ? -29.492 -34.489 14.202 1.00 48.78 396 TYR 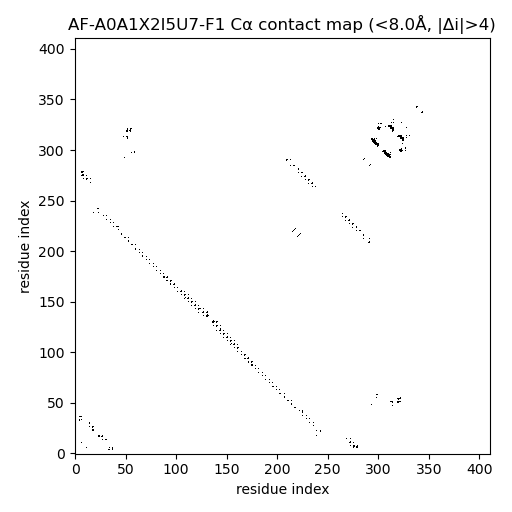A N 1
ATOM 3184 C CA . TYR A 1 396 ? -28.340 -34.810 15.043 1.00 48.78 396 TYR A CA 1
ATOM 3185 C C . TYR A 1 396 ? -28.068 -36.323 14.999 1.00 48.78 396 TYR A C 1
ATOM 3187 O O . TYR A 1 396 ? -29.014 -37.100 15.153 1.00 48.78 396 TYR A O 1
ATOM 3195 N N . PRO A 1 397 ? -26.811 -36.776 14.851 1.00 53.56 397 PRO A N 1
ATOM 3196 C CA . PRO A 1 397 ? -26.476 -38.173 15.071 1.00 53.56 397 PRO A CA 1
ATOM 3197 C C . PRO A 1 397 ? -26.471 -38.500 16.571 1.00 53.56 397 PRO A C 1
ATOM 3199 O O . PRO A 1 397 ? -25.999 -37.729 17.409 1.00 53.56 397 PRO A O 1
ATOM 3202 N N . ALA A 1 398 ? -27.033 -39.666 16.878 1.00 47.75 398 ALA A N 1
ATOM 3203 C CA . ALA A 1 398 ? -27.199 -40.216 18.210 1.00 47.75 398 ALA A CA 1
ATOM 3204 C C . ALA A 1 398 ? -25.857 -40.461 18.920 1.00 47.75 398 ALA A C 1
ATOM 3206 O O . ALA A 1 398 ? -24.947 -41.100 18.392 1.00 47.75 398 ALA A O 1
ATOM 3207 N N . TYR A 1 399 ? -25.792 -39.996 20.165 1.00 44.94 399 TYR A N 1
ATOM 3208 C CA . TYR A 1 399 ? -24.818 -40.409 21.168 1.00 44.94 399 TYR A CA 1
ATOM 3209 C C . TYR A 1 399 ? -24.928 -41.924 21.411 1.00 44.94 399 TYR A C 1
ATOM 3211 O O . TYR A 1 399 ? -25.996 -42.411 21.775 1.00 44.94 399 TYR A O 1
ATOM 3219 N N . SER A 1 400 ? -23.821 -42.653 21.263 1.00 49.41 400 SER A N 1
ATOM 3220 C CA . SER A 1 400 ? -23.650 -44.010 21.801 1.00 49.41 400 SER A CA 1
ATOM 3221 C C . SER A 1 400 ? -22.524 -43.991 22.843 1.00 49.41 400 SER A C 1
ATOM 3223 O O . SER A 1 400 ? -21.442 -43.489 22.531 1.00 49.41 400 SER A O 1
ATOM 3225 N N . PRO A 1 401 ? -22.742 -44.488 24.074 1.00 55.88 401 PRO A N 1
ATOM 3226 C CA . PRO A 1 401 ? -21.708 -44.542 25.104 1.00 55.88 401 PRO A CA 1
ATOM 3227 C C . PRO A 1 401 ? -20.857 -45.818 24.962 1.00 55.88 401 PRO A C 1
ATOM 3229 O O . PRO A 1 401 ? -21.424 -46.890 24.742 1.00 55.88 401 PRO A O 1
ATOM 3232 N N . PRO A 1 402 ? -19.523 -45.766 25.135 1.00 59.34 402 PRO A N 1
ATOM 3233 C CA . PRO A 1 402 ? -18.729 -46.978 25.220 1.00 59.34 402 PRO A CA 1
ATOM 3234 C C . PRO A 1 402 ? -18.629 -47.490 26.662 1.00 59.34 402 PRO A C 1
ATOM 3236 O O . PRO A 1 402 ? -18.207 -46.801 27.589 1.00 59.34 402 PRO A O 1
ATOM 3239 N N . HIS A 1 403 ? -19.063 -48.740 26.764 1.00 50.53 403 HIS A N 1
ATOM 3240 C CA . HIS A 1 403 ? -18.804 -49.800 27.725 1.00 50.53 403 HIS A CA 1
ATOM 3241 C C . HIS A 1 403 ? -17.655 -49.647 28.739 1.00 50.53 403 HIS A C 1
ATOM 3243 O O . HIS A 1 403 ? -16.495 -49.410 28.410 1.00 50.53 403 HIS A O 1
ATOM 3249 N N . HIS A 1 404 ? -18.046 -49.956 29.976 1.00 45.69 404 HIS A N 1
ATOM 3250 C CA . HIS A 1 404 ? -17.267 -50.464 31.103 1.00 45.69 404 HIS A CA 1
ATOM 3251 C C . HIS A 1 404 ? -16.266 -51.554 30.669 1.00 45.69 404 HIS A C 1
ATOM 3253 O O . HIS A 1 404 ? -16.666 -52.536 30.040 1.00 45.69 404 HIS A O 1
ATOM 3259 N N . ILE A 1 405 ? -14.996 -51.419 31.057 1.00 59.06 405 ILE A N 1
ATOM 3260 C CA . ILE A 1 405 ? -14.028 -52.522 31.090 1.00 59.06 405 ILE A CA 1
ATOM 3261 C C . ILE A 1 405 ? -13.434 -52.555 32.498 1.00 59.06 405 ILE A C 1
ATOM 3263 O O . ILE A 1 405 ? -12.705 -51.650 32.899 1.00 59.06 405 ILE A O 1
ATOM 3267 N N . ASP A 1 406 ? -13.792 -53.604 33.234 1.00 58.88 406 ASP A N 1
ATOM 3268 C CA . ASP A 1 406 ? -13.126 -54.049 34.455 1.00 58.88 406 ASP A CA 1
ATOM 3269 C C . ASP A 1 406 ? -11.845 -54.821 34.114 1.00 58.88 406 ASP A C 1
ATOM 3271 O O . ASP A 1 406 ? -11.816 -55.514 33.097 1.00 58.88 406 ASP A O 1
ATOM 3275 N N . HIS A 1 407 ? -10.833 -54.716 34.995 1.00 49.16 407 HIS A N 1
ATOM 3276 C CA . HIS A 1 407 ? -9.843 -55.738 35.419 1.00 49.16 407 HIS A CA 1
ATOM 3277 C C . HIS A 1 407 ? -8.476 -55.108 35.807 1.00 49.16 407 HIS A C 1
ATOM 3279 O O . HIS A 1 407 ? -8.175 -53.989 35.404 1.00 49.16 407 HIS A O 1
ATOM 3285 N N . PRO A 1 408 ? -7.610 -55.789 36.589 1.00 61.06 408 PRO A N 1
ATOM 3286 C CA . PRO A 1 408 ? -7.741 -55.983 38.030 1.00 61.06 408 PRO A CA 1
ATOM 3287 C C . PRO A 1 408 ? -6.472 -55.538 38.796 1.00 61.06 408 PRO A C 1
ATOM 3289 O O . PRO A 1 408 ? -5.400 -55.321 38.232 1.00 61.06 408 PRO A O 1
ATOM 3292 N N . LEU A 1 409 ? -6.597 -55.467 40.122 1.00 51.19 409 LEU A N 1
ATOM 3293 C CA . LEU A 1 409 ? -5.484 -55.362 41.066 1.00 51.19 409 LEU A CA 1
ATOM 3294 C C . LEU A 1 409 ? -4.474 -56.508 40.875 1.00 51.19 409 LEU A C 1
ATOM 3296 O O . LEU A 1 409 ? -4.856 -57.680 40.855 1.00 51.19 409 LEU A O 1
ATOM 3300 N N . LYS A 1 410 ? -3.184 -56.162 40.817 1.00 55.28 410 LYS A N 1
ATOM 3301 C CA . LYS A 1 410 ? -2.086 -57.061 41.183 1.00 55.28 410 LYS A CA 1
ATOM 3302 C C . LYS A 1 410 ? -1.496 -56.605 42.517 1.00 55.28 410 LYS A C 1
ATOM 3304 O O . LYS A 1 410 ? -1.287 -55.413 42.726 1.00 55.28 410 LYS A O 1
ATOM 3309 N N . THR A 1 411 ? -1.317 -57.611 43.366 1.00 64.75 411 THR A N 1
ATOM 3310 C CA . THR A 1 411 ? -0.549 -57.688 44.617 1.00 64.75 411 THR A CA 1
ATOM 3311 C C . THR A 1 411 ? 0.840 -57.091 44.536 1.00 64.75 411 THR A C 1
ATOM 3313 O O . THR A 1 411 ? 1.481 -57.305 43.479 1.00 64.75 411 THR A O 1
#

Nearest PDB structures (foldseek):
  5xg2-assembly1_A  TM=5.612E-01  e=1.167E-02  Pyrococcus yayanosii CH1
  7a0g-assembly1_FFF  TM=5.072E-01  e=3.552E-03  Serratia marcescens
  3vkh-assembly2_B  TM=4.897E-01  e=4.448E-02  Dictyostelium discoideum
  8i4v-assembly1_B  TM=4.007E-01  e=1.354E-02  Saccharomyces cerevisiae S288C
  6grj-assembly1_F  TM=4.244E-01  e=2.579E-02  Aeromonas hydrophila

Secondary structure (DSSP, 8-state):
-PPPP---HHHHHHHHHHHHSSSPPHHHHHHHHHHHHHHHHHHHHHHHHHHHHHHHHHHHHHHHHHHHHHHHHHHHHHHHHHHHHHHHHHHHHHHHHHHHHHHHHHHHHHHHHHHHHHHHHHHHHHHHHHTTSHHHHHHHHHHHHHHHHHHHHHHHHHHHHHHHHHHHHHHHHHHHHHHHHHHHHHHHHHHHHHHHHHHHHHHHHHHHHHHHHHHIIIIIIHHHHHHHHHHHHHHHHHHHHHHHTTSS------TTHHHHHHHHHHHHHHHHHHHHHHHHHHHHHHHHTTT--SSEEEE-TTT--EEEEE--EE-SS-TT-EE-HHHHHHHHHHHHHHHHTT---PPPPPPP--------------------PPP-------------------PPPPP------------

Mean predicted aligned error: 13.92 Å

Radius of gyration: 47.87 Å; Cα contacts (8 Å, |Δi|>4): 267; chains: 1; bounding box: 114×107×140 Å

Organism: NCBI:txid90262

Solvent-accessible surface area (backbone atoms only — not comparable to full-atom values): 23804 Å² total; per-residue (Å²): 135,79,83,75,76,70,71,34,55,68,57,36,51,51,44,51,60,35,61,70,42,86,74,65,46,76,62,41,62,53,50,48,53,50,52,49,51,37,45,53,51,48,54,51,50,50,51,53,47,49,34,39,47,54,25,48,45,55,50,44,53,50,52,46,51,52,48,51,54,51,43,53,50,47,51,52,49,45,54,48,50,55,52,52,41,55,51,39,53,50,50,38,50,52,36,51,52,51,46,59,65,45,47,61,57,40,47,54,31,45,54,51,24,52,52,31,46,55,51,26,55,53,32,46,54,51,18,66,74,33,54,87,40,73,73,61,13,52,55,30,45,54,53,27,54,54,31,48,53,52,25,54,54,27,47,51,49,33,51,52,46,50,52,55,45,50,55,40,50,51,54,33,50,51,42,56,51,48,46,57,50,49,52,51,52,44,54,50,48,53,55,52,41,53,52,48,52,51,52,45,51,53,48,49,54,51,49,48,54,49,49,52,42,46,50,45,46,58,71,55,46,44,57,50,45,52,53,49,49,53,44,49,52,50,51,54,51,53,58,47,52,62,60,65,74,70,63,89,79,81,91,73,96,66,91,65,62,71,61,55,54,52,50,50,54,51,52,52,49,54,52,44,37,53,49,30,44,52,46,36,52,51,49,48,55,49,63,76,40,94,62,55,67,64,62,37,74,48,64,17,67,81,81,71,45,80,42,70,67,38,52,72,38,52,35,92,90,44,47,69,37,35,22,41,70,67,60,42,53,52,52,50,50,51,51,52,47,38,64,73,70,62,65,66,77,72,79,74,83,75,83,78,87,81,88,78,82,91,82,90,81,90,78,91,82,81,89,81,78,90,80,84,78,82,89,77,91,80,80,85,82,91,76,92,81,88,76,87,83,83,88,82,93,79,85,80,84,82,91,78,85,85,77,91,80,88,86,80,92,78,135

pLDDT: mean 82.56, std 21.04, range [28.55, 98.69]

Foldseek 3Di:
DPPQDAQALVLLVVLVVQLPDVQRDPVNVVSLVSLLVVLVVLVVVLVQLVLVLLLLLVQLVVLLVVLVVLLVVLVVLLVVLVVLLVVLVVLLVVLVVVLVVLVVVLVVLVVQLVVLVVQLVVLVVLLVVCCPPVVSNVVSVVVNVVSVVSNVVSVVSNVVSVVVSVVSVVSSVVSVVVNVVSVVVSVVSVVVSVVSVVVSVVSVVVSVVSVVLSCLCVVPVNVLSVVLNVLSVVSVVLSVVSVVVPDDDDDDPDPDDVVVSVVVNVVSSVVNSVSSNSNSVSVCVSVVDPSDQFFDWDQQPPVRDTDGRFRWGQAPVHSSGTHGPVRNVVSVVVVVCCVVVVVPPDPDDDDDDDDDDDDDDDDDDDDDDPDDDDDDDDDDDDDDDDDDDDDDDDDDDDDDDDDDDDDDDDD